Protein AF-A0A657BB61-F1 (afdb_monomer_lite)

Structure (mmCIF, N/CA/C/O backbone):
data_AF-A0A657BB61-F1
#
_entry.id   AF-A0A657BB61-F1
#
loop_
_atom_site.group_PDB
_atom_site.id
_atom_site.type_symbol
_atom_site.label_atom_id
_atom_site.label_alt_id
_atom_site.label_comp_id
_atom_site.label_asym_id
_atom_site.label_entity_id
_atom_site.label_seq_id
_atom_site.pdbx_PDB_ins_code
_atom_site.Cartn_x
_atom_site.Cartn_y
_atom_site.Cartn_z
_atom_site.occupancy
_atom_site.B_iso_or_equiv
_atom_site.auth_seq_id
_atom_site.auth_comp_id
_atom_site.auth_asym_id
_atom_site.auth_atom_id
_atom_site.pdbx_PDB_model_num
ATOM 1 N N . PHE A 1 1 ? -12.090 4.054 -1.412 1.00 65.69 1 PHE A N 1
ATOM 2 C CA . PHE A 1 1 ? -11.489 2.704 -1.331 1.00 65.69 1 PHE A CA 1
ATOM 3 C C . PHE A 1 1 ? -12.116 1.685 -2.252 1.00 65.69 1 PHE A C 1
ATOM 5 O O . PHE A 1 1 ? -11.420 1.211 -3.138 1.00 65.69 1 PHE A O 1
ATOM 12 N N . ARG A 1 2 ? -13.409 1.360 -2.096 1.00 75.62 2 ARG A N 1
ATOM 13 C CA . ARG A 1 2 ? -14.050 0.260 -2.840 1.00 75.62 2 ARG A CA 1
ATOM 14 C C . ARG A 1 2 ? -13.898 0.340 -4.365 1.00 75.62 2 ARG A C 1
ATOM 16 O O . ARG A 1 2 ? -13.778 -0.683 -5.022 1.00 75.62 2 ARG A O 1
ATOM 23 N N . SER A 1 3 ? -13.893 1.550 -4.920 1.00 76.81 3 SER A N 1
ATOM 24 C CA . SER A 1 3 ? -13.723 1.802 -6.356 1.00 76.81 3 SER A CA 1
ATOM 25 C C . SER A 1 3 ? -12.294 1.605 -6.878 1.00 76.81 3 SER A C 1
ATOM 27 O O . SER A 1 3 ? -12.132 1.420 -8.077 1.00 76.81 3 SER A O 1
ATOM 29 N N . GLU A 1 4 ? -11.279 1.676 -6.011 1.00 84.38 4 GLU A N 1
ATOM 30 C CA . GLU A 1 4 ? -9.856 1.631 -6.396 1.00 84.38 4 GLU A CA 1
ATOM 31 C C . GLU A 1 4 ? -9.183 0.310 -6.017 1.00 84.38 4 GLU A C 1
ATOM 33 O O . GLU A 1 4 ? -8.326 -0.173 -6.747 1.00 84.38 4 GLU A O 1
ATOM 38 N N . LEU A 1 5 ? -9.579 -0.283 -4.887 1.00 86.81 5 LEU A N 1
ATOM 39 C CA . LEU A 1 5 ? -8.996 -1.522 -4.367 1.00 86.81 5 LEU A CA 1
ATOM 40 C C . LEU A 1 5 ? -9.975 -2.698 -4.354 1.00 86.81 5 LEU A C 1
ATOM 42 O O . LEU A 1 5 ? -9.543 -3.818 -4.123 1.00 86.81 5 LEU A O 1
ATOM 46 N N . GLY A 1 6 ? -11.267 -2.482 -4.615 1.00 88.00 6 GLY A N 1
ATOM 47 C CA . GLY A 1 6 ? -12.273 -3.544 -4.563 1.00 88.00 6 GLY A CA 1
ATOM 48 C C . GLY A 1 6 ? -12.907 -3.748 -3.187 1.00 88.00 6 GLY A C 1
ATOM 49 O O . GLY A 1 6 ? -12.834 -2.884 -2.308 1.00 88.00 6 GLY A O 1
ATOM 50 N N . LYS A 1 7 ? -13.598 -4.881 -3.006 1.00 89.25 7 LYS A N 1
ATOM 51 C CA . LYS A 1 7 ? -14.292 -5.226 -1.753 1.00 89.25 7 LYS A CA 1
ATOM 52 C C . LYS A 1 7 ? -13.337 -5.922 -0.788 1.00 89.25 7 LYS A C 1
ATOM 54 O O . LYS A 1 7 ? -13.430 -7.121 -0.561 1.00 89.25 7 LYS A O 1
ATOM 59 N N . ILE A 1 8 ? -12.425 -5.147 -0.220 1.00 92.38 8 ILE A N 1
ATOM 60 C CA . ILE A 1 8 ? -11.400 -5.654 0.691 1.00 92.38 8 ILE A CA 1
ATOM 61 C C . ILE A 1 8 ? -11.697 -5.160 2.112 1.00 92.38 8 ILE A C 1
ATOM 63 O O . ILE A 1 8 ? -11.954 -3.962 2.275 1.00 92.38 8 ILE A O 1
ATOM 67 N N . PRO A 1 9 ? -11.667 -6.034 3.138 1.00 94.12 9 PRO A N 1
ATOM 68 C CA . PRO A 1 9 ? -11.777 -5.607 4.526 1.00 94.12 9 PRO A CA 1
ATOM 69 C C . PRO A 1 9 ? -10.632 -4.652 4.891 1.00 94.12 9 PRO A C 1
ATOM 71 O O . PRO A 1 9 ? -9.512 -4.856 4.423 1.00 94.12 9 PRO A O 1
ATOM 74 N N . PRO A 1 10 ? -10.849 -3.641 5.746 1.00 93.81 10 PRO A N 1
ATOM 75 C CA . PRO A 1 10 ? -9.830 -2.624 6.003 1.00 93.81 10 PRO A CA 1
ATOM 76 C C . PRO A 1 10 ? -8.466 -3.160 6.471 1.00 93.81 10 PRO A C 1
ATOM 78 O O . PRO A 1 10 ? -7.434 -2.718 5.973 1.00 93.81 10 PRO A O 1
ATOM 81 N N . ALA A 1 11 ? -8.444 -4.206 7.303 1.00 95.69 11 ALA A N 1
ATOM 82 C CA . ALA A 1 11 ? -7.202 -4.842 7.760 1.00 95.69 11 ALA A CA 1
ATOM 83 C C . ALA A 1 11 ? -6.384 -5.490 6.621 1.00 95.69 11 ALA A C 1
ATOM 85 O O . ALA A 1 11 ? -5.199 -5.779 6.769 1.00 95.69 11 ALA A O 1
ATOM 86 N N . PHE A 1 12 ? -6.989 -5.706 5.452 1.00 95.88 12 PHE A N 1
ATOM 87 C CA . PHE A 1 12 ? -6.328 -6.231 4.258 1.00 95.88 12 PHE A CA 1
ATOM 88 C C . PHE A 1 12 ? -5.874 -5.121 3.293 1.00 95.88 12 PHE A C 1
ATOM 90 O O . PHE A 1 12 ? -5.383 -5.425 2.201 1.00 95.88 12 PHE A O 1
ATOM 97 N N . LEU A 1 13 ? -6.006 -3.839 3.651 1.00 93.56 13 LEU A N 1
ATOM 98 C CA . LEU A 1 13 ? -5.502 -2.747 2.819 1.00 93.56 13 LEU A CA 1
ATOM 99 C C . LEU A 1 13 ? -3.982 -2.889 2.596 1.00 93.56 13 LEU A C 1
ATOM 101 O O . LEU A 1 13 ? -3.247 -3.200 3.538 1.00 93.56 13 LEU A O 1
ATOM 105 N N . PRO A 1 14 ? -3.490 -2.690 1.357 1.00 91.25 14 PRO A N 1
ATOM 106 C CA . PRO A 1 14 ? -2.077 -2.836 1.049 1.00 91.25 14 PRO A CA 1
ATOM 107 C C . PRO A 1 14 ? -1.276 -1.625 1.514 1.00 91.25 14 PRO A C 1
ATOM 109 O O . PRO A 1 14 ? -1.612 -0.484 1.193 1.00 91.25 14 PRO A O 1
ATOM 112 N N . ILE A 1 15 ? -0.182 -1.876 2.223 1.00 87.19 15 ILE A N 1
ATOM 113 C CA . ILE A 1 15 ? 0.770 -0.872 2.696 1.00 87.19 15 ILE A CA 1
ATOM 114 C C . ILE A 1 15 ? 2.159 -1.489 2.580 1.00 87.19 15 ILE A C 1
ATOM 116 O O . ILE A 1 15 ? 2.363 -2.619 3.007 1.00 87.19 15 ILE A O 1
ATOM 120 N N . GLY A 1 16 ? 3.131 -0.792 1.993 1.00 82.44 16 GLY A N 1
ATOM 121 C CA . GLY A 1 16 ? 4.507 -1.289 2.052 1.00 82.44 16 GLY A CA 1
ATOM 122 C C . GLY A 1 16 ? 4.778 -2.590 1.273 1.00 82.44 16 GLY A C 1
ATOM 123 O O . GLY A 1 16 ? 5.742 -3.281 1.584 1.00 82.44 16 GLY A O 1
ATOM 124 N N . ASN A 1 17 ? 3.942 -2.966 0.293 1.00 85.31 17 ASN A N 1
ATOM 125 C CA . ASN A 1 17 ? 3.893 -4.323 -0.291 1.00 85.31 17 ASN A CA 1
ATOM 126 C C . ASN A 1 17 ? 3.567 -5.444 0.724 1.00 85.31 17 ASN A C 1
ATOM 128 O O . ASN A 1 17 ? 4.006 -6.584 0.561 1.00 85.31 17 ASN A O 1
ATOM 132 N N . GLN A 1 18 ? 2.818 -5.127 1.776 1.00 90.62 18 GLN A N 1
ATOM 133 C CA . GLN A 1 18 ? 2.268 -6.052 2.767 1.00 90.62 18 GLN A CA 1
ATOM 134 C C . GLN A 1 18 ? 0.804 -5.677 3.058 1.00 90.62 18 GLN A C 1
ATOM 136 O O . GLN A 1 18 ? 0.295 -4.667 2.566 1.00 90.62 18 GLN A O 1
ATOM 141 N N . ARG A 1 19 ? 0.112 -6.489 3.858 1.00 94.31 19 ARG A N 1
ATOM 142 C CA . ARG A 1 19 ? -1.234 -6.189 4.364 1.00 94.31 19 ARG A CA 1
ATOM 143 C C . ARG A 1 19 ? -1.164 -5.401 5.671 1.00 94.31 19 ARG A C 1
ATOM 145 O O . ARG A 1 19 ? -0.255 -5.624 6.468 1.00 94.31 19 ARG A O 1
ATOM 152 N N . LEU A 1 20 ? -2.145 -4.533 5.914 1.00 95.19 20 LEU A N 1
ATOM 153 C CA . LEU A 1 20 ? -2.243 -3.735 7.140 1.00 95.19 20 LEU A CA 1
ATOM 154 C C . LEU A 1 20 ? -2.260 -4.594 8.421 1.00 95.19 20 LEU A C 1
ATOM 156 O O . LEU A 1 20 ? -1.545 -4.260 9.365 1.00 95.19 20 LEU A O 1
ATOM 160 N N . TYR A 1 21 ? -2.950 -5.743 8.424 1.00 96.25 21 TYR A N 1
ATOM 161 C CA . TYR A 1 21 ? -3.002 -6.657 9.577 1.00 96.25 21 TYR A CA 1
ATOM 162 C C . TYR A 1 21 ? -1.620 -7.077 10.070 1.00 96.25 21 TYR A C 1
ATOM 164 O O . TYR A 1 21 ? -1.446 -7.379 11.249 1.00 96.25 21 TYR A O 1
ATOM 172 N N . ARG A 1 22 ? -0.622 -7.099 9.177 1.00 95.00 22 ARG A N 1
ATOM 173 C CA . ARG A 1 22 ? 0.733 -7.484 9.540 1.00 95.00 22 ARG A CA 1
ATOM 174 C C . ARG A 1 22 ? 1.343 -6.450 10.479 1.00 95.00 22 ARG A C 1
ATOM 176 O O . ARG A 1 22 ? 1.839 -6.808 11.540 1.00 95.00 22 ARG A O 1
ATOM 183 N N . TYR A 1 23 ? 1.258 -5.181 10.090 1.00 93.38 23 TYR A N 1
ATOM 184 C CA . TYR A 1 23 ? 1.750 -4.065 10.890 1.00 93.38 23 TYR A CA 1
ATOM 185 C C . TYR A 1 23 ? 0.962 -3.926 12.190 1.00 93.38 23 TYR A C 1
ATOM 187 O O . TYR A 1 23 ? 1.561 -3.686 13.228 1.00 93.38 23 TYR A O 1
ATOM 195 N N . GLN A 1 24 ? -0.359 -4.135 12.147 1.00 94.62 24 GLN A N 1
ATOM 196 C CA . GLN A 1 24 ? -1.208 -4.131 13.342 1.00 94.62 24 GLN A CA 1
ATOM 197 C C . GLN A 1 24 ? -0.783 -5.217 14.337 1.00 94.62 24 GLN A C 1
ATOM 199 O O . GLN A 1 24 ? -0.624 -4.946 15.521 1.00 94.62 24 GLN A O 1
ATOM 204 N N . TYR A 1 25 ? -0.555 -6.446 13.874 1.00 94.19 25 TYR A N 1
ATOM 205 C CA . TYR A 1 25 ? -0.101 -7.530 14.744 1.00 94.19 25 TYR A CA 1
ATOM 206 C C . TYR A 1 25 ? 1.290 -7.257 15.332 1.00 94.19 25 TYR A C 1
ATOM 208 O O . TYR A 1 25 ? 1.503 -7.443 16.529 1.00 94.19 25 TYR A O 1
ATOM 216 N N . GLU A 1 26 ? 2.228 -6.785 14.504 1.00 91.44 26 GLU A N 1
ATOM 217 C CA . GLU A 1 26 ? 3.574 -6.409 14.948 1.00 91.44 26 GLU A CA 1
ATOM 218 C C . GLU A 1 26 ? 3.526 -5.254 15.971 1.00 91.44 26 GLU A C 1
ATOM 220 O O . GLU A 1 26 ? 4.257 -5.296 16.961 1.00 91.44 26 GLU A O 1
ATOM 225 N N . SER A 1 27 ? 2.639 -4.263 15.792 1.00 90.06 27 SER A N 1
ATOM 226 C CA . SER A 1 27 ? 2.515 -3.114 16.701 1.00 90.06 27 SER A CA 1
ATOM 227 C C . SER A 1 27 ? 1.847 -3.455 18.031 1.00 90.06 27 SER A C 1
ATOM 229 O O . SER A 1 27 ? 2.193 -2.864 19.053 1.00 90.06 27 SER A O 1
ATOM 231 N N . LEU A 1 28 ? 0.926 -4.425 18.047 1.00 89.19 28 LEU A N 1
ATOM 232 C CA . LEU A 1 28 ? 0.289 -4.894 19.278 1.00 89.19 28 LEU A CA 1
ATOM 233 C C . LEU A 1 28 ? 1.291 -5.538 20.244 1.00 89.19 28 LEU A C 1
ATOM 235 O O . LEU A 1 28 ? 1.064 -5.480 21.451 1.00 89.19 28 LEU A O 1
ATOM 239 N N . ASN A 1 29 ? 2.364 -6.157 19.724 1.00 83.94 29 ASN A N 1
ATOM 240 C CA . ASN A 1 29 ? 3.432 -6.810 20.495 1.00 83.94 29 ASN A CA 1
ATOM 241 C C . ASN A 1 29 ? 2.903 -7.618 21.701 1.00 83.94 29 ASN A C 1
ATOM 243 O O . ASN A 1 29 ? 3.409 -7.520 22.822 1.00 83.94 29 ASN A O 1
ATOM 247 N N . THR A 1 30 ? 1.828 -8.376 21.478 1.00 84.44 30 THR A N 1
ATOM 248 C CA . THR A 1 30 ? 1.105 -9.093 22.531 1.00 84.44 30 THR A CA 1
ATOM 249 C C . THR A 1 30 ? 1.369 -10.595 22.475 1.00 84.44 30 THR A C 1
ATOM 251 O O . THR A 1 30 ? 1.678 -11.154 21.424 1.00 84.44 30 THR A O 1
ATOM 254 N N . GLN A 1 31 ? 1.242 -11.247 23.630 1.00 85.25 31 GLN A N 1
ATOM 255 C CA . GLN A 1 31 ? 1.172 -12.707 23.748 1.00 85.25 31 GLN A CA 1
ATOM 256 C C . GLN A 1 31 ? -0.276 -13.205 23.865 1.00 85.25 31 GLN A C 1
ATOM 258 O O . GLN A 1 31 ? -0.507 -14.411 23.948 1.00 85.25 31 GLN A O 1
ATOM 263 N N . ASP A 1 32 ? -1.243 -12.285 23.900 1.00 90.38 32 ASP A N 1
ATOM 264 C CA . ASP A 1 32 ? -2.661 -12.608 23.956 1.00 90.38 32 ASP A CA 1
ATOM 265 C C . ASP A 1 32 ? -3.120 -13.283 22.658 1.00 90.38 32 ASP A C 1
ATOM 267 O O . ASP A 1 32 ? -2.534 -13.116 21.585 1.00 90.38 32 ASP A O 1
ATOM 271 N N . LYS A 1 33 ? -4.225 -14.026 22.745 1.00 93.88 33 LYS A N 1
ATOM 272 C CA . LYS A 1 33 ? -4.892 -14.582 21.568 1.00 93.88 33 LYS A CA 1
ATOM 273 C C . LYS A 1 33 ? -5.394 -13.438 20.680 1.00 93.88 33 LYS A C 1
ATOM 275 O O . LYS A 1 33 ? -6.249 -12.661 21.102 1.00 93.88 33 LYS A O 1
ATOM 280 N N . VAL A 1 34 ? -4.916 -13.378 19.438 1.00 96.62 34 VAL A N 1
ATOM 281 C CA . VAL A 1 34 ? -5.370 -12.397 18.443 1.00 96.62 34 VAL A CA 1
ATOM 282 C C . VAL A 1 34 ? -6.417 -13.027 17.533 1.00 96.62 34 VAL A C 1
ATOM 284 O O . VAL A 1 34 ? -6.202 -14.097 16.963 1.00 96.62 34 VAL A O 1
ATOM 287 N N . VAL A 1 35 ? -7.547 -12.336 17.388 1.00 97.38 35 VAL A N 1
ATOM 288 C CA . VAL A 1 35 ? -8.649 -12.731 16.510 1.00 97.38 35 VAL A CA 1
ATOM 289 C C . VAL A 1 35 ? -8.883 -11.632 15.479 1.00 97.38 35 VAL A C 1
ATOM 291 O O . VAL A 1 35 ? -9.129 -10.482 15.837 1.00 97.38 35 VAL A O 1
ATOM 294 N N . LEU A 1 36 ? -8.831 -11.991 14.200 1.00 97.94 36 LEU A N 1
ATOM 295 C CA . LEU A 1 36 ? -9.172 -11.127 13.080 1.00 97.94 36 LEU A CA 1
ATOM 296 C C . LEU A 1 36 ? -10.576 -11.469 12.583 1.00 97.94 36 LEU A C 1
ATOM 298 O O . LEU A 1 36 ? -10.834 -12.576 12.111 1.00 97.94 36 LEU A O 1
ATOM 302 N N . THR A 1 37 ? -11.484 -10.502 12.674 1.00 97.62 37 THR A N 1
ATOM 303 C CA . THR A 1 37 ? -12.843 -10.647 12.148 1.00 97.62 37 THR A CA 1
ATOM 304 C C . THR A 1 37 ? -12.904 -10.201 10.691 1.00 97.62 37 THR A C 1
ATOM 306 O O . THR A 1 37 ? -12.325 -9.180 10.311 1.00 97.62 37 THR A O 1
ATOM 309 N N . ILE A 1 38 ? -13.604 -10.970 9.862 1.00 96.94 38 ILE A N 1
ATOM 310 C CA . ILE A 1 38 ? -13.828 -10.668 8.446 1.00 96.94 38 ILE A CA 1
ATOM 311 C C . ILE A 1 38 ? -15.289 -10.930 8.060 1.00 96.94 38 ILE A C 1
ATOM 313 O O . ILE A 1 38 ? -15.952 -11.726 8.717 1.00 96.94 38 ILE A O 1
ATOM 317 N N . PRO A 1 39 ? -15.817 -10.306 6.995 1.00 96.06 39 PRO A N 1
ATOM 318 C CA . PRO A 1 39 ? -17.136 -10.658 6.471 1.00 96.06 39 PRO A CA 1
ATOM 319 C C . PRO A 1 39 ? -17.169 -12.091 5.918 1.00 96.06 39 PRO A C 1
ATOM 321 O O . PRO A 1 39 ? -16.247 -12.475 5.202 1.00 96.06 39 PRO A O 1
ATOM 324 N N . GLU A 1 40 ? -18.258 -12.833 6.141 1.00 95.50 40 GLU A N 1
ATOM 325 C CA . GLU A 1 40 ? -18.473 -14.186 5.573 1.00 95.50 40 GLU A CA 1
ATOM 326 C C . GLU A 1 40 ? -18.348 -14.245 4.039 1.00 95.50 40 GLU A C 1
ATOM 328 O O . GLU A 1 40 ? -17.973 -15.266 3.468 1.00 95.50 40 GLU A O 1
ATOM 333 N N . SER A 1 41 ? -18.650 -13.152 3.332 1.00 93.75 41 SER A N 1
ATOM 334 C CA . SER A 1 41 ? -18.518 -13.106 1.871 1.00 93.75 41 SER A CA 1
ATOM 335 C C . SER A 1 41 ? -17.088 -12.901 1.373 1.00 93.75 41 SER A C 1
ATOM 337 O O . SER A 1 41 ? -16.843 -12.994 0.164 1.00 93.75 41 SER A O 1
ATOM 339 N N . PHE A 1 42 ? -16.138 -12.592 2.259 1.00 95.06 42 PHE A N 1
ATOM 340 C CA . PHE A 1 42 ? -14.769 -12.299 1.868 1.00 95.06 42 PHE A CA 1
ATOM 341 C C . PHE A 1 42 ? -13.937 -13.578 1.755 1.00 95.06 42 PHE A C 1
ATOM 343 O O . PHE A 1 42 ? -13.508 -14.168 2.741 1.00 95.06 42 PHE A O 1
ATOM 350 N N . SER A 1 43 ? -13.638 -13.974 0.518 1.00 94.00 43 SER A N 1
ATOM 351 C CA . SER A 1 43 ? -12.722 -15.083 0.254 1.00 94.00 43 SER A CA 1
ATOM 352 C C . SER A 1 43 ? -11.273 -14.640 0.448 1.00 94.00 43 SER A C 1
ATOM 354 O O . SER A 1 43 ? -10.693 -13.984 -0.421 1.00 94.00 43 SER A O 1
ATOM 356 N N . ILE A 1 44 ? -10.653 -15.075 1.541 1.00 95.44 44 ILE A N 1
ATOM 357 C CA . ILE A 1 44 ? -9.256 -14.756 1.841 1.00 95.44 44 ILE A CA 1
ATOM 358 C C . ILE A 1 44 ? -8.317 -15.403 0.806 1.00 95.44 44 ILE A C 1
ATOM 360 O O . ILE A 1 44 ? -8.392 -16.614 0.561 1.00 95.44 44 ILE A O 1
ATOM 364 N N . PRO A 1 45 ? -7.390 -14.644 0.197 1.00 93.69 45 PRO A N 1
ATOM 365 C CA . PRO A 1 45 ? -6.381 -15.218 -0.681 1.00 93.69 45 PRO A CA 1
ATOM 366 C C . PRO A 1 45 ? -5.499 -16.254 0.033 1.00 93.69 45 PRO A C 1
ATOM 368 O O . PRO A 1 45 ? -5.075 -16.072 1.170 1.00 93.69 45 PRO A O 1
ATOM 371 N N . LYS A 1 46 ? -5.126 -17.332 -0.671 1.00 94.19 46 LYS A N 1
ATOM 372 C CA . LYS A 1 46 ? -4.319 -18.435 -0.101 1.00 94.19 46 LYS A CA 1
ATOM 373 C C . LYS A 1 46 ? -2.972 -18.005 0.488 1.00 94.19 46 LYS A C 1
ATOM 375 O O . LYS A 1 46 ? -2.423 -18.728 1.312 1.00 94.19 46 LYS A O 1
ATOM 380 N N . HIS A 1 47 ? -2.389 -16.913 -0.005 1.00 92.38 47 HIS A N 1
ATOM 381 C CA . HIS A 1 47 ? -1.127 -16.400 0.526 1.00 92.38 47 HIS A CA 1
ATOM 382 C C . HIS A 1 47 ? -1.346 -15.669 1.856 1.00 92.38 47 HIS A C 1
ATOM 384 O O . HIS A 1 47 ? -0.591 -15.913 2.792 1.00 92.38 47 HIS A O 1
ATOM 390 N N . ASP A 1 48 ? -2.410 -14.862 1.947 1.00 95.75 48 ASP A N 1
ATOM 391 C CA . ASP A 1 48 ? -2.815 -14.169 3.169 1.00 95.75 48 ASP A CA 1
ATOM 392 C C . ASP A 1 48 ? -3.178 -15.196 4.259 1.00 95.75 48 ASP A C 1
ATOM 394 O O . ASP A 1 48 ? -2.687 -15.094 5.377 1.00 95.75 48 ASP A O 1
ATOM 398 N N . LEU A 1 49 ? -3.919 -16.263 3.917 1.00 96.44 49 LEU A N 1
ATOM 399 C CA . LEU A 1 49 ? -4.227 -17.369 4.843 1.00 96.44 49 LEU A CA 1
ATOM 400 C C . LEU A 1 49 ? -2.971 -17.977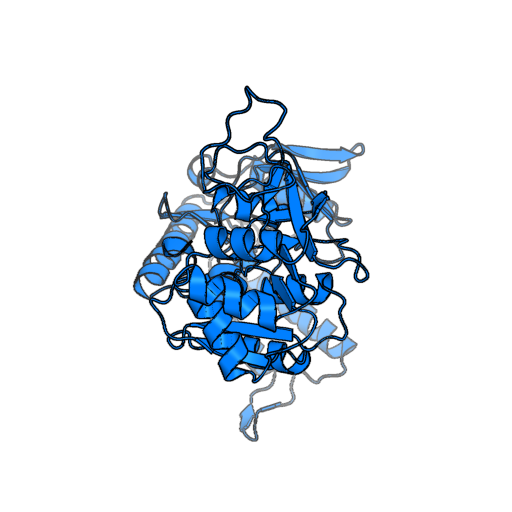 5.480 1.00 96.44 49 LEU A C 1
ATOM 402 O O . LEU A 1 49 ? -2.878 -18.065 6.700 1.00 96.44 49 LEU A O 1
ATOM 406 N N . ARG A 1 50 ? -1.972 -18.343 4.665 1.00 96.06 50 ARG A N 1
ATOM 407 C CA . ARG A 1 50 ? -0.710 -18.904 5.179 1.00 96.06 50 ARG A CA 1
ATOM 408 C C . ARG A 1 50 ? 0.027 -17.928 6.087 1.00 96.06 50 ARG A C 1
ATOM 410 O O . ARG A 1 50 ? 0.678 -18.353 7.035 1.00 96.06 50 ARG A O 1
ATOM 417 N N . GLN A 1 51 ? -0.025 -16.636 5.773 1.00 95.44 51 GLN A N 1
ATOM 418 C CA . GLN A 1 51 ? 0.626 -15.617 6.587 1.00 95.44 51 GLN A CA 1
ATOM 419 C C . GLN A 1 51 ? -0.084 -15.453 7.935 1.00 95.44 51 GLN A C 1
ATOM 421 O O . GLN A 1 51 ? 0.583 -15.444 8.964 1.00 95.44 51 GLN A O 1
ATOM 426 N N . LEU A 1 52 ? -1.418 -15.389 7.942 1.00 96.94 52 LEU A N 1
ATOM 427 C CA . LEU A 1 52 ? -2.226 -15.322 9.163 1.00 96.94 52 LEU A CA 1
ATOM 428 C C . LEU A 1 52 ? -1.993 -16.553 10.058 1.00 96.94 52 LEU A C 1
ATOM 430 O O . LEU A 1 52 ? -1.770 -16.398 11.257 1.00 96.94 52 LEU A O 1
ATOM 434 N N . GLU A 1 53 ? -1.928 -17.755 9.470 1.00 96.12 53 GLU A N 1
ATOM 435 C CA . GLU A 1 53 ? -1.582 -19.000 10.176 1.00 96.12 53 GLU A CA 1
ATOM 436 C C . GLU A 1 53 ? -0.184 -18.940 10.810 1.00 96.12 53 GLU A C 1
ATOM 438 O O . GLU A 1 53 ? -0.016 -19.279 11.980 1.00 96.12 53 GLU A O 1
ATOM 443 N N . GLN A 1 54 ? 0.828 -18.470 10.071 1.00 95.56 54 GLN A N 1
ATOM 444 C CA . GLN A 1 54 ? 2.195 -18.309 10.591 1.00 95.56 54 GLN A CA 1
ATOM 445 C C . GLN A 1 54 ? 2.270 -17.313 11.751 1.00 95.56 54 GLN A C 1
ATOM 447 O O . GLN A 1 54 ? 3.098 -17.469 12.647 1.00 95.56 54 GLN A O 1
ATOM 452 N N . MET A 1 55 ? 1.404 -16.301 11.739 1.00 95.06 55 MET A N 1
ATOM 453 C CA . MET A 1 55 ? 1.291 -15.294 12.791 1.00 95.06 55 MET A CA 1
ATOM 454 C C . MET A 1 55 ? 0.390 -15.749 13.947 1.00 95.06 55 MET A C 1
ATOM 456 O O . MET A 1 55 ? 0.220 -15.001 14.899 1.00 95.06 55 MET A O 1
ATOM 460 N N . SER A 1 56 ? -0.166 -16.967 13.897 1.00 95.50 56 SER A N 1
ATOM 461 C CA . SER A 1 56 ? -1.103 -17.493 14.903 1.00 95.50 56 SER A CA 1
ATOM 462 C C . SER A 1 56 ? -2.331 -16.596 15.128 1.00 95.50 56 SER A C 1
ATOM 464 O O . SER A 1 56 ? -2.858 -16.522 16.237 1.00 95.50 56 SER A O 1
ATOM 466 N N . ILE A 1 57 ? -2.790 -15.916 14.073 1.00 96.88 57 ILE A N 1
ATOM 467 C CA . ILE A 1 57 ? -4.005 -15.097 14.100 1.00 96.88 57 ILE A CA 1
ATOM 468 C C . ILE A 1 57 ? -5.201 -15.998 13.788 1.00 96.88 57 ILE A C 1
ATOM 470 O O . ILE A 1 57 ? -5.275 -16.596 12.713 1.00 96.88 57 ILE A O 1
ATOM 474 N N . GLU A 1 58 ? -6.154 -16.082 14.715 1.00 96.38 58 GLU A N 1
ATOM 475 C CA . GLU A 1 58 ? -7.418 -16.782 14.482 1.00 96.38 58 GLU A CA 1
ATOM 476 C C . GLU A 1 58 ? -8.344 -15.925 13.622 1.00 96.38 58 GLU A C 1
ATOM 478 O O . GLU A 1 58 ? -8.447 -14.717 13.817 1.00 96.38 58 GLU A O 1
ATOM 483 N N . ILE A 1 59 ? -9.038 -16.552 12.679 1.00 97.56 59 ILE A N 1
ATOM 484 C CA . ILE A 1 59 ? -9.949 -15.868 11.765 1.00 97.56 59 ILE A CA 1
ATOM 485 C C . ILE A 1 59 ? -11.379 -16.211 12.162 1.00 97.56 59 ILE A C 1
ATOM 487 O O . ILE A 1 59 ? -11.715 -17.388 12.290 1.00 97.56 59 ILE A O 1
ATOM 491 N N . LEU A 1 60 ? -12.221 -15.189 12.313 1.00 97.44 60 LEU A N 1
ATOM 492 C CA . LEU A 1 60 ? -13.663 -15.354 12.480 1.00 97.44 60 LEU A CA 1
ATOM 493 C C . LEU A 1 60 ? -14.413 -14.681 11.339 1.00 97.44 60 LEU A C 1
ATOM 495 O O . LEU A 1 60 ? -14.276 -13.479 11.105 1.00 97.44 60 LEU A O 1
ATOM 499 N N . GLU A 1 61 ? -15.241 -15.463 10.662 1.00 97.44 61 GLU A N 1
ATOM 500 C CA . GLU A 1 61 ? -16.185 -14.969 9.669 1.00 97.44 61 GLU A CA 1
ATOM 501 C C . GLU A 1 61 ? -17.447 -14.464 10.380 1.00 97.44 61 GLU A C 1
ATOM 503 O O . GLU A 1 61 ? -18.022 -15.157 11.219 1.00 97.44 61 GLU A O 1
ATOM 508 N N . ILE A 1 62 ? -17.842 -13.227 10.082 1.00 97.31 62 ILE A N 1
ATOM 509 C CA . ILE A 1 62 ? -18.958 -12.525 10.715 1.00 97.31 62 ILE A CA 1
ATOM 510 C C . ILE A 1 62 ? -20.026 -12.210 9.656 1.00 97.31 62 ILE A C 1
ATOM 512 O O . ILE A 1 62 ? -19.679 -11.698 8.581 1.00 97.31 62 ILE A O 1
ATOM 516 N N . PRO A 1 63 ? -21.319 -12.457 9.945 1.00 95.44 63 PRO A N 1
ATOM 517 C CA . PRO A 1 63 ? -22.410 -12.096 9.050 1.00 95.44 63 PRO A CA 1
ATOM 518 C C . PRO A 1 63 ? -22.414 -10.607 8.695 1.00 95.44 63 PRO A C 1
ATOM 520 O O . PRO A 1 63 ? -22.223 -9.732 9.544 1.00 95.44 63 PRO A O 1
ATOM 523 N N . GLU A 1 64 ? -22.688 -10.302 7.430 1.00 93.31 64 GLU A N 1
ATOM 524 C CA . GLU A 1 64 ? -22.833 -8.921 6.973 1.00 93.31 64 GLU A CA 1
ATOM 525 C C . GLU A 1 64 ? -24.121 -8.261 7.493 1.00 93.31 64 GLU A C 1
ATOM 527 O O . GLU A 1 64 ? -25.123 -8.916 7.778 1.00 93.31 64 GLU A O 1
ATOM 532 N N . GLY A 1 65 ? -24.117 -6.927 7.559 1.00 93.44 65 GLY A N 1
ATOM 533 C CA . GLY A 1 65 ? -25.292 -6.130 7.931 1.00 93.44 65 GLY A CA 1
ATOM 534 C C . GLY A 1 65 ? -25.493 -5.935 9.436 1.00 93.44 65 GLY A C 1
ATOM 535 O O . GLY A 1 65 ? -26.449 -5.269 9.831 1.00 93.44 65 GLY A O 1
ATOM 536 N N . LEU A 1 66 ? -24.596 -6.469 10.268 1.00 95.44 66 LEU A N 1
ATOM 537 C CA . LEU A 1 66 ? -24.554 -6.179 11.698 1.00 95.44 66 LEU A CA 1
ATOM 538 C C . LEU A 1 66 ? -24.037 -4.759 11.965 1.00 95.44 66 LEU A C 1
ATOM 540 O O . LEU A 1 66 ? -23.212 -4.225 11.220 1.00 95.44 66 LEU A O 1
ATOM 544 N N . SER A 1 67 ? -24.503 -4.161 13.062 1.00 95.94 67 SER A N 1
ATOM 545 C CA . SER A 1 67 ? -23.863 -2.970 13.623 1.00 95.94 67 SER A CA 1
ATOM 546 C C . SER A 1 67 ? -22.450 -3.314 14.120 1.00 95.94 67 SER A C 1
ATOM 548 O O . SER A 1 67 ? -22.144 -4.479 14.384 1.00 95.94 67 SER A O 1
ATOM 550 N N . LEU A 1 68 ? -21.579 -2.313 14.291 1.00 94.19 68 LEU A N 1
ATOM 551 C CA . LEU A 1 68 ? -20.232 -2.540 14.830 1.00 94.19 68 LEU A CA 1
ATOM 552 C C . LEU A 1 68 ? -20.288 -3.232 16.204 1.00 94.19 68 LEU A C 1
ATOM 554 O O . LEU A 1 68 ? -19.602 -4.229 16.413 1.00 94.19 68 LEU A O 1
ATOM 558 N N . GLY A 1 69 ? -21.159 -2.770 17.108 1.00 96.44 69 GLY A N 1
ATOM 559 C CA . GLY A 1 69 ? -21.332 -3.388 18.423 1.00 96.44 69 GLY A CA 1
ATOM 560 C C . GLY A 1 69 ? -21.802 -4.841 18.329 1.00 96.44 69 GLY A C 1
ATOM 561 O O . GLY A 1 69 ? -21.209 -5.715 18.962 1.00 96.44 69 GLY A O 1
ATOM 562 N N . ASP A 1 70 ? -22.802 -5.124 17.489 1.00 97.25 70 ASP A N 1
ATOM 563 C CA . ASP A 1 70 ? -23.307 -6.491 17.303 1.00 97.25 70 ASP A CA 1
ATOM 564 C C . ASP A 1 70 ? -22.271 -7.413 16.649 1.00 97.25 70 ASP A C 1
ATOM 566 O O . ASP A 1 70 ? -22.182 -8.581 17.023 1.00 97.25 70 ASP A O 1
ATOM 570 N N . SER A 1 71 ? -21.451 -6.909 15.719 1.00 97.31 71 SER A N 1
ATOM 571 C CA . SER A 1 71 ? -20.376 -7.699 15.101 1.00 97.31 71 SER A CA 1
ATOM 572 C C . SER A 1 71 ? -19.316 -8.129 16.119 1.00 97.31 71 SER A C 1
ATOM 574 O O . SER A 1 71 ? -18.857 -9.271 16.085 1.00 97.31 71 SER A O 1
ATOM 576 N N . ILE A 1 72 ? -18.985 -7.259 17.080 1.00 97.19 72 ILE A N 1
ATOM 577 C CA . ILE A 1 72 ? -18.019 -7.567 18.138 1.00 97.19 72 ILE A CA 1
ATOM 578 C C . ILE A 1 72 ? -18.630 -8.575 19.115 1.00 97.19 72 ILE A C 1
ATOM 580 O O . ILE A 1 72 ? -17.984 -9.558 19.467 1.00 97.19 72 ILE A O 1
ATOM 584 N N . VAL A 1 73 ? -19.891 -8.384 19.521 1.00 97.38 73 VAL A N 1
ATOM 585 C CA . VAL A 1 73 ? -20.600 -9.348 20.381 1.00 97.38 73 VAL A CA 1
ATOM 586 C C . VAL A 1 73 ? -20.721 -10.714 19.696 1.00 97.38 73 VAL A C 1
ATOM 588 O O . VAL A 1 73 ? -20.526 -11.744 20.341 1.00 97.38 73 VAL A O 1
ATOM 591 N N . CYS A 1 74 ? -20.989 -10.746 18.389 1.00 97.44 74 CYS A N 1
ATOM 592 C CA . CYS A 1 74 ? -20.990 -11.970 17.593 1.00 97.44 74 CYS A CA 1
ATOM 593 C C . CYS A 1 74 ? -19.618 -12.662 17.629 1.00 97.44 74 CYS A C 1
ATOM 595 O O . CYS A 1 74 ? -19.551 -13.845 17.959 1.00 97.44 74 CYS A O 1
ATOM 597 N N . ALA A 1 75 ? -18.529 -11.925 17.395 1.00 97.38 75 ALA A N 1
ATOM 598 C CA . ALA A 1 75 ? -17.168 -12.460 17.448 1.00 97.38 75 ALA A CA 1
ATOM 599 C C . ALA A 1 75 ? -16.795 -13.022 18.835 1.00 97.38 75 ALA A C 1
ATOM 601 O O . ALA A 1 75 ? -16.206 -14.100 18.943 1.00 97.38 75 ALA A O 1
ATOM 602 N N . LEU A 1 76 ? -17.181 -12.332 19.912 1.00 97.12 76 LEU A N 1
ATOM 603 C CA . LEU A 1 76 ? -16.976 -12.796 21.289 1.00 97.12 76 LEU A CA 1
ATOM 604 C C . LEU A 1 76 ? -17.742 -14.098 21.570 1.00 97.12 76 LEU A C 1
ATOM 606 O O . LEU A 1 76 ? -17.185 -15.042 22.127 1.00 97.12 76 LEU A O 1
ATOM 610 N N . ASN A 1 77 ? -18.988 -14.198 21.100 1.00 95.50 77 ASN A N 1
ATOM 611 C CA . ASN A 1 77 ? -19.779 -15.422 21.229 1.00 95.50 77 ASN A CA 1
ATOM 612 C C . ASN A 1 77 ? -19.186 -16.590 20.424 1.00 95.50 77 ASN A C 1
ATOM 614 O O . ASN A 1 77 ? -19.098 -17.700 20.946 1.00 95.50 77 ASN A O 1
ATOM 618 N N . LEU A 1 78 ? -18.762 -16.354 19.177 1.00 96.00 78 LEU A N 1
ATOM 619 C CA . LEU A 1 78 ? -18.173 -17.383 18.309 1.00 96.00 78 LEU A CA 1
ATOM 620 C C . LEU A 1 78 ? -16.822 -17.892 18.830 1.00 96.00 78 LEU A C 1
ATOM 622 O O . LEU A 1 78 ? -16.550 -19.087 18.752 1.00 96.00 78 LEU A O 1
ATOM 626 N N . SER A 1 79 ? -16.002 -17.008 19.405 1.00 95.00 79 SER A N 1
ATOM 627 C CA . SER A 1 79 ? -14.732 -17.387 20.045 1.00 95.00 79 SER A CA 1
ATOM 628 C C . SER A 1 79 ? -14.905 -18.055 21.414 1.00 95.00 79 SER A C 1
ATOM 630 O O . SER A 1 79 ? -13.939 -18.600 21.952 1.00 95.00 79 SER A O 1
ATOM 632 N N . GLY A 1 80 ? -16.109 -18.000 21.998 1.00 94.81 80 GLY A N 1
ATOM 633 C CA . GLY A 1 80 ? -16.380 -18.451 23.363 1.00 94.81 80 GLY A CA 1
ATOM 634 C C . GLY A 1 80 ? -15.748 -17.568 24.445 1.00 94.81 80 GLY A C 1
ATOM 635 O O . GLY A 1 80 ? -15.637 -18.005 25.591 1.00 94.81 80 GLY A O 1
ATOM 636 N N . TYR A 1 81 ? -15.316 -16.348 24.105 1.00 95.88 81 TYR A N 1
ATOM 637 C CA . TYR A 1 81 ? -14.674 -15.427 25.039 1.00 95.88 81 TYR A CA 1
ATOM 638 C C . TYR A 1 81 ? -15.702 -14.489 25.677 1.00 95.88 81 TYR A C 1
ATOM 640 O O . TYR A 1 81 ? -16.267 -13.620 25.016 1.00 95.88 81 TYR A O 1
ATOM 648 N N . SER A 1 82 ? -15.945 -14.656 26.978 1.00 94.44 82 SER A N 1
ATOM 649 C CA . SER A 1 82 ? -16.999 -13.921 27.691 1.00 94.44 82 SER A CA 1
ATOM 650 C C . SER A 1 82 ? -16.539 -13.177 28.943 1.00 94.44 82 SER A C 1
ATOM 652 O O . SER A 1 82 ? -17.349 -12.469 29.533 1.00 94.44 82 SER A O 1
ATOM 654 N N . GLU A 1 83 ? -15.293 -13.354 29.389 1.00 94.50 83 GLU A N 1
ATOM 655 C CA . GLU A 1 83 ? -14.768 -12.815 30.653 1.00 94.50 83 GLU A CA 1
ATOM 656 C C . GLU A 1 83 ? -13.286 -12.460 30.532 1.00 94.50 83 GLU A C 1
ATOM 658 O O . GLU A 1 83 ? -12.537 -13.174 29.868 1.00 94.50 83 GLU A O 1
ATOM 663 N N . GLY A 1 84 ? -12.862 -11.411 31.244 1.00 94.50 84 GLY A N 1
ATOM 664 C CA . GLY A 1 84 ? -11.469 -10.955 31.281 1.00 94.50 84 GLY A CA 1
ATOM 665 C C . GLY A 1 84 ? -11.160 -9.804 30.314 1.00 94.50 84 GLY A C 1
ATOM 666 O O . GLY A 1 84 ? -12.080 -9.247 29.710 1.00 94.50 84 GLY A O 1
ATOM 667 N N . PRO A 1 85 ? -9.879 -9.407 30.193 1.00 95.19 85 PRO A N 1
ATOM 668 C CA . PRO A 1 85 ? -9.487 -8.231 29.423 1.00 95.19 85 PRO A CA 1
ATOM 669 C C . PRO A 1 85 ? -9.780 -8.359 27.925 1.00 95.19 85 PRO A C 1
ATOM 671 O O . PRO A 1 85 ? -9.426 -9.348 27.292 1.00 95.19 85 PRO A O 1
ATOM 674 N N . LEU A 1 86 ? -10.353 -7.311 27.336 1.00 96.19 86 LEU A N 1
ATOM 675 C CA . LEU A 1 86 ? -10.675 -7.243 25.912 1.00 96.19 86 LEU A CA 1
ATOM 676 C C . LEU A 1 86 ? -9.985 -6.045 25.268 1.00 96.19 86 LEU A C 1
ATOM 678 O O . LEU A 1 86 ? -10.223 -4.905 25.661 1.00 96.19 86 LEU A O 1
ATOM 682 N N . THR A 1 87 ? -9.188 -6.299 24.235 1.00 96.19 87 THR A N 1
ATOM 683 C CA . THR A 1 87 ? -8.623 -5.260 23.367 1.00 96.19 87 THR A CA 1
ATOM 684 C C . THR A 1 87 ? -9.343 -5.284 22.026 1.00 96.19 87 THR A C 1
ATOM 686 O O . THR A 1 87 ? -9.526 -6.348 21.438 1.00 96.19 87 THR A O 1
ATOM 689 N N . ILE A 1 88 ? -9.742 -4.114 21.535 1.00 96.88 88 ILE A N 1
ATOM 690 C CA . ILE A 1 88 ? -10.384 -3.939 20.232 1.00 96.88 88 ILE A CA 1
ATOM 691 C C . ILE A 1 88 ? -9.537 -2.970 19.419 1.00 96.88 88 ILE A C 1
ATOM 693 O O . ILE A 1 88 ? -9.287 -1.850 19.858 1.00 96.88 88 ILE A O 1
ATOM 697 N N . LEU A 1 89 ? -9.128 -3.401 18.229 1.00 96.62 89 LEU A N 1
ATOM 698 C CA . LEU A 1 89 ? -8.435 -2.583 17.242 1.00 96.62 89 LEU A CA 1
ATOM 699 C C . LEU A 1 89 ? -9.243 -2.602 15.945 1.00 96.62 89 LEU A C 1
ATOM 701 O O . LEU A 1 89 ? -9.505 -3.668 15.387 1.00 96.62 89 LEU A O 1
ATOM 705 N N . HIS A 1 90 ? -9.657 -1.428 15.476 1.00 96.25 90 HIS A N 1
ATOM 706 C CA . HIS A 1 90 ? -10.351 -1.298 14.200 1.00 96.25 90 HIS A CA 1
ATOM 707 C C . HIS A 1 90 ? -9.433 -1.650 13.025 1.00 96.25 90 HIS A C 1
ATOM 709 O O . HIS A 1 90 ? -8.238 -1.357 13.027 1.00 96.25 90 HIS A O 1
ATOM 715 N N . GLY A 1 91 ? -10.008 -2.277 11.996 1.00 95.06 91 GLY A N 1
ATOM 716 C CA . GLY A 1 91 ? -9.243 -2.819 10.874 1.00 95.06 91 GLY A CA 1
ATOM 717 C C . GLY A 1 91 ? -8.528 -1.767 10.022 1.00 95.06 91 GLY A C 1
ATOM 718 O O . GLY A 1 91 ? -7.560 -2.109 9.361 1.00 95.06 91 GLY A O 1
ATOM 719 N N . ASP A 1 92 ? -8.975 -0.514 10.029 1.00 92.88 92 ASP A N 1
ATOM 720 C CA . ASP A 1 92 ? -8.371 0.637 9.343 1.00 92.88 92 ASP A CA 1
ATOM 721 C C . ASP A 1 92 ? -7.426 1.467 10.225 1.00 92.88 92 ASP A C 1
ATOM 723 O O . ASP A 1 92 ? -6.895 2.475 9.761 1.00 92.88 92 ASP A O 1
ATOM 727 N N . THR A 1 93 ? -7.174 1.051 11.465 1.00 92.88 93 THR A N 1
ATOM 728 C CA . THR A 1 93 ? -6.317 1.780 12.405 1.00 92.88 93 THR A CA 1
ATOM 729 C C . THR A 1 93 ? -4.966 1.098 12.554 1.00 92.88 93 THR A C 1
ATOM 731 O O . THR A 1 93 ? -4.892 -0.091 12.855 1.00 92.88 93 THR A O 1
ATOM 734 N N . LEU A 1 94 ? -3.879 1.861 12.458 1.00 92.88 94 LEU A N 1
ATOM 735 C CA . LEU A 1 94 ? -2.573 1.452 12.974 1.00 92.88 94 LEU A CA 1
ATOM 736 C C . LEU A 1 94 ? -2.140 2.431 14.055 1.00 92.88 94 LEU A C 1
ATOM 738 O O . LEU A 1 94 ? -2.186 3.645 13.866 1.00 92.88 94 LEU A O 1
ATOM 742 N N . VAL A 1 95 ? -1.746 1.892 15.198 1.00 91.44 95 VAL A N 1
ATOM 743 C CA . VAL A 1 95 ? -1.340 2.670 16.361 1.00 91.44 95 VAL A CA 1
ATOM 744 C C . VAL A 1 95 ? -0.161 1.985 17.034 1.00 91.44 95 VAL A C 1
ATOM 746 O O . VAL A 1 95 ? -0.096 0.750 17.070 1.00 91.44 95 VAL A O 1
ATOM 749 N N . TYR A 1 96 ? 0.764 2.792 17.542 1.00 88.06 96 TYR A N 1
ATOM 750 C CA . TYR A 1 96 ? 1.977 2.337 18.213 1.00 88.06 96 TYR A CA 1
ATOM 751 C C . TYR A 1 96 ? 2.027 2.793 19.673 1.00 88.06 96 TYR A C 1
ATOM 753 O O . TYR A 1 96 ? 1.273 3.669 20.103 1.00 88.06 96 TYR A O 1
ATOM 761 N N . ASP A 1 97 ? 2.949 2.183 20.419 1.00 84.44 97 ASP A N 1
ATOM 762 C CA . ASP A 1 97 ? 3.369 2.597 21.761 1.00 84.44 97 ASP A CA 1
ATOM 763 C C . ASP A 1 97 ? 2.247 2.683 22.806 1.00 84.44 97 ASP A C 1
ATOM 765 O O . ASP A 1 97 ? 2.317 3.484 23.738 1.00 84.44 97 ASP A O 1
ATOM 769 N N . ILE A 1 98 ? 1.216 1.842 22.690 1.00 87.50 98 ILE A N 1
ATOM 770 C CA . ILE A 1 98 ? 0.192 1.726 23.733 1.00 87.50 98 ILE A CA 1
ATOM 771 C C . ILE A 1 98 ? 0.708 0.792 24.841 1.00 87.50 98 ILE A C 1
ATOM 773 O O . ILE A 1 98 ? 0.979 -0.378 24.563 1.00 87.50 98 ILE A O 1
ATOM 777 N N . PRO A 1 99 ? 0.827 1.256 26.100 1.00 87.94 99 PRO A N 1
ATOM 778 C CA . PRO A 1 99 ? 1.353 0.430 27.179 1.00 87.94 99 PRO A CA 1
ATOM 779 C C . PRO A 1 99 ? 0.425 -0.744 27.526 1.00 87.94 99 PRO A C 1
ATOM 781 O O . PRO A 1 99 ? -0.778 -0.579 27.755 1.00 87.94 99 PRO A O 1
ATOM 784 N N . VAL A 1 100 ? 1.002 -1.945 27.595 1.00 84.81 100 VAL A N 1
ATOM 785 C CA . VAL A 1 100 ? 0.284 -3.217 27.788 1.00 84.81 100 VAL A CA 1
ATOM 786 C C . VAL A 1 100 ? -0.274 -3.402 29.202 1.00 84.81 100 VAL A C 1
ATOM 788 O O . VAL A 1 100 ? -1.090 -4.294 29.422 1.00 84.81 100 VAL A O 1
ATOM 791 N N . GLU A 1 101 ? 0.110 -2.565 30.153 1.00 86.88 101 GLU A N 1
ATOM 792 C CA . GLU A 1 101 ? -0.390 -2.548 31.527 1.00 86.88 101 GLU A CA 1
ATOM 793 C C . GLU A 1 101 ? -1.657 -1.699 31.707 1.00 86.88 101 GLU A C 1
ATOM 795 O O . GLU A 1 101 ? -2.320 -1.788 32.742 1.00 86.88 101 GLU A O 1
ATOM 800 N N . LEU A 1 102 ? -1.998 -0.859 30.724 1.00 89.94 102 LEU A N 1
ATOM 801 C CA . LEU A 1 102 ? -3.182 -0.013 30.808 1.00 89.94 102 LEU A CA 1
ATOM 802 C C . LEU A 1 102 ? -4.447 -0.809 30.482 1.00 89.94 102 LEU A C 1
ATOM 804 O O . LEU A 1 102 ? -4.513 -1.532 29.487 1.00 89.94 102 LEU A O 1
ATOM 808 N N . HIS A 1 103 ? -5.475 -0.611 31.300 1.00 91.38 103 HIS A N 1
ATOM 809 C CA . HIS A 1 103 ? -6.813 -1.166 31.124 1.00 91.38 103 HIS A CA 1
ATOM 810 C C . HIS A 1 103 ? -7.849 -0.052 31.227 1.00 91.38 103 HIS A C 1
ATOM 812 O O . HIS A 1 103 ? -7.570 0.996 31.809 1.00 91.38 103 HIS A O 1
ATOM 818 N N . ASP A 1 104 ? -9.041 -0.294 30.679 1.00 95.25 104 ASP A N 1
ATOM 819 C CA . ASP A 1 104 ? -10.132 0.684 30.653 1.00 95.25 104 ASP A CA 1
ATOM 820 C C . ASP A 1 104 ? -9.683 2.004 30.009 1.00 95.25 104 ASP A C 1
ATOM 822 O O . ASP A 1 104 ? -9.819 3.097 30.567 1.00 95.25 104 ASP A O 1
ATOM 826 N N . ILE A 1 105 ? -9.107 1.881 28.810 1.00 94.69 105 ILE A N 1
ATOM 827 C CA . ILE A 1 105 ? -8.615 3.006 28.021 1.00 94.69 105 ILE A CA 1
ATOM 828 C C . ILE A 1 105 ? -9.317 3.125 26.674 1.00 94.69 105 ILE A C 1
ATOM 830 O O . ILE A 1 105 ? -9.647 2.136 26.016 1.00 94.69 105 ILE A O 1
ATOM 834 N N . ILE A 1 106 ? -9.473 4.375 26.251 1.00 94.00 106 ILE A N 1
ATOM 835 C CA . ILE A 1 106 ? -9.774 4.759 24.877 1.00 94.00 106 ILE A CA 1
ATOM 836 C C . ILE A 1 106 ? -8.549 5.495 24.352 1.00 94.00 106 ILE A C 1
ATOM 838 O O . ILE A 1 106 ? -8.134 6.503 24.934 1.00 94.00 106 ILE A O 1
ATOM 842 N N . ALA A 1 107 ? -7.958 4.994 23.273 1.00 92.88 107 ALA A N 1
ATOM 843 C CA . ALA A 1 107 ? -6.866 5.702 22.634 1.00 92.88 107 ALA A CA 1
ATOM 844 C C . ALA A 1 107 ? -7.418 6.878 21.815 1.00 92.88 107 ALA A C 1
ATOM 846 O O . ALA A 1 107 ? -8.416 6.765 21.093 1.00 92.88 107 ALA A O 1
ATOM 847 N N . VAL A 1 108 ? -6.775 8.031 21.977 1.00 90.88 108 VAL A N 1
ATOM 848 C CA . VAL A 1 108 ? -7.137 9.274 21.304 1.00 90.88 108 VAL A CA 1
ATOM 849 C C . VAL A 1 108 ? -5.930 9.879 20.604 1.00 90.88 108 VAL A C 1
ATOM 851 O O . VAL A 1 108 ? -4.789 9.679 21.021 1.00 90.88 108 VAL A O 1
ATOM 854 N N . SER A 1 109 ? -6.166 10.635 19.541 1.00 88.19 109 SER A N 1
ATOM 855 C CA . SER A 1 109 ? -5.114 11.269 18.744 1.00 88.19 109 SER A CA 1
ATOM 856 C C . SER A 1 109 ? -5.509 12.673 18.322 1.00 88.19 109 SER A C 1
ATOM 858 O O . SER A 1 109 ? -6.692 13.003 18.269 1.00 88.19 109 SER A O 1
ATOM 860 N N . GLU A 1 110 ? -4.514 13.506 18.031 1.00 83.19 110 GLU A N 1
ATOM 861 C CA . GLU A 1 110 ? -4.755 14.832 17.467 1.00 83.19 110 GLU A CA 1
ATOM 862 C C . GLU A 1 110 ? -4.966 14.739 15.952 1.00 83.19 110 GLU A C 1
ATOM 864 O O . GLU A 1 110 ? -4.258 14.004 15.263 1.00 83.19 110 GLU A O 1
ATOM 869 N N . VAL A 1 111 ? -5.944 15.486 15.433 1.00 76.94 111 VAL A N 1
ATOM 870 C CA . VAL A 1 111 ? -6.216 15.601 13.992 1.00 76.94 111 VAL A CA 1
ATOM 871 C C . VAL A 1 111 ? -6.108 17.042 13.524 1.00 76.94 111 VAL A C 1
ATOM 873 O O . VAL A 1 111 ? -6.471 17.978 14.233 1.00 76.94 111 VAL A O 1
ATOM 876 N N . GLU A 1 112 ? -5.650 17.203 12.286 1.00 65.81 112 GLU A N 1
ATOM 877 C CA . GLU A 1 112 ? -5.653 18.485 11.573 1.00 65.81 112 GLU A CA 1
ATOM 878 C C . GLU A 1 112 ? -6.715 18.530 10.460 1.00 65.81 112 GLU A C 1
ATOM 880 O O . GLU A 1 112 ? -7.024 19.600 9.937 1.00 65.81 112 GLU A O 1
ATOM 885 N N . ASP A 1 113 ? -7.293 17.378 10.100 1.00 69.00 113 ASP A N 1
ATOM 886 C CA . ASP A 1 113 ? -8.239 17.253 8.993 1.00 69.00 113 ASP A CA 1
ATOM 887 C C . ASP A 1 113 ? -9.698 17.378 9.446 1.00 69.00 113 ASP A C 1
ATOM 889 O O . ASP A 1 113 ? -10.095 16.881 10.500 1.00 69.00 113 ASP A O 1
ATOM 893 N N . ASN A 1 114 ? -10.527 17.966 8.583 1.00 65.88 114 ASN A N 1
ATOM 894 C CA . ASN A 1 114 ? -11.963 18.100 8.808 1.00 65.88 114 ASN A CA 1
ATOM 895 C C . ASN A 1 114 ? -12.730 16.854 8.323 1.00 65.88 114 ASN A C 1
ATOM 897 O O . ASN A 1 114 ? -13.351 16.879 7.258 1.00 65.88 114 ASN A O 1
ATOM 901 N N . TYR A 1 115 ? -12.660 15.769 9.095 1.00 71.31 115 TYR A N 1
ATOM 902 C CA . TYR A 1 115 ? -13.562 14.617 8.965 1.00 71.31 115 TYR A CA 1
ATOM 903 C C . TYR A 1 115 ? -14.489 14.527 10.179 1.00 71.31 115 TYR A C 1
ATOM 905 O O . TYR A 1 115 ? -14.262 15.181 11.199 1.00 71.31 115 TYR A O 1
ATOM 913 N N . GLU A 1 116 ? -15.544 13.724 10.056 1.00 74.19 116 GLU A N 1
ATOM 914 C CA . GLU A 1 116 ? -16.411 13.406 11.184 1.00 74.19 116 GLU A CA 1
ATOM 915 C C . GLU A 1 116 ? -15.742 12.340 12.050 1.00 74.19 116 GLU A C 1
ATOM 917 O O . GLU A 1 116 ? -15.476 11.228 11.591 1.00 74.19 116 GLU A O 1
ATOM 922 N N . TRP A 1 117 ? -15.476 12.681 13.307 1.00 79.00 117 TRP A N 1
ATOM 923 C CA . TRP A 1 117 ? -14.824 11.792 14.261 1.00 79.00 117 TRP A CA 1
ATOM 924 C C . TRP A 1 117 ? -15.624 11.716 15.552 1.00 79.00 117 TRP A C 1
ATOM 926 O O . TRP A 1 117 ? -16.262 12.688 15.956 1.00 79.00 117 TRP A O 1
ATOM 936 N N . ALA A 1 118 ? -15.554 10.569 16.224 1.00 79.69 118 ALA A N 1
ATOM 937 C CA . ALA A 1 118 ? -15.954 10.486 17.620 1.00 79.69 118 ALA A CA 1
ATOM 938 C C . ALA A 1 118 ? -14.876 11.153 18.488 1.00 79.69 118 ALA A C 1
ATOM 940 O O . ALA A 1 118 ? -13.680 10.944 18.269 1.00 79.69 118 ALA A O 1
ATOM 941 N N . THR A 1 119 ? -15.278 11.934 19.487 1.00 81.50 119 THR A N 1
ATOM 942 C CA . THR A 1 119 ? -14.356 12.543 20.463 1.00 81.50 119 THR A CA 1
ATOM 943 C C . THR A 1 119 ? -14.614 11.979 21.850 1.00 81.50 119 THR A C 1
ATOM 945 O O . THR A 1 119 ? -15.663 11.393 22.114 1.00 81.50 119 THR A O 1
ATOM 948 N N . PHE A 1 120 ? -13.648 12.126 22.752 1.00 78.38 120 PHE A N 1
ATOM 949 C CA . PHE A 1 120 ? -13.797 11.693 24.136 1.00 78.38 120 PHE A CA 1
ATOM 950 C C . PHE A 1 120 ? -13.395 12.823 25.080 1.00 78.38 120 PHE A C 1
ATOM 952 O O . PHE A 1 120 ? -12.247 13.257 25.091 1.00 78.38 120 PHE A O 1
ATOM 959 N N . ASP A 1 121 ? -14.342 13.282 25.896 1.00 75.31 121 ASP A N 1
ATOM 960 C CA . ASP A 1 121 ? -14.158 14.419 26.814 1.00 75.31 121 ASP A CA 1
ATOM 961 C C . ASP A 1 121 ? -13.577 14.021 28.187 1.00 75.31 121 ASP A C 1
ATOM 963 O O . ASP A 1 121 ? -13.563 14.812 29.135 1.00 75.31 121 ASP A O 1
ATOM 967 N N . GLY A 1 122 ? -13.116 12.774 28.321 1.00 72.50 122 GLY A N 1
ATOM 968 C CA . GLY A 1 122 ? -12.651 12.198 29.584 1.00 72.50 122 GLY A CA 1
ATOM 969 C C . GLY A 1 122 ? -13.752 11.541 30.424 1.00 72.50 122 GLY A C 1
ATOM 970 O O . GLY A 1 122 ? -13.448 10.980 31.479 1.00 72.50 122 GLY A O 1
ATOM 971 N N . LYS A 1 123 ? -15.019 11.597 29.992 1.00 73.81 123 LYS A N 1
ATOM 972 C CA . LYS A 1 123 ? -16.156 10.926 30.646 1.00 73.81 123 LYS A CA 1
ATOM 973 C 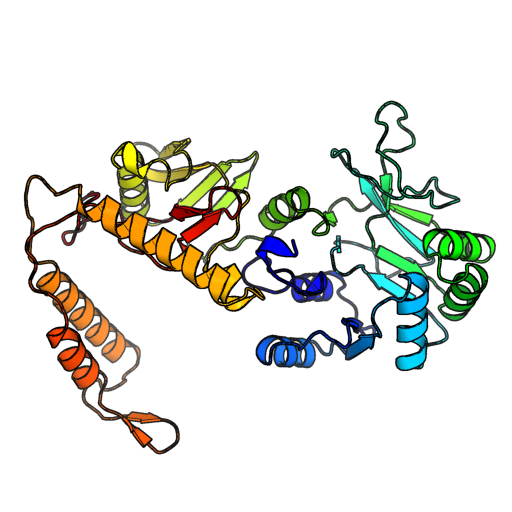C . LYS A 1 123 ? -17.018 10.145 29.663 1.00 73.81 123 LYS A C 1
ATOM 975 O O . LYS A 1 123 ? -17.382 9.004 29.945 1.00 73.81 123 LYS A O 1
ATOM 980 N N . THR A 1 124 ? -17.343 10.760 28.536 1.00 81.56 124 THR A N 1
ATOM 981 C CA . THR A 1 124 ? -18.234 10.211 27.518 1.00 81.56 124 THR A CA 1
ATOM 982 C C . THR A 1 124 ? -17.622 10.339 26.138 1.00 81.56 124 THR A C 1
ATOM 984 O O . THR A 1 124 ? -16.978 11.335 25.808 1.00 81.56 124 THR A O 1
ATOM 987 N N . VAL A 1 125 ? -17.828 9.303 25.334 1.00 82.44 125 VAL A N 1
ATOM 988 C CA . VAL A 1 125 ? -17.565 9.338 23.904 1.00 82.44 125 VAL A CA 1
ATOM 989 C C . VAL A 1 125 ? -18.742 10.038 23.241 1.00 82.44 125 VAL A C 1
ATOM 991 O O . VAL A 1 125 ? -19.896 9.658 23.452 1.00 82.44 125 VAL A O 1
ATOM 994 N N . GLN A 1 126 ? -18.450 11.075 22.473 1.00 80.94 126 GLN A N 1
ATOM 995 C CA . GLN A 1 126 ? -19.436 11.806 21.693 1.00 80.94 126 GLN A CA 1
ATOM 996 C C . GLN A 1 126 ? -19.503 11.222 20.282 1.00 80.94 126 GLN A C 1
ATOM 998 O O . GLN A 1 126 ? -18.499 10.736 19.757 1.00 80.94 126 GLN A O 1
ATOM 1003 N N . ASP A 1 127 ? -20.695 11.259 19.687 1.00 79.88 127 ASP A N 1
ATOM 1004 C CA . ASP A 1 127 ? -20.925 10.775 18.325 1.00 79.88 127 ASP A CA 1
ATOM 1005 C C . ASP A 1 127 ? -20.085 11.527 17.290 1.00 79.88 127 ASP A C 1
ATOM 1007 O O . ASP A 1 127 ? -19.524 12.590 17.559 1.00 79.88 127 ASP A O 1
ATOM 1011 N N . PHE A 1 128 ? -20.028 10.965 16.085 1.00 76.44 128 PHE A N 1
ATOM 1012 C CA . PHE A 1 128 ? -19.339 11.548 14.943 1.00 76.44 128 PHE A CA 1
ATOM 1013 C C . PHE A 1 128 ? -19.847 12.963 14.651 1.00 76.44 128 PHE A C 1
ATOM 1015 O O . PHE A 1 128 ? -21.020 13.166 14.337 1.00 76.44 128 PHE A O 1
ATOM 1022 N N . HIS A 1 129 ? -18.953 13.942 14.753 1.00 65.62 129 HIS A N 1
ATOM 1023 C CA . HIS A 1 129 ? -19.228 15.327 14.385 1.00 65.62 129 HIS A CA 1
ATOM 1024 C C . HIS A 1 129 ? -18.032 15.935 13.652 1.00 65.62 129 HIS A C 1
ATOM 1026 O O . HIS A 1 129 ? -16.898 15.483 13.843 1.00 65.62 129 HIS A O 1
ATOM 1032 N N . PRO A 1 130 ? -18.262 16.962 12.812 1.00 61.66 130 PRO A N 1
ATOM 1033 C CA . PRO A 1 130 ? -17.179 17.720 12.212 1.00 61.66 130 PRO A CA 1
ATOM 1034 C C . PRO A 1 130 ? -16.295 18.316 13.301 1.00 61.66 130 PRO A C 1
ATOM 1036 O O . PRO A 1 130 ? -16.791 18.862 14.291 1.00 61.66 130 PRO A O 1
ATOM 1039 N N . TYR A 1 131 ? -14.987 18.245 13.101 1.00 60.69 131 TYR A N 1
ATOM 1040 C CA . TYR A 1 131 ? -14.049 18.890 14.001 1.00 60.69 131 TYR A CA 1
ATOM 1041 C C . TYR A 1 131 ? -14.205 20.423 13.942 1.00 60.69 131 TYR A C 1
ATOM 1043 O O . TYR A 1 131 ? -13.959 21.045 12.907 1.00 60.69 131 TYR A O 1
ATOM 1051 N N . ASP A 1 132 ? -14.587 21.042 15.065 1.00 57.66 132 ASP A N 1
ATOM 1052 C CA . ASP A 1 132 ? -14.629 22.501 15.224 1.00 57.66 132 ASP A CA 1
ATOM 1053 C C . ASP A 1 132 ? -13.402 22.993 16.006 1.00 57.66 132 ASP A C 1
ATOM 1055 O O . ASP A 1 132 ? -13.354 22.978 17.242 1.00 57.66 132 ASP A O 1
ATOM 1059 N N . GLY A 1 133 ? -12.398 23.467 15.263 1.00 54.28 133 GLY A N 1
ATOM 1060 C CA . GLY A 1 133 ? -11.147 23.999 15.806 1.00 54.28 133 GLY A CA 1
ATOM 1061 C C . GLY A 1 133 ? -11.293 25.249 16.688 1.00 54.28 133 GLY A C 1
ATOM 1062 O O . GLY A 1 133 ? -10.298 25.682 17.274 1.00 54.28 133 GLY A O 1
ATOM 1063 N N . ALA A 1 134 ? -12.492 25.835 16.814 1.00 54.56 134 ALA A N 1
ATOM 1064 C CA . ALA A 1 134 ? -12.743 26.986 17.683 1.00 54.56 134 ALA A CA 1
ATOM 1065 C C . ALA A 1 134 ? -12.752 26.635 19.184 1.00 54.56 134 ALA A C 1
ATOM 1067 O O . ALA A 1 134 ? -12.555 27.519 20.022 1.00 54.56 134 ALA A O 1
ATOM 1068 N N . THR A 1 135 ? -12.925 25.360 19.549 1.00 52.78 135 THR A N 1
ATOM 1069 C CA . THR A 1 135 ? -12.866 24.907 20.947 1.00 52.78 135 THR A CA 1
ATOM 1070 C C . THR A 1 135 ? -11.602 24.082 21.190 1.00 52.78 135 THR A C 1
ATOM 1072 O O . THR A 1 135 ? -11.487 22.935 20.775 1.00 52.78 135 THR A O 1
ATOM 1075 N N . GLN A 1 136 ? -10.630 24.644 21.921 1.00 45.69 136 GLN A N 1
ATOM 1076 C CA . GLN A 1 136 ? -9.399 23.934 22.324 1.00 45.69 136 GLN A CA 1
ATOM 1077 C C . GLN A 1 136 ? -9.659 22.606 23.066 1.00 45.69 136 GLN A C 1
ATOM 1079 O O . GLN A 1 136 ? -8.748 21.789 23.167 1.00 45.69 136 GLN A O 1
ATOM 1084 N N . ALA A 1 137 ? -10.878 22.390 23.570 1.00 46.72 137 ALA A N 1
ATOM 1085 C CA . ALA A 1 137 ? -11.288 21.182 24.276 1.00 46.72 137 ALA A CA 1
ATOM 1086 C C . ALA A 1 137 ? -11.437 19.936 23.375 1.00 46.72 137 ALA A C 1
ATOM 1088 O O . ALA A 1 137 ? -11.374 18.830 23.897 1.00 46.72 137 ALA A O 1
ATOM 1089 N N . ASN A 1 138 ? -11.570 20.088 22.049 1.00 54.72 138 ASN A N 1
ATOM 1090 C CA . ASN A 1 138 ? -11.961 18.995 21.143 1.00 54.72 138 ASN A CA 1
ATOM 1091 C C . ASN A 1 138 ? -10.840 18.468 20.231 1.00 54.72 138 ASN A C 1
ATOM 1093 O O . ASN A 1 138 ? -11.117 17.771 19.262 1.00 54.72 138 ASN A O 1
ATOM 1097 N N . LYS A 1 139 ? -9.566 18.760 20.524 1.00 61.72 139 LYS A N 1
ATOM 1098 C CA . LYS A 1 139 ? -8.430 18.350 19.669 1.00 61.72 139 LYS A CA 1
ATOM 1099 C C . LYS A 1 139 ? -8.202 16.842 19.565 1.00 61.72 139 LYS A C 1
ATOM 1101 O O . LYS A 1 139 ? -7.394 16.429 18.746 1.00 61.72 139 LYS A O 1
ATOM 1106 N N . GLN A 1 140 ? -8.853 16.044 20.405 1.00 76.50 140 GLN A N 1
ATOM 1107 C CA . GLN A 1 140 ? -8.577 14.622 20.555 1.00 76.50 140 GLN A CA 1
ATOM 1108 C C . GLN A 1 140 ? -9.743 13.786 20.031 1.00 76.50 140 GLN A C 1
ATOM 1110 O O . GLN A 1 140 ? -10.848 13.825 20.576 1.00 76.50 140 GLN A O 1
ATOM 1115 N N . VAL A 1 141 ? -9.476 13.014 18.983 1.00 85.44 141 VAL A N 1
ATOM 1116 C CA . VAL A 1 141 ? -10.432 12.080 18.384 1.00 85.44 141 VAL A CA 1
ATOM 1117 C C . VAL A 1 141 ? -10.132 10.659 18.823 1.00 85.44 141 VAL A C 1
ATOM 1119 O O . VAL A 1 141 ? -8.976 10.299 19.027 1.00 85.44 141 VAL A O 1
ATOM 1122 N N . VAL A 1 142 ? -11.172 9.845 18.957 1.00 88.62 142 VAL A N 1
ATOM 1123 C CA . VAL A 1 142 ? -11.053 8.412 19.223 1.00 88.62 142 VAL A CA 1
ATOM 1124 C C . VAL A 1 142 ? -10.498 7.725 17.980 1.00 88.62 142 VAL A C 1
ATOM 1126 O O . VAL A 1 142 ? -11.065 7.845 16.897 1.00 88.62 142 VAL A O 1
ATOM 1129 N N . ASN A 1 143 ? -9.397 6.993 18.135 1.00 88.75 143 ASN A N 1
ATOM 1130 C CA . ASN A 1 143 ? -8.599 6.528 16.999 1.00 88.75 143 ASN A CA 1
ATOM 1131 C C . ASN A 1 143 ? -8.828 5.055 16.611 1.00 88.75 143 ASN A C 1
ATOM 1133 O O . ASN A 1 143 ? -8.128 4.530 15.747 1.00 88.75 143 ASN A O 1
ATOM 1137 N N . GLY A 1 144 ? -9.806 4.381 17.225 1.00 92.19 144 GLY A N 1
ATOM 1138 C CA . GLY A 1 144 ? -10.176 2.998 16.897 1.00 92.19 144 GLY A CA 1
ATOM 1139 C C . GLY A 1 144 ? -9.447 1.917 17.702 1.00 92.19 144 GLY A C 1
ATOM 1140 O O . GLY A 1 144 ? -9.632 0.736 17.408 1.00 92.19 144 GLY A O 1
ATOM 1141 N N . TYR A 1 145 ? -8.653 2.288 18.714 1.00 95.50 145 TYR A N 1
ATOM 1142 C CA . TYR A 1 145 ? -8.124 1.352 19.709 1.00 95.50 145 TYR A CA 1
ATOM 1143 C C . TYR A 1 145 ? -8.820 1.527 21.064 1.00 95.50 145 TYR A C 1
ATOM 1145 O O . TYR A 1 145 ? -8.888 2.624 21.628 1.00 95.50 145 TYR A O 1
ATOM 1153 N N . PHE A 1 146 ? -9.287 0.412 21.620 1.00 95.75 146 PHE A N 1
ATOM 1154 C CA . PHE A 1 146 ? -9.975 0.350 22.905 1.00 95.75 146 PHE A CA 1
ATOM 1155 C C . PHE A 1 146 ? -9.447 -0.811 23.729 1.00 95.75 146 PHE A C 1
ATOM 1157 O O . PHE A 1 146 ? -9.159 -1.884 23.195 1.00 95.75 146 PHE A O 1
ATOM 1164 N N . ARG A 1 147 ? -9.397 -0.630 25.048 1.00 95.69 147 ARG A N 1
ATOM 1165 C CA . ARG A 1 147 ? -9.090 -1.723 25.962 1.00 95.69 147 ARG A CA 1
ATOM 1166 C C . ARG A 1 147 ? -9.973 -1.683 27.188 1.00 95.69 147 ARG A C 1
ATOM 1168 O O . ARG A 1 147 ? -10.051 -0.670 27.871 1.00 95.69 147 ARG A O 1
ATOM 1175 N N . PHE A 1 148 ? -10.584 -2.815 27.484 1.00 96.75 148 PHE A N 1
ATOM 1176 C CA . PHE A 1 148 ? -11.542 -3.014 28.559 1.00 96.75 148 PHE A CA 1
ATOM 1177 C C . PHE A 1 148 ? -10.990 -4.062 29.524 1.00 96.75 148 PHE A C 1
ATOM 1179 O O . PHE A 1 148 ? -10.381 -5.043 29.095 1.00 96.75 148 PHE A O 1
ATOM 1186 N N . SER A 1 149 ? -11.168 -3.860 30.825 1.00 96.19 149 SER A N 1
ATOM 1187 C CA . SER A 1 149 ? -10.755 -4.833 31.842 1.00 96.19 149 SER A CA 1
ATOM 1188 C C . SER A 1 149 ? -11.659 -6.069 31.893 1.00 96.19 149 SER A C 1
ATOM 1190 O O . SER A 1 149 ? -11.185 -7.136 32.285 1.00 96.19 149 SER A O 1
ATOM 1192 N N . ASP A 1 150 ? -12.924 -5.951 31.471 1.00 95.94 150 ASP A N 1
ATOM 1193 C CA . ASP A 1 150 ? -13.891 -7.049 31.516 1.00 95.94 150 ASP A CA 1
ATOM 1194 C C . ASP A 1 150 ? -14.817 -7.119 30.285 1.00 95.94 150 ASP A C 1
ATOM 1196 O O . ASP A 1 150 ? -15.724 -6.302 30.087 1.00 95.94 150 ASP A O 1
ATOM 1200 N N . ALA A 1 151 ? -14.636 -8.174 29.490 1.00 97.00 151 ALA A N 1
ATOM 1201 C CA . ALA A 1 151 ? -15.441 -8.493 28.318 1.00 97.00 151 ALA A CA 1
ATOM 1202 C C . ALA A 1 151 ? -16.921 -8.713 28.656 1.00 97.00 151 ALA A C 1
ATOM 1204 O O . ALA A 1 151 ? -17.788 -8.351 27.859 1.00 97.00 151 ALA A O 1
ATOM 1205 N N . ARG A 1 152 ? -17.246 -9.250 29.841 1.00 97.38 152 ARG A N 1
ATOM 1206 C CA . ARG A 1 152 ? -18.643 -9.481 30.235 1.00 97.38 152 ARG A CA 1
ATOM 1207 C C . ARG A 1 152 ? -19.392 -8.158 30.360 1.00 97.38 152 ARG A C 1
ATOM 1209 O O . ARG A 1 152 ? -20.488 -8.011 29.815 1.00 97.38 152 ARG A O 1
ATOM 1216 N N . THR A 1 153 ? -18.796 -7.193 31.055 1.00 97.31 153 THR A N 1
ATOM 1217 C CA . THR A 1 153 ? -19.343 -5.841 31.215 1.00 97.31 153 THR A CA 1
ATOM 1218 C C . THR A 1 153 ? -19.469 -5.142 29.861 1.00 97.31 153 THR A C 1
ATOM 1220 O O . THR A 1 153 ? -20.498 -4.514 29.591 1.00 97.31 153 THR A O 1
ATOM 1223 N N . PHE A 1 154 ? -18.485 -5.305 28.968 1.00 97.50 154 PHE A N 1
ATOM 1224 C CA . PHE A 1 154 ? -18.558 -4.807 27.590 1.00 97.50 154 PHE A CA 1
ATOM 1225 C C . PHE A 1 154 ? -19.759 -5.388 26.826 1.00 97.50 154 PHE A C 1
ATOM 1227 O O . PHE A 1 154 ? -20.593 -4.626 26.333 1.00 97.50 154 PHE A O 1
ATOM 1234 N N . ILE A 1 155 ? -19.913 -6.717 26.795 1.00 97.75 155 ILE A N 1
ATOM 1235 C CA . ILE A 1 155 ? -21.021 -7.400 26.105 1.00 97.75 155 ILE A CA 1
ATOM 1236 C C . ILE A 1 155 ? -22.374 -6.915 26.635 1.00 97.75 155 ILE A C 1
ATOM 1238 O O . ILE A 1 155 ? -23.254 -6.550 25.855 1.00 97.75 155 ILE A O 1
ATOM 1242 N N . GLN A 1 156 ? -22.550 -6.862 27.960 1.00 97.31 156 GLN A N 1
ATOM 1243 C CA . GLN A 1 156 ? -23.799 -6.390 28.569 1.00 97.31 156 GLN A CA 1
ATOM 1244 C C . GLN A 1 156 ? -24.127 -4.948 28.171 1.00 97.31 156 GLN A C 1
ATOM 1246 O O . GLN A 1 156 ? -25.295 -4.619 27.950 1.00 97.31 156 GLN A O 1
ATOM 1251 N N . SER A 1 157 ? -23.106 -4.097 28.075 1.00 97.50 157 SER A N 1
ATOM 1252 C CA . SER A 1 157 ? -23.260 -2.691 27.703 1.00 97.50 157 SER A CA 1
ATOM 1253 C C . SER A 1 157 ? -23.641 -2.548 26.226 1.00 97.50 157 SER A C 1
ATOM 1255 O O . SER A 1 157 ? -24.583 -1.822 25.915 1.00 97.50 157 SER A O 1
ATOM 1257 N N . MET A 1 158 ? -23.016 -3.325 25.334 1.00 97.25 158 MET A N 1
ATOM 1258 C CA . MET A 1 158 ? -23.360 -3.375 23.905 1.00 97.25 158 MET A CA 1
ATOM 1259 C C . MET A 1 158 ? -24.783 -3.880 23.653 1.00 97.25 158 MET A C 1
ATOM 1261 O O . MET A 1 158 ? -25.524 -3.285 22.872 1.00 97.25 158 MET A O 1
ATOM 1265 N N . VAL A 1 159 ? -25.206 -4.937 24.356 1.00 96.31 159 VAL A N 1
ATOM 1266 C CA . VAL A 1 159 ? -26.568 -5.483 24.233 1.00 96.31 159 VAL A CA 1
ATOM 1267 C C . VAL A 1 159 ? -27.616 -4.473 24.711 1.00 96.31 159 VAL A C 1
ATOM 1269 O O . VAL A 1 159 ? -28.651 -4.304 24.065 1.00 96.31 159 VAL A O 1
ATOM 1272 N N . ARG A 1 160 ? -27.358 -3.757 25.816 1.00 97.06 160 ARG A N 1
ATOM 1273 C CA . ARG A 1 160 ? -28.259 -2.698 26.314 1.00 97.06 160 ARG A CA 1
ATOM 1274 C C . ARG A 1 160 ? -28.367 -1.523 25.343 1.00 97.06 160 ARG A C 1
ATOM 1276 O O . ARG A 1 160 ? -29.471 -1.020 25.154 1.00 97.06 160 ARG A O 1
ATOM 1283 N N . ALA A 1 161 ? -27.258 -1.160 24.701 1.00 96.69 161 ALA A N 1
ATOM 1284 C CA . ALA A 1 161 ? -27.197 -0.156 23.640 1.00 96.69 161 ALA A CA 1
ATOM 1285 C C . ALA A 1 161 ? -27.722 -0.656 22.280 1.00 96.69 161 ALA A C 1
ATOM 1287 O O . ALA A 1 161 ? -27.659 0.069 21.292 1.00 96.69 161 ALA A O 1
ATOM 1288 N N . ARG A 1 162 ? -28.228 -1.898 22.188 1.00 96.06 162 ARG A N 1
ATOM 1289 C CA . ARG A 1 162 ? -28.748 -2.494 20.941 1.00 96.06 162 ARG A CA 1
ATOM 1290 C C . ARG A 1 162 ? -27.745 -2.408 19.780 1.00 96.06 162 ARG A C 1
ATOM 1292 O O . ARG A 1 162 ? -28.118 -2.057 18.664 1.00 96.06 162 ARG A O 1
ATOM 1299 N N . GLY A 1 163 ? -26.470 -2.660 20.077 1.00 92.12 163 GLY A N 1
ATOM 1300 C CA . GLY A 1 163 ? -25.392 -2.648 19.088 1.00 92.12 163 GLY A CA 1
ATOM 1301 C C . GLY A 1 163 ? -24.855 -1.256 18.721 1.00 92.12 163 GLY A C 1
ATOM 1302 O O . GLY A 1 163 ? -23.863 -1.159 17.994 1.00 92.12 163 GLY A O 1
ATOM 1303 N N . ALA A 1 164 ? -25.436 -0.169 19.247 1.00 94.62 164 ALA A N 1
ATOM 1304 C CA . ALA A 1 164 ? -24.901 1.179 19.070 1.00 94.62 164 ALA A CA 1
ATOM 1305 C C . ALA A 1 164 ? -23.570 1.320 19.827 1.00 94.62 164 ALA A C 1
ATOM 1307 O O . ALA A 1 164 ? -23.535 1.464 21.047 1.00 94.62 164 ALA A O 1
ATOM 1308 N N . PHE A 1 165 ? -22.459 1.255 19.093 1.00 94.50 165 PHE A N 1
ATOM 1309 C CA . PHE A 1 165 ? -21.120 1.119 19.670 1.00 94.50 165 PHE A CA 1
ATOM 1310 C C . PHE A 1 165 ? -20.744 2.267 20.623 1.00 94.50 165 PHE A C 1
ATOM 1312 O O . PHE A 1 165 ? -20.291 2.015 21.738 1.00 94.50 165 PHE A O 1
ATOM 1319 N N . ILE A 1 166 ? -20.989 3.521 20.231 1.00 93.44 166 ILE A N 1
ATOM 1320 C CA . ILE A 1 166 ? -20.679 4.702 21.056 1.00 93.44 166 ILE A CA 1
ATOM 1321 C C . ILE A 1 166 ? -21.515 4.715 22.345 1.00 93.44 166 ILE A C 1
ATOM 1323 O O . ILE A 1 166 ? -20.973 4.870 23.441 1.00 93.44 166 ILE A O 1
ATOM 1327 N N . GLU A 1 167 ? -22.824 4.471 22.239 1.00 94.31 167 GLU A N 1
ATOM 1328 C CA . GLU A 1 167 ? -23.710 4.353 23.403 1.00 94.31 167 GLU A CA 1
ATOM 1329 C C . GLU A 1 167 ? -23.282 3.194 24.317 1.00 94.31 167 GLU A C 1
ATOM 1331 O O . GLU A 1 167 ? -23.228 3.352 25.535 1.00 94.31 167 GLU A O 1
ATOM 1336 N N . GLY A 1 168 ? -22.898 2.052 23.745 1.00 95.88 168 GLY A N 1
ATOM 1337 C CA . GLY A 1 168 ? -22.416 0.896 24.494 1.00 95.88 168 GLY A CA 1
ATOM 1338 C C . GLY A 1 168 ? -21.129 1.184 25.268 1.00 95.88 168 GLY A C 1
ATOM 1339 O O . GLY A 1 168 ? -21.018 0.782 26.426 1.00 95.88 168 GLY A O 1
ATOM 1340 N N . ILE A 1 169 ? -20.181 1.925 24.683 1.00 95.31 169 ILE A N 1
ATOM 1341 C CA . ILE A 1 169 ? -18.971 2.374 25.392 1.00 95.31 169 ILE A CA 1
ATOM 1342 C C . ILE A 1 169 ? -19.347 3.314 26.543 1.00 95.31 169 ILE A C 1
ATOM 1344 O O . ILE A 1 169 ? -18.820 3.180 27.647 1.00 95.31 169 ILE A O 1
ATOM 1348 N N . ASN A 1 170 ? -20.294 4.227 26.324 1.00 94.44 170 ASN A N 1
ATOM 1349 C CA . ASN A 1 170 ? -20.782 5.125 27.372 1.00 94.44 170 ASN A CA 1
ATOM 1350 C C . ASN A 1 170 ? -21.510 4.377 28.503 1.00 94.44 170 ASN A C 1
ATOM 1352 O O . ASN A 1 170 ? -21.407 4.764 29.664 1.00 94.44 170 ASN A O 1
ATOM 1356 N N . LEU A 1 171 ? -22.223 3.286 28.206 1.00 96.00 171 LEU A N 1
ATOM 1357 C CA . LEU A 1 171 ? -22.819 2.417 29.228 1.00 96.00 171 LEU A CA 1
ATOM 1358 C C . LEU A 1 171 ? -21.764 1.603 29.988 1.00 96.00 171 LEU A C 1
ATOM 1360 O O . LEU A 1 171 ? -21.915 1.380 31.192 1.00 96.00 171 LEU A O 1
ATOM 1364 N N . TYR A 1 172 ? -20.686 1.192 29.316 1.00 96.06 172 TYR A N 1
ATOM 1365 C CA . TYR A 1 172 ? -19.539 0.567 29.971 1.00 96.06 172 TYR A CA 1
ATOM 1366 C C . TYR A 1 172 ? -18.863 1.549 30.935 1.00 96.06 172 TYR A C 1
ATOM 1368 O O . TYR A 1 172 ? -18.601 1.193 32.085 1.00 96.06 172 TYR A O 1
ATOM 1376 N N . SER A 1 173 ? -18.653 2.802 30.507 1.00 94.06 173 SER A N 1
ATOM 1377 C CA . SER A 1 173 ? -17.938 3.820 31.292 1.00 94.06 173 SER A CA 1
ATOM 1378 C C . SER A 1 173 ? -18.627 4.188 32.614 1.00 94.06 173 SER A C 1
ATOM 1380 O O . SER A 1 173 ? -17.974 4.640 33.557 1.00 94.06 173 SER A O 1
ATOM 1382 N N . GLN A 1 174 ? -19.940 3.946 32.714 1.00 93.00 174 GLN A N 1
ATOM 1383 C CA . GLN A 1 174 ? -20.721 4.101 33.946 1.00 93.00 174 GLN A CA 1
ATOM 1384 C C . GLN A 1 174 ? -20.404 3.034 35.004 1.00 93.00 174 GLN A C 1
ATOM 1386 O O . GLN A 1 174 ? -20.616 3.278 36.191 1.00 93.00 174 GLN A O 1
ATOM 1391 N N . GLN A 1 175 ? -19.927 1.858 34.588 1.00 93.00 175 GLN A N 1
ATOM 1392 C CA . GLN A 1 175 ? -19.589 0.737 35.472 1.00 93.00 175 GLN A CA 1
ATOM 1393 C C . GLN A 1 175 ? -18.081 0.660 35.731 1.00 93.00 175 GLN A C 1
ATOM 1395 O O . GLN A 1 175 ? -17.660 0.500 36.876 1.00 93.00 175 GLN A O 1
ATOM 1400 N N . CYS A 1 176 ? -17.279 0.839 34.682 1.00 92.38 176 CYS A N 1
ATOM 1401 C CA . CYS A 1 176 ? -15.822 0.832 34.732 1.00 92.38 176 CYS A CA 1
ATOM 1402 C C . CYS A 1 176 ? -15.295 2.151 34.164 1.00 92.38 176 CYS A C 1
ATOM 1404 O O . CYS A 1 176 ? -15.514 2.461 32.996 1.00 92.38 176 CYS A O 1
ATOM 1406 N N . LYS A 1 177 ? -14.596 2.945 34.981 1.00 92.19 177 LYS A N 1
ATOM 1407 C CA . LYS A 1 177 ? -14.129 4.275 34.573 1.00 92.19 177 LYS A CA 1
ATOM 1408 C C . LYS A 1 177 ? -13.117 4.173 33.428 1.00 92.19 177 LYS A C 1
ATOM 1410 O O . LYS A 1 177 ? -11.992 3.737 33.649 1.00 92.19 177 LYS A O 1
ATOM 1415 N N . LEU A 1 178 ? -13.496 4.677 32.254 1.00 92.94 178 LEU A N 1
ATOM 1416 C CA . LEU A 1 178 ? -12.598 4.802 31.109 1.00 92.94 178 LEU A CA 1
ATOM 1417 C C . LEU A 1 178 ? -11.690 6.030 31.240 1.00 92.94 178 LEU A C 1
ATOM 1419 O O . LEU A 1 178 ? -12.098 7.077 31.751 1.00 92.94 178 LEU A O 1
ATOM 1423 N N . SER A 1 179 ? -10.460 5.908 30.749 1.00 92.00 179 SER A N 1
ATOM 1424 C CA . SER A 1 179 ? -9.498 7.006 30.651 1.00 92.00 179 SER A CA 1
ATOM 1425 C C . SER A 1 179 ? -8.971 7.165 29.225 1.00 92.00 179 SER A C 1
ATOM 1427 O O . SER A 1 179 ? -8.920 6.214 28.452 1.00 92.00 179 SER A O 1
ATOM 1429 N N . SER A 1 180 ? -8.610 8.391 28.851 1.00 91.00 180 SER A N 1
ATOM 1430 C CA . SER A 1 180 ? -8.017 8.678 27.544 1.00 91.00 180 SER A CA 1
ATOM 1431 C C . SER A 1 180 ? -6.525 8.371 27.561 1.00 91.00 180 SER A C 1
ATOM 1433 O O . SER A 1 180 ? -5.821 8.841 28.460 1.00 91.00 180 SER A O 1
ATOM 1435 N N . TYR A 1 181 ? -6.025 7.694 26.533 1.00 91.44 181 TYR A N 1
ATOM 1436 C CA . TYR A 1 181 ? -4.592 7.586 26.277 1.00 91.44 181 TYR A CA 1
ATOM 1437 C C . TYR A 1 181 ? -4.237 8.314 24.980 1.00 91.44 181 TYR A C 1
ATOM 1439 O O . TYR A 1 181 ? -4.692 7.926 23.907 1.00 91.44 181 TYR A O 1
ATOM 1447 N N . LEU A 1 182 ? -3.449 9.388 25.076 1.00 90.00 182 LEU A N 1
ATOM 1448 C CA . LEU A 1 182 ? -3.033 10.165 23.910 1.00 90.00 182 LEU A CA 1
ATOM 1449 C C . LEU A 1 182 ? -1.900 9.446 23.174 1.00 90.00 182 LEU A C 1
ATOM 1451 O O . LEU A 1 182 ? -0.779 9.378 23.679 1.00 90.00 182 LEU A O 1
ATOM 1455 N N . THR A 1 183 ? -2.176 8.975 21.962 1.00 87.75 183 THR A N 1
ATOM 1456 C CA . THR A 1 183 ? -1.176 8.374 21.077 1.00 87.75 183 THR A CA 1
ATOM 1457 C C . THR A 1 183 ? -0.652 9.424 20.107 1.00 87.75 183 THR A C 1
ATOM 1459 O O . THR A 1 183 ? -1.423 10.152 19.479 1.00 87.75 183 THR A O 1
ATOM 1462 N N . LYS A 1 184 ? 0.674 9.502 19.975 1.00 80.25 184 LYS A N 1
ATOM 1463 C CA . LYS A 1 184 ? 1.329 10.425 19.035 1.00 80.25 184 LYS A CA 1
ATOM 1464 C C . LYS A 1 184 ? 1.527 9.822 17.650 1.00 80.25 184 LYS A C 1
ATOM 1466 O O . LYS A 1 184 ? 1.636 10.572 16.688 1.00 80.25 184 LYS A O 1
ATOM 1471 N N . ASP A 1 185 ? 1.575 8.496 17.572 1.00 83.12 185 ASP A N 1
ATOM 1472 C CA . ASP A 1 185 ? 1.834 7.762 16.341 1.00 83.12 185 ASP A CA 1
ATOM 1473 C C . ASP A 1 185 ? 0.616 6.906 15.980 1.00 83.12 185 ASP A C 1
ATOM 1475 O O . ASP A 1 185 ? 0.479 5.741 16.367 1.00 83.12 185 ASP A O 1
ATOM 1479 N N . TRP A 1 186 ? -0.337 7.569 15.328 1.00 89.00 186 TRP A N 1
ATOM 1480 C CA . TRP A 1 186 ? -1.553 6.970 14.800 1.00 89.00 186 TRP A CA 1
ATOM 1481 C C . TRP A 1 186 ? -1.637 7.219 13.300 1.00 89.00 186 TRP A C 1
ATOM 1483 O O . TRP A 1 186 ? -1.382 8.318 12.797 1.00 89.00 186 TRP A O 1
ATOM 1493 N N . HIS A 1 187 ? -2.029 6.176 12.586 1.00 88.12 187 HIS A N 1
ATOM 1494 C CA . HIS A 1 187 ? -2.217 6.184 11.152 1.00 88.12 187 HIS A CA 1
ATOM 1495 C C . HIS A 1 187 ? -3.612 5.657 10.823 1.00 88.12 187 HIS A C 1
ATOM 1497 O O . HIS A 1 187 ? -3.927 4.486 11.046 1.00 88.12 187 HIS A O 1
ATOM 1503 N N . ASP A 1 188 ? -4.435 6.549 10.277 1.00 86.69 188 ASP A N 1
ATOM 1504 C CA . ASP A 1 188 ? -5.766 6.240 9.768 1.00 86.69 188 ASP A CA 1
ATOM 1505 C C . ASP A 1 188 ? -5.699 5.795 8.304 1.00 86.69 188 ASP A C 1
ATOM 1507 O O . ASP A 1 188 ? -5.079 6.463 7.467 1.00 86.69 188 ASP A O 1
ATOM 1511 N N . PHE A 1 189 ? -6.370 4.690 7.993 1.00 87.31 189 PHE A N 1
ATOM 1512 C CA . PHE A 1 189 ? -6.548 4.165 6.641 1.00 87.31 189 PHE A CA 1
ATOM 1513 C C . PHE A 1 189 ? -8.024 4.140 6.202 1.00 87.31 189 PHE A C 1
ATOM 1515 O O . PHE A 1 189 ? -8.325 3.635 5.119 1.00 87.31 189 PHE A O 1
ATOM 1522 N N . GLY A 1 190 ? -8.938 4.706 7.000 1.00 83.94 190 GLY A N 1
ATOM 1523 C CA . GLY A 1 190 ? -10.381 4.726 6.753 1.00 83.94 190 GLY A CA 1
ATOM 1524 C C . GLY A 1 190 ? -10.816 5.722 5.673 1.00 83.94 190 GLY A C 1
ATOM 1525 O O . GLY A 1 190 ? -11.821 5.500 4.988 1.00 83.94 190 GLY A O 1
ATOM 1526 N N . HIS A 1 191 ? -10.026 6.778 5.424 1.00 81.62 191 HIS A N 1
ATOM 1527 C CA . HIS A 1 191 ? -10.276 7.779 4.376 1.00 81.62 191 HIS A CA 1
ATOM 1528 C C . HIS A 1 191 ? -9.166 7.812 3.320 1.00 81.62 191 HIS A C 1
ATOM 1530 O O . HIS A 1 191 ? -7.996 7.590 3.601 1.00 81.62 191 HIS A O 1
ATOM 1536 N N . LEU A 1 192 ? -9.513 8.086 2.056 1.00 79.12 192 LEU A N 1
ATOM 1537 C CA . LEU A 1 192 ? -8.557 7.962 0.944 1.00 79.12 192 LEU A CA 1
ATOM 1538 C C . LEU A 1 192 ? -7.339 8.882 1.114 1.00 79.12 192 LEU A C 1
ATOM 1540 O O . LEU A 1 192 ? -6.211 8.481 0.837 1.00 79.12 192 LEU A O 1
ATOM 1544 N N . HIS A 1 193 ? -7.563 10.109 1.590 1.00 76.06 193 HIS A N 1
ATOM 1545 C CA . HIS A 1 193 ? -6.484 11.061 1.842 1.00 76.06 193 HIS A CA 1
ATOM 1546 C C . HIS A 1 193 ? -5.611 10.644 3.029 1.00 76.06 193 HIS A C 1
ATOM 1548 O O . HIS A 1 193 ? -4.387 10.735 2.928 1.00 76.06 193 HIS A O 1
ATOM 1554 N N . THR A 1 194 ? -6.219 10.164 4.121 1.00 79.94 194 THR A N 1
ATOM 1555 C CA . THR A 1 194 ? -5.475 9.692 5.293 1.00 79.94 194 THR A CA 1
ATOM 1556 C C . THR A 1 194 ? -4.700 8.425 4.961 1.00 79.94 194 THR A C 1
ATOM 1558 O O . THR A 1 194 ? -3.521 8.380 5.264 1.00 79.94 194 THR A O 1
ATOM 1561 N N . TYR A 1 195 ? -5.255 7.490 4.185 1.00 84.94 195 TYR A N 1
ATOM 1562 C CA . TYR A 1 195 ? -4.546 6.298 3.706 1.00 84.94 195 TYR A CA 1
ATOM 1563 C C . TYR A 1 195 ? -3.255 6.618 2.951 1.00 84.94 195 TYR A C 1
ATOM 1565 O O . TYR A 1 195 ? -2.209 6.068 3.290 1.00 84.94 195 TYR A O 1
ATOM 1573 N N . PHE A 1 196 ? -3.285 7.509 1.951 1.00 83.19 196 PHE A N 1
ATOM 1574 C CA . PHE A 1 196 ? -2.063 7.834 1.205 1.00 83.19 196 PHE A CA 1
ATOM 1575 C C . PHE A 1 196 ? -1.045 8.582 2.070 1.00 83.19 196 PHE A C 1
ATOM 1577 O O . PHE A 1 196 ? 0.147 8.315 1.950 1.00 83.19 196 PHE A O 1
ATOM 1584 N N . ARG A 1 197 ? -1.492 9.448 2.988 1.00 81.38 197 ARG A N 1
ATOM 1585 C CA . ARG A 1 197 ? -0.601 10.096 3.963 1.00 81.38 197 ARG A CA 1
ATOM 1586 C C . ARG A 1 197 ? -0.005 9.087 4.949 1.00 81.38 197 ARG A C 1
ATOM 1588 O O . ARG A 1 197 ? 1.192 9.080 5.182 1.00 81.38 197 ARG A O 1
ATOM 1595 N N . SER A 1 198 ? -0.811 8.197 5.502 1.00 81.62 198 SER A N 1
ATOM 1596 C CA . SER A 1 198 ? -0.384 7.142 6.421 1.00 81.62 198 SER A CA 1
ATOM 1597 C C . SER A 1 198 ? 0.633 6.213 5.755 1.00 81.62 198 SER A C 1
ATOM 1599 O O . SER A 1 198 ? 1.667 5.888 6.331 1.00 81.62 198 SER A O 1
ATOM 1601 N N . LYS A 1 199 ? 0.426 5.890 4.476 1.00 82.62 199 LYS A N 1
ATOM 1602 C CA . LYS A 1 199 ? 1.336 5.058 3.684 1.00 82.62 199 LYS A CA 1
ATOM 1603 C C . LYS A 1 199 ? 2.737 5.648 3.514 1.00 82.62 199 LYS A C 1
ATOM 1605 O O . LYS A 1 199 ? 3.672 4.879 3.316 1.00 82.62 199 LYS A O 1
ATOM 1610 N N . THR A 1 200 ? 2.924 6.968 3.619 1.00 77.75 200 THR A N 1
ATOM 1611 C CA . THR A 1 200 ? 4.270 7.566 3.537 1.00 77.75 200 THR A CA 1
ATOM 1612 C C . THR A 1 200 ? 5.161 7.214 4.725 1.00 77.75 200 THR A C 1
ATOM 1614 O O . THR A 1 200 ? 6.378 7.335 4.612 1.00 77.75 200 THR A O 1
ATOM 1617 N N . HIS A 1 201 ? 4.579 6.781 5.847 1.00 74.19 201 HIS A N 1
ATOM 1618 C CA . HIS A 1 201 ? 5.311 6.404 7.058 1.00 74.19 201 HIS A CA 1
ATOM 1619 C C . HIS A 1 201 ? 5.922 5.000 6.950 1.00 74.19 201 HIS A C 1
ATOM 1621 O O . HIS A 1 201 ? 6.936 4.710 7.582 1.00 74.19 201 HIS A O 1
ATOM 1627 N N . VAL A 1 202 ? 5.364 4.143 6.089 1.00 68.31 202 VAL A N 1
ATOM 1628 C CA . VAL A 1 202 ? 5.892 2.802 5.823 1.00 68.31 202 VAL A CA 1
ATOM 1629 C C . VAL A 1 202 ? 6.772 2.843 4.577 1.00 68.31 202 VAL A C 1
ATOM 1631 O O . VAL A 1 202 ? 6.291 2.891 3.444 1.00 68.31 202 VAL A O 1
ATOM 1634 N N . SER A 1 203 ? 8.090 2.818 4.781 1.00 58.31 203 SER A N 1
ATOM 1635 C CA . SER A 1 203 ? 9.053 2.825 3.676 1.00 58.31 203 SER A CA 1
ATOM 1636 C C . SER A 1 203 ? 8.963 1.543 2.838 1.00 58.31 203 SER A C 1
ATOM 1638 O O . SER A 1 203 ? 9.095 0.435 3.353 1.00 58.31 203 SER A O 1
ATOM 1640 N N . THR A 1 204 ? 8.797 1.694 1.521 1.00 57.34 204 THR A N 1
ATOM 1641 C CA . THR A 1 204 ? 8.899 0.617 0.515 1.00 57.34 204 THR A CA 1
ATOM 1642 C C . THR A 1 204 ? 10.291 0.515 -0.113 1.00 57.34 204 THR A C 1
ATOM 1644 O O . THR A 1 204 ? 10.492 -0.250 -1.062 1.00 57.34 204 THR A O 1
ATOM 1647 N N . ALA A 1 205 ? 11.258 1.314 0.350 1.00 51.94 205 ALA A N 1
ATOM 1648 C CA . ALA A 1 205 ? 12.564 1.393 -0.287 1.00 51.94 205 ALA A CA 1
ATOM 1649 C C . ALA A 1 205 ? 13.335 0.067 -0.164 1.00 51.94 205 ALA A C 1
ATOM 1651 O O . ALA A 1 205 ? 13.384 -0.560 0.892 1.00 51.94 205 ALA A O 1
ATOM 1652 N N . ARG A 1 206 ? 13.984 -0.350 -1.258 1.00 46.41 206 ARG A N 1
ATOM 1653 C CA . ARG A 1 206 ? 14.976 -1.437 -1.227 1.00 46.41 206 ARG A CA 1
ATOM 1654 C C . ARG A 1 206 ? 16.191 -0.978 -0.412 1.00 46.41 206 ARG A C 1
ATOM 1656 O O . ARG A 1 206 ? 16.519 0.202 -0.447 1.00 46.41 206 ARG A O 1
ATOM 1663 N N . ALA A 1 207 ? 16.911 -1.904 0.224 1.00 38.91 207 ALA A N 1
ATOM 1664 C CA . ALA A 1 207 ? 18.019 -1.621 1.153 1.00 38.91 207 ALA A CA 1
ATOM 1665 C C . ALA A 1 207 ? 19.136 -0.674 0.637 1.00 38.91 207 ALA A C 1
ATOM 1667 O O . ALA A 1 207 ? 19.888 -0.134 1.438 1.00 38.91 207 ALA A O 1
ATOM 1668 N N . PHE A 1 208 ? 19.250 -0.469 -0.680 1.00 38.88 208 PHE A N 1
ATOM 1669 C CA . PHE A 1 208 ? 20.274 0.353 -1.345 1.00 38.88 208 PHE A CA 1
ATOM 1670 C C . PHE A 1 208 ? 19.794 1.741 -1.814 1.00 38.88 208 PHE A C 1
ATOM 1672 O O . PHE A 1 208 ? 20.579 2.510 -2.367 1.00 38.88 208 PHE A O 1
ATOM 1679 N N . ASN A 1 209 ? 18.512 2.072 -1.638 1.00 58.22 209 ASN A N 1
ATOM 1680 C CA . ASN A 1 209 ? 17.975 3.401 -1.923 1.00 58.22 209 ASN A CA 1
ATOM 1681 C C . ASN A 1 209 ? 17.400 3.987 -0.637 1.00 58.22 209 ASN A C 1
ATOM 1683 O O . ASN A 1 209 ? 16.701 3.294 0.098 1.00 58.22 209 ASN A O 1
ATOM 1687 N N . SER A 1 210 ? 17.613 5.281 -0.405 1.00 71.69 210 SER A N 1
ATOM 1688 C CA . SER A 1 210 ? 16.797 6.007 0.570 1.00 71.69 210 SER A CA 1
ATOM 1689 C C . SER A 1 210 ? 15.690 6.741 -0.175 1.00 71.69 210 SER A C 1
ATOM 1691 O O . SER A 1 210 ? 15.943 7.508 -1.108 1.00 71.69 210 SER A O 1
ATOM 1693 N N . LEU A 1 211 ? 14.449 6.452 0.208 1.00 82.31 211 LEU A N 1
ATOM 1694 C CA . LEU A 1 211 ? 13.265 7.138 -0.283 1.00 82.31 211 LEU A CA 1
ATOM 1695 C C . LEU A 1 211 ? 12.622 7.827 0.913 1.00 82.31 211 LEU A C 1
ATOM 1697 O O . LEU A 1 211 ? 12.269 7.177 1.893 1.00 82.31 211 LEU A O 1
ATOM 1701 N N . LYS A 1 212 ? 12.525 9.152 0.839 1.00 85.38 212 LYS A N 1
ATOM 1702 C CA . LYS A 1 212 ? 11.931 9.989 1.878 1.00 85.38 212 LYS A CA 1
ATOM 1703 C C . LYS A 1 212 ? 10.760 10.744 1.275 1.00 85.38 212 LYS A C 1
ATOM 1705 O O . LYS A 1 212 ? 10.934 11.390 0.243 1.00 85.38 212 LYS A O 1
ATOM 1710 N N . VAL A 1 213 ? 9.593 10.664 1.901 1.00 84.75 213 VAL A N 1
ATOM 1711 C CA . VAL A 1 213 ? 8.408 11.411 1.472 1.00 84.75 213 VAL A CA 1
ATOM 1712 C C . VAL A 1 213 ? 8.068 12.429 2.546 1.00 84.75 213 VAL A C 1
ATOM 1714 O O . VAL A 1 213 ? 7.766 12.052 3.672 1.00 84.75 213 VAL A O 1
ATOM 1717 N N . GLU A 1 214 ? 8.137 13.714 2.207 1.00 84.56 214 GLU A N 1
ATOM 1718 C CA . GLU A 1 214 ? 7.821 14.815 3.122 1.00 84.56 214 GLU A CA 1
ATOM 1719 C C . GLU A 1 214 ? 7.142 15.946 2.359 1.00 84.56 214 GLU A C 1
ATOM 1721 O O . GLU A 1 214 ? 7.580 16.313 1.268 1.00 84.56 214 GLU A O 1
ATOM 1726 N N . SER A 1 215 ? 6.075 16.509 2.932 1.00 84.56 215 SER A N 1
ATOM 1727 C CA . SER A 1 215 ? 5.392 17.700 2.404 1.00 84.56 215 SER A CA 1
ATOM 1728 C C . SER A 1 215 ? 5.036 17.611 0.910 1.00 84.56 215 SER A C 1
ATOM 1730 O O . SER A 1 215 ? 5.217 18.567 0.161 1.00 84.56 215 SER A O 1
ATOM 1732 N N . GLY A 1 216 ? 4.563 16.443 0.458 1.00 86.81 216 GLY A N 1
ATOM 1733 C CA . GLY A 1 216 ? 4.190 16.213 -0.944 1.00 86.81 216 GLY A CA 1
ATOM 1734 C C . GLY A 1 216 ? 5.371 16.014 -1.903 1.00 86.81 216 GLY A C 1
ATOM 1735 O O . GLY A 1 216 ? 5.178 16.021 -3.117 1.00 86.81 216 GLY A O 1
ATOM 1736 N N . VAL A 1 217 ? 6.588 15.816 -1.390 1.00 91.75 217 VAL A N 1
ATOM 1737 C CA . VAL A 1 217 ? 7.803 15.613 -2.187 1.00 91.75 217 VAL A CA 1
ATOM 1738 C C . VAL A 1 217 ? 8.421 14.257 -1.881 1.00 91.75 217 VAL A C 1
ATOM 1740 O O . VAL A 1 217 ? 8.711 13.937 -0.730 1.00 91.75 217 VAL A O 1
ATOM 1743 N N . VAL A 1 218 ? 8.691 13.481 -2.929 1.00 92.81 218 VAL A N 1
ATOM 1744 C CA . VAL A 1 218 ? 9.516 12.274 -2.859 1.00 92.81 218 VAL A CA 1
ATOM 1745 C C . VAL A 1 218 ? 10.956 12.656 -3.152 1.00 92.81 218 VAL A C 1
ATOM 1747 O O . VAL A 1 218 ? 11.271 13.142 -4.235 1.00 92.81 218 VAL A O 1
ATOM 1750 N N . THR A 1 219 ? 11.838 12.398 -2.196 1.00 93.06 219 THR A N 1
ATOM 1751 C CA . THR A 1 219 ? 13.287 12.478 -2.364 1.00 93.06 219 THR A CA 1
ATOM 1752 C C . THR A 1 219 ? 13.848 11.073 -2.497 1.00 93.06 219 THR A C 1
ATOM 1754 O O . THR A 1 219 ? 13.739 10.277 -1.564 1.00 93.06 219 THR A O 1
ATOM 1757 N N . LYS A 1 220 ? 14.475 10.778 -3.637 1.00 92.44 220 LYS A N 1
ATOM 1758 C CA . LYS A 1 220 ? 15.183 9.517 -3.875 1.00 92.44 220 LYS A CA 1
ATOM 1759 C C . LYS A 1 220 ? 16.682 9.783 -3.912 1.00 92.44 220 LYS A C 1
ATOM 1761 O O . LYS A 1 220 ? 17.124 10.681 -4.625 1.00 92.44 220 LYS A O 1
ATOM 1766 N N . ARG A 1 221 ? 17.455 9.002 -3.157 1.00 90.62 221 ARG A N 1
ATOM 1767 C CA . ARG A 1 221 ? 18.926 8.993 -3.202 1.00 90.62 221 ARG A CA 1
ATOM 1768 C C . ARG A 1 221 ? 19.448 7.569 -3.315 1.00 90.62 221 ARG A C 1
ATOM 1770 O O . ARG A 1 221 ? 18.808 6.626 -2.842 1.00 90.62 221 ARG A O 1
ATOM 1777 N N . SER A 1 222 ? 20.619 7.428 -3.919 1.00 87.38 222 SER A N 1
ATOM 1778 C CA . SER A 1 222 ? 21.282 6.140 -4.116 1.00 87.38 222 SER A CA 1
ATOM 1779 C C . SER A 1 222 ? 22.796 6.314 -4.150 1.00 87.38 222 SER A C 1
ATOM 1781 O O . SER A 1 222 ? 23.298 7.335 -4.621 1.00 87.38 222 SER A O 1
ATOM 1783 N N . ASP A 1 223 ? 23.528 5.274 -3.753 1.00 85.12 223 ASP A N 1
ATOM 1784 C CA . ASP A 1 223 ? 24.991 5.233 -3.865 1.00 85.12 223 ASP A CA 1
ATOM 1785 C C . ASP A 1 223 ? 25.480 5.032 -5.312 1.00 85.12 223 ASP A C 1
ATOM 1787 O O . ASP A 1 223 ? 26.684 5.066 -5.572 1.00 85.12 223 ASP A O 1
ATOM 1791 N N . MET A 1 224 ? 24.559 4.870 -6.272 1.00 86.62 224 MET A N 1
ATOM 1792 C CA . MET A 1 224 ? 24.826 4.759 -7.710 1.00 86.62 224 MET A CA 1
ATOM 1793 C C . MET A 1 224 ? 24.589 6.103 -8.432 1.00 86.62 224 MET A C 1
ATOM 1795 O O . MET A 1 224 ? 23.512 6.312 -9.000 1.00 86.62 224 MET A O 1
ATOM 1799 N N . PRO A 1 225 ? 25.577 7.021 -8.477 1.00 86.19 225 PRO A N 1
ATOM 1800 C CA . PRO A 1 225 ? 25.383 8.375 -9.006 1.00 86.19 225 PRO A CA 1
ATOM 1801 C C . PRO A 1 225 ? 25.027 8.393 -10.491 1.00 86.19 225 PRO A C 1
ATOM 1803 O O . PRO A 1 225 ? 24.173 9.169 -10.902 1.00 86.19 225 PRO A O 1
ATOM 1806 N N . ASN A 1 226 ? 25.605 7.489 -11.289 1.00 89.25 226 ASN A N 1
ATOM 1807 C CA . ASN A 1 226 ? 25.282 7.387 -12.714 1.00 89.25 226 ASN A CA 1
ATOM 1808 C C . ASN A 1 226 ? 23.806 7.026 -12.925 1.00 89.25 226 ASN A C 1
ATOM 1810 O O . ASN A 1 226 ? 23.169 7.562 -13.825 1.00 89.25 226 ASN A O 1
ATOM 1814 N N . LYS A 1 227 ? 23.239 6.174 -12.056 1.00 89.56 227 LYS A N 1
ATOM 1815 C CA . LYS A 1 227 ? 21.812 5.839 -12.096 1.00 89.56 227 LYS A CA 1
ATOM 1816 C C . LYS A 1 227 ? 20.951 7.059 -11.755 1.00 89.56 227 LYS A C 1
ATOM 1818 O O . LYS A 1 227 ? 19.962 7.314 -12.429 1.00 89.56 227 LYS A O 1
ATOM 1823 N N . MET A 1 228 ? 21.332 7.830 -10.736 1.00 92.94 228 MET A N 1
ATOM 1824 C CA . MET A 1 228 ? 20.582 9.031 -10.342 1.00 92.94 228 MET A CA 1
ATOM 1825 C C . MET A 1 228 ? 20.659 10.136 -11.399 1.00 92.94 228 MET A C 1
ATOM 1827 O O . MET A 1 228 ? 19.642 10.765 -11.686 1.00 92.94 228 MET A O 1
ATOM 1831 N N . ALA A 1 229 ? 21.823 10.332 -12.022 1.00 93.75 229 ALA A N 1
ATOM 1832 C CA . ALA A 1 229 ? 21.991 11.249 -13.147 1.00 93.75 229 ALA A CA 1
ATOM 1833 C C . ALA A 1 229 ? 21.136 10.826 -14.353 1.00 93.75 229 ALA A C 1
ATOM 1835 O O . ALA A 1 229 ? 20.465 11.659 -14.951 1.00 93.75 229 ALA A O 1
ATOM 1836 N N . ALA A 1 230 ? 21.100 9.530 -14.665 1.00 94.25 230 ALA A N 1
ATOM 1837 C CA . ALA A 1 230 ? 20.265 8.961 -15.720 1.00 94.25 230 ALA A CA 1
ATOM 1838 C C . ALA A 1 230 ? 18.770 9.190 -15.496 1.00 94.25 230 ALA A C 1
ATOM 1840 O O . ALA A 1 230 ? 18.086 9.743 -16.358 1.00 94.25 230 ALA A O 1
ATOM 1841 N N . GLU A 1 231 ? 18.265 8.804 -14.324 1.00 95.31 231 GLU A N 1
ATOM 1842 C CA . GLU A 1 231 ? 16.865 9.004 -13.950 1.00 95.31 231 GLU A CA 1
ATOM 1843 C C . GLU A 1 231 ? 16.473 10.488 -14.035 1.00 95.31 231 GLU A C 1
ATOM 1845 O O . GLU A 1 231 ? 15.444 10.835 -14.617 1.00 95.31 231 GLU A O 1
ATOM 1850 N N . SER A 1 232 ? 17.332 11.372 -13.523 1.00 95.75 232 SER A N 1
ATOM 1851 C CA . SER A 1 232 ? 17.118 12.823 -13.554 1.00 95.75 232 SER A CA 1
ATOM 1852 C C . SER A 1 232 ? 17.125 13.386 -14.973 1.00 95.75 232 SER A C 1
ATOM 1854 O O . SER A 1 232 ? 16.217 14.135 -15.339 1.00 95.75 232 SER A O 1
ATOM 1856 N N . HIS A 1 233 ? 18.096 12.974 -15.793 1.00 95.75 233 HIS A N 1
ATOM 1857 C CA . HIS A 1 233 ? 18.180 13.340 -17.204 1.00 95.75 233 HIS A CA 1
ATOM 1858 C C . HIS A 1 233 ? 16.905 12.945 -17.952 1.00 95.75 233 HIS A C 1
ATOM 1860 O O . HIS A 1 233 ? 16.397 13.725 -18.758 1.00 95.75 233 HIS A O 1
ATOM 1866 N N . TRP A 1 234 ? 16.348 11.768 -17.656 1.00 97.19 234 TRP A N 1
ATOM 1867 C CA . TRP A 1 234 ? 15.105 11.317 -18.271 1.00 97.19 234 TRP A CA 1
ATOM 1868 C C . TRP A 1 234 ? 13.927 12.231 -17.943 1.00 97.19 234 TRP A C 1
ATOM 1870 O O . TRP A 1 234 ? 13.248 12.704 -18.853 1.00 97.19 234 TRP A O 1
ATOM 1880 N N . PHE A 1 235 ? 13.721 12.559 -16.665 1.00 97.19 235 PHE A N 1
ATOM 1881 C CA . PHE A 1 235 ? 12.642 13.465 -16.261 1.00 97.19 235 PHE A CA 1
ATOM 1882 C C . PHE A 1 235 ? 12.790 14.879 -16.840 1.00 97.19 235 PHE A C 1
ATOM 1884 O O . PHE A 1 235 ? 11.788 15.519 -17.162 1.00 97.19 235 PHE A O 1
ATOM 1891 N N . GLN A 1 236 ? 14.021 15.374 -16.974 1.00 95.81 236 GLN A N 1
ATOM 1892 C CA . GLN A 1 236 ? 14.287 16.706 -17.522 1.00 95.81 236 GLN A CA 1
ATOM 1893 C C . GLN A 1 236 ? 14.001 16.795 -19.022 1.00 95.81 236 GLN A C 1
ATOM 1895 O O . GLN A 1 236 ? 13.442 17.797 -19.475 1.00 95.81 236 GLN A O 1
ATOM 1900 N N . ASN A 1 237 ? 14.374 15.757 -19.774 1.00 95.94 237 ASN A N 1
ATOM 1901 C CA . ASN A 1 237 ? 14.410 15.794 -21.236 1.00 95.94 237 ASN A CA 1
ATOM 1902 C C . ASN A 1 237 ? 13.218 15.104 -21.908 1.00 95.94 237 ASN A C 1
ATOM 1904 O O . ASN A 1 237 ? 13.110 15.144 -23.132 1.00 95.94 237 ASN A O 1
ATOM 1908 N N . ILE A 1 238 ? 12.307 14.495 -21.144 1.00 96.25 238 ILE A N 1
ATOM 1909 C CA . ILE A 1 238 ? 11.112 13.879 -21.721 1.00 96.25 238 ILE A CA 1
ATOM 1910 C C . ILE A 1 238 ? 10.246 14.921 -22.474 1.00 96.25 238 ILE A C 1
ATOM 1912 O O . ILE A 1 238 ? 10.029 16.030 -21.959 1.00 96.25 238 ILE A O 1
ATOM 1916 N N . PRO A 1 239 ? 9.714 14.581 -23.667 1.00 96.88 239 PRO A N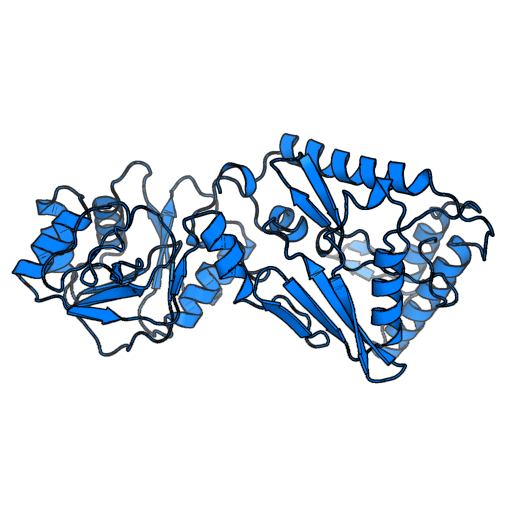 1
ATOM 1917 C CA . PRO A 1 239 ? 8.806 15.440 -24.421 1.00 96.88 239 PRO A CA 1
ATOM 1918 C C . PRO A 1 239 ? 7.614 15.952 -23.608 1.00 96.88 239 PRO A C 1
ATOM 1920 O O . PRO A 1 239 ? 7.093 15.274 -22.718 1.00 96.88 239 PRO A O 1
ATOM 1923 N N . SER A 1 240 ? 7.152 17.161 -23.931 1.00 95.62 240 SER A N 1
ATOM 1924 C CA . SER A 1 240 ? 6.111 17.860 -23.166 1.00 95.62 240 SER A CA 1
ATOM 1925 C C . SER A 1 240 ? 4.785 17.093 -23.093 1.00 95.62 240 SER A C 1
ATOM 1927 O O . SER A 1 240 ? 4.128 17.065 -22.055 1.00 95.62 240 SER A O 1
ATOM 1929 N N . GLU A 1 241 ? 4.446 16.392 -24.167 1.00 96.12 241 GLU A N 1
ATOM 1930 C CA . GLU A 1 241 ? 3.260 15.569 -24.359 1.00 96.12 241 GLU A CA 1
ATOM 1931 C C . GLU A 1 241 ? 3.265 14.353 -23.428 1.00 96.12 241 GLU A C 1
ATOM 1933 O O . GLU A 1 241 ? 2.210 13.905 -22.976 1.00 96.12 241 GLU A O 1
ATOM 1938 N N . LEU A 1 242 ? 4.456 13.852 -23.089 1.00 96.88 242 LEU A N 1
ATOM 1939 C CA . LEU A 1 242 ? 4.654 12.731 -22.177 1.00 96.88 242 LEU A CA 1
ATOM 1940 C C . LEU A 1 242 ? 4.712 13.168 -20.706 1.00 96.88 242 LEU A C 1
ATOM 1942 O O . LEU A 1 242 ? 4.456 12.340 -19.833 1.00 96.88 242 LEU A O 1
ATOM 1946 N N . LYS A 1 243 ? 4.948 14.454 -20.396 1.00 95.75 243 LYS A N 1
ATOM 1947 C CA . LYS A 1 243 ? 5.006 14.956 -19.002 1.00 95.75 243 LYS A CA 1
ATOM 1948 C C . LYS A 1 243 ? 3.712 14.730 -18.222 1.00 95.75 243 LYS A C 1
ATOM 1950 O O . LYS A 1 243 ? 3.736 14.563 -17.006 1.00 95.75 243 LYS A O 1
ATOM 1955 N N . ARG A 1 244 ? 2.561 14.635 -18.900 1.00 94.75 244 ARG A N 1
ATOM 1956 C CA . ARG A 1 244 ? 1.295 14.252 -18.244 1.00 94.75 244 ARG A CA 1
ATOM 1957 C C . ARG A 1 244 ? 1.344 12.850 -17.625 1.00 94.75 244 ARG A C 1
ATOM 1959 O O . ARG A 1 244 ? 0.567 12.586 -16.714 1.00 94.75 244 ARG A O 1
ATOM 1966 N N . HIS A 1 245 ? 2.242 11.983 -18.091 1.00 97.31 245 HIS A N 1
ATOM 1967 C CA . HIS A 1 245 ? 2.454 10.623 -17.600 1.00 97.31 245 HIS A CA 1
ATOM 1968 C C . HIS A 1 245 ? 3.579 10.527 -16.573 1.00 97.31 245 HIS A C 1
ATOM 1970 O O . HIS A 1 245 ? 3.935 9.429 -16.172 1.00 97.31 245 HIS A O 1
ATOM 1976 N N . THR A 1 246 ? 4.133 11.640 -16.103 1.00 97.00 246 THR A N 1
ATOM 1977 C CA . THR A 1 246 ? 5.135 11.642 -15.036 1.00 97.00 246 THR A CA 1
ATOM 1978 C C . THR A 1 246 ? 4.633 12.485 -13.865 1.00 97.00 246 THR A C 1
ATOM 1980 O O . THR A 1 246 ? 3.771 13.356 -14.045 1.00 97.00 246 THR A O 1
ATOM 1983 N N . PRO A 1 247 ? 5.115 12.242 -12.640 1.00 96.75 247 PRO A N 1
ATOM 1984 C CA . PRO A 1 247 ? 5.047 13.248 -11.590 1.00 96.75 247 PRO A CA 1
ATOM 1985 C C . PRO A 1 247 ? 5.832 14.499 -12.002 1.00 96.75 247 PRO A C 1
ATOM 1987 O O . PRO A 1 247 ? 6.709 14.433 -12.872 1.00 96.75 247 PRO A O 1
ATOM 1990 N N . ASN A 1 248 ? 5.550 15.636 -11.366 1.00 96.69 248 ASN A N 1
ATOM 1991 C CA . ASN A 1 248 ? 6.358 16.830 -11.588 1.00 96.69 248 ASN A CA 1
ATOM 1992 C C . ASN A 1 248 ? 7.788 16.609 -11.077 1.00 96.69 248 ASN A C 1
ATOM 1994 O O . ASN A 1 248 ? 7.992 16.191 -9.936 1.00 96.69 248 ASN A O 1
ATOM 1998 N N . PHE A 1 249 ? 8.778 16.906 -11.918 1.00 97.31 249 PHE A N 1
ATOM 1999 C CA . PHE A 1 249 ? 10.186 16.883 -11.534 1.00 97.31 249 PHE A CA 1
ATOM 2000 C C . PHE A 1 249 ? 10.548 18.163 -10.779 1.00 97.31 249 PHE A C 1
ATOM 2002 O O . PHE A 1 249 ? 10.342 19.264 -11.283 1.00 97.31 249 PHE A O 1
ATOM 2009 N N . LEU A 1 250 ? 11.089 18.018 -9.568 1.00 96.81 250 LEU A N 1
ATOM 2010 C CA . LEU A 1 250 ? 11.364 19.119 -8.633 1.00 96.81 250 LEU A CA 1
ATOM 2011 C C . LEU A 1 250 ? 12.868 19.413 -8.483 1.00 96.81 250 LEU A C 1
ATOM 2013 O O . LEU A 1 250 ? 13.287 20.153 -7.585 1.00 96.81 250 LEU A O 1
ATOM 2017 N N . GLY A 1 251 ? 13.685 18.827 -9.358 1.00 95.69 251 GLY A N 1
ATOM 2018 C CA . GLY A 1 251 ? 15.115 19.088 -9.459 1.00 95.69 251 GLY A CA 1
ATOM 2019 C C . GLY A 1 251 ? 16.003 17.975 -8.910 1.00 95.69 251 GLY A C 1
ATOM 2020 O O . GLY A 1 251 ? 15.575 17.091 -8.163 1.00 95.69 251 GLY A O 1
ATOM 2021 N N . GLU A 1 252 ? 17.271 18.058 -9.295 1.00 95.19 252 GLU A N 1
ATOM 2022 C CA . GLU A 1 252 ? 18.341 17.170 -8.847 1.00 95.19 252 GLU A CA 1
ATOM 2023 C C . GLU A 1 252 ? 18.841 17.534 -7.449 1.00 95.19 252 GLU A C 1
ATOM 2025 O O . GLU A 1 252 ? 18.721 18.671 -6.984 1.00 95.19 252 GLU A O 1
ATOM 2030 N N . LEU A 1 253 ? 19.431 16.545 -6.786 1.00 92.56 253 LEU A N 1
ATOM 2031 C CA . LEU A 1 253 ? 20.220 16.714 -5.579 1.00 92.56 253 LEU A CA 1
ATOM 2032 C C . LEU A 1 253 ? 21.672 16.404 -5.923 1.00 92.56 253 LEU A C 1
ATOM 2034 O O . LEU A 1 253 ? 21.997 15.263 -6.260 1.00 92.56 253 LEU A O 1
ATOM 2038 N N . SER A 1 254 ? 22.532 17.411 -5.806 1.00 88.31 254 SER A N 1
ATOM 2039 C CA . SER A 1 254 ? 23.933 17.302 -6.204 1.00 88.31 254 SER A CA 1
ATOM 2040 C C . SER A 1 254 ? 24.867 17.712 -5.071 1.00 88.31 254 SER A C 1
ATOM 2042 O O . SER A 1 254 ? 24.619 18.699 -4.377 1.00 88.31 254 SER A O 1
ATOM 2044 N N . ALA A 1 255 ? 25.968 16.977 -4.924 1.00 81.56 255 ALA A N 1
ATOM 2045 C CA . ALA A 1 255 ? 27.100 17.338 -4.080 1.00 81.56 255 ALA A CA 1
ATOM 2046 C C . ALA A 1 255 ? 28.303 17.646 -4.981 1.00 81.56 255 ALA A C 1
ATOM 2048 O O . ALA A 1 255 ? 28.964 16.754 -5.521 1.00 81.56 255 ALA A O 1
ATOM 2049 N N . GLY A 1 256 ? 28.559 18.936 -5.208 1.00 82.38 256 GLY A N 1
ATOM 2050 C CA . GLY A 1 256 ? 29.521 19.370 -6.221 1.00 82.38 256 GLY A CA 1
ATOM 2051 C C . GLY A 1 256 ? 29.052 18.985 -7.628 1.00 82.38 256 GLY A C 1
ATOM 2052 O O . GLY A 1 256 ? 27.953 19.349 -8.031 1.00 82.38 256 GLY A O 1
ATOM 2053 N N . GLN A 1 257 ? 29.881 18.247 -8.373 1.00 77.81 257 GLN A N 1
ATOM 2054 C CA . GLN A 1 257 ? 29.562 17.777 -9.733 1.00 77.81 257 GLN A CA 1
ATOM 2055 C C . GLN A 1 257 ? 28.822 16.429 -9.768 1.00 77.81 257 GLN A C 1
ATOM 2057 O O . GLN A 1 257 ? 28.465 15.953 -10.842 1.00 77.81 257 GLN A O 1
ATOM 2062 N N . ARG A 1 258 ? 28.612 15.785 -8.614 1.00 84.31 258 ARG A N 1
ATOM 2063 C CA . ARG A 1 258 ? 27.997 14.459 -8.528 1.00 84.31 258 ARG A CA 1
ATOM 2064 C C . ARG A 1 258 ? 26.506 14.582 -8.232 1.00 84.31 258 ARG A C 1
ATOM 2066 O O . ARG A 1 258 ? 26.137 15.183 -7.227 1.00 84.31 258 ARG A O 1
ATOM 2073 N N . VAL A 1 259 ? 25.675 13.947 -9.058 1.00 86.75 259 VAL A N 1
ATOM 2074 C CA . VAL A 1 259 ? 24.248 13.749 -8.769 1.00 86.75 259 VAL A CA 1
ATOM 2075 C C . VAL A 1 259 ? 24.110 12.613 -7.754 1.00 86.75 259 VAL A C 1
ATOM 2077 O O . VAL A 1 259 ? 24.540 11.487 -8.001 1.00 86.75 259 VAL A O 1
ATOM 2080 N N . GLU A 1 260 ? 23.535 12.913 -6.596 1.00 90.12 260 GLU A N 1
ATOM 2081 C CA . GLU A 1 260 ? 23.305 11.960 -5.498 1.00 90.12 260 GLU A CA 1
ATOM 2082 C C . GLU A 1 260 ? 21.848 11.487 -5.432 1.00 90.12 260 GLU A C 1
ATOM 2084 O O . GLU A 1 260 ? 21.520 10.517 -4.744 1.00 90.12 260 GLU A O 1
ATOM 2089 N N . GLY A 1 261 ? 20.956 12.171 -6.148 1.00 92.94 261 GLY A N 1
ATOM 2090 C CA . GLY A 1 261 ? 19.536 11.870 -6.153 1.00 92.94 261 GLY A CA 1
ATOM 2091 C C . GLY A 1 261 ? 18.715 12.932 -6.864 1.00 92.94 261 GLY A C 1
ATOM 2092 O O . GLY A 1 261 ? 19.248 13.825 -7.520 1.00 92.94 261 GLY A O 1
ATOM 2093 N N . TYR A 1 262 ? 17.403 12.853 -6.693 1.00 95.12 262 TYR A N 1
ATOM 2094 C CA . TYR A 1 262 ? 16.464 13.814 -7.259 1.00 95.12 262 TYR A CA 1
ATOM 2095 C C . TYR A 1 262 ? 15.173 13.887 -6.447 1.00 95.12 262 TYR A C 1
ATOM 2097 O O . TYR A 1 262 ? 14.931 13.083 -5.537 1.00 95.12 262 TYR A O 1
ATOM 2105 N N . ARG A 1 263 ? 14.343 14.877 -6.782 1.00 96.69 263 ARG A N 1
ATOM 2106 C CA . ARG A 1 263 ? 13.031 15.088 -6.175 1.00 96.69 263 ARG A CA 1
ATOM 2107 C C . ARG A 1 263 ? 11.928 15.086 -7.221 1.00 96.69 263 ARG A C 1
ATOM 2109 O O . ARG A 1 263 ? 12.069 15.696 -8.279 1.00 96.69 263 ARG A O 1
ATOM 2116 N N . ILE A 1 264 ? 10.815 14.444 -6.892 1.00 96.69 264 ILE A N 1
ATOM 2117 C CA . ILE A 1 264 ? 9.575 14.471 -7.673 1.00 96.69 264 ILE A CA 1
ATOM 2118 C C . ILE A 1 264 ? 8.379 14.719 -6.756 1.00 96.69 264 ILE A C 1
ATOM 2120 O O . ILE A 1 264 ? 8.447 14.495 -5.549 1.00 96.69 264 ILE A O 1
ATOM 2124 N N . GLU A 1 265 ? 7.278 15.180 -7.329 1.00 96.06 265 GLU A N 1
ATOM 2125 C CA . GLU A 1 265 ? 5.995 15.292 -6.638 1.00 96.06 265 GLU A CA 1
ATOM 2126 C C . GLU A 1 265 ? 5.490 13.917 -6.169 1.00 96.06 265 GLU A C 1
ATOM 2128 O O . GLU A 1 265 ? 5.467 12.952 -6.937 1.00 96.06 265 GLU A O 1
ATOM 2133 N N . TYR A 1 266 ? 5.048 13.833 -4.913 1.00 92.00 266 TYR A N 1
ATOM 2134 C CA . TYR A 1 266 ? 4.371 12.654 -4.385 1.00 92.00 266 TYR A CA 1
ATOM 2135 C C . TYR A 1 266 ? 2.970 12.532 -4.981 1.00 92.00 266 TYR A C 1
ATOM 2137 O O . TYR A 1 266 ? 2.175 13.467 -4.932 1.00 92.00 266 TYR A O 1
ATOM 2145 N N . GLN A 1 267 ? 2.661 11.361 -5.531 1.00 90.75 267 GLN A N 1
ATOM 2146 C CA . GLN A 1 267 ? 1.352 11.081 -6.104 1.00 90.75 267 GLN A CA 1
ATOM 2147 C C . GLN A 1 267 ? 0.538 10.232 -5.122 1.00 90.75 267 GLN A C 1
ATOM 2149 O O . GLN A 1 267 ? 0.923 9.108 -4.804 1.00 90.75 267 GLN A O 1
ATOM 2154 N N . CYS A 1 268 ? -0.613 10.744 -4.681 1.00 89.69 268 CYS A N 1
ATOM 2155 C CA . CYS A 1 268 ? -1.571 10.014 -3.841 1.00 89.69 268 CYS A CA 1
ATOM 2156 C C . CYS A 1 268 ? -2.416 9.033 -4.677 1.00 89.69 268 CYS A C 1
ATOM 2158 O O . CYS A 1 268 ? -3.637 9.175 -4.760 1.00 89.69 268 CYS A O 1
ATOM 2160 N N . ILE A 1 269 ? -1.751 8.097 -5.358 1.00 91.00 269 ILE A N 1
ATOM 2161 C CA . ILE A 1 269 ? -2.344 7.032 -6.181 1.00 91.00 269 ILE A CA 1
ATOM 2162 C C . ILE A 1 269 ? -1.526 5.745 -6.022 1.00 91.00 269 ILE A C 1
ATOM 2164 O O . ILE A 1 269 ? -0.329 5.786 -5.734 1.00 91.00 269 ILE A O 1
ATOM 2168 N N . SER A 1 270 ? -2.169 4.594 -6.205 1.00 91.75 270 SER A N 1
ATOM 2169 C CA . SER A 1 270 ? -1.537 3.283 -6.012 1.00 91.75 270 SER A CA 1
ATOM 2170 C C . SER A 1 270 ? -0.728 2.839 -7.228 1.00 91.75 270 SER A C 1
ATOM 2172 O O . SER A 1 270 ? -1.057 3.167 -8.375 1.00 91.75 270 SER A O 1
ATOM 2174 N N . SER A 1 271 ? 0.311 2.041 -6.982 1.00 93.88 271 SER A N 1
ATOM 2175 C CA . SER A 1 271 ? 1.057 1.371 -8.044 1.00 93.88 271 SER A CA 1
ATOM 2176 C C . SER A 1 271 ? 0.303 0.151 -8.572 1.00 93.88 271 SER A C 1
ATOM 2178 O O . SER A 1 271 ? -0.466 -0.498 -7.860 1.00 93.88 271 SER A O 1
ATOM 2180 N N . LEU A 1 272 ? 0.538 -0.208 -9.834 1.00 96.38 272 LEU A N 1
ATOM 2181 C CA . LEU A 1 272 ? -0.119 -1.356 -10.451 1.00 96.38 272 LEU A CA 1
ATOM 2182 C C . LEU A 1 272 ? 0.261 -2.674 -9.784 1.00 96.38 272 LEU A C 1
ATOM 2184 O O . LEU A 1 272 ? -0.558 -3.586 -9.779 1.00 96.38 272 LEU A O 1
ATOM 2188 N N . ASN A 1 273 ? 1.459 -2.799 -9.203 1.00 94.50 273 ASN A N 1
ATOM 2189 C CA . ASN A 1 273 ? 1.828 -4.026 -8.495 1.00 94.50 273 ASN A CA 1
ATOM 2190 C C . ASN A 1 273 ? 0.979 -4.209 -7.233 1.00 94.50 273 ASN A C 1
ATOM 2192 O O . ASN A 1 273 ? 0.587 -5.330 -6.928 1.00 94.50 273 ASN A O 1
ATOM 2196 N N . GLU A 1 274 ? 0.654 -3.124 -6.531 1.00 92.00 274 GLU A N 1
ATOM 2197 C CA . GLU A 1 274 ? -0.221 -3.189 -5.366 1.00 92.00 274 GLU A CA 1
ATOM 2198 C C . GLU A 1 274 ? -1.647 -3.537 -5.776 1.00 92.00 274 GLU A C 1
ATOM 2200 O O . GLU A 1 274 ? -2.250 -4.430 -5.188 1.00 92.00 274 GLU A O 1
ATOM 2205 N N . LEU A 1 275 ? -2.163 -2.891 -6.827 1.00 94.44 275 LEU A N 1
ATOM 2206 C CA . LEU A 1 275 ? -3.487 -3.206 -7.364 1.00 94.44 275 LEU A CA 1
ATOM 2207 C C . LEU A 1 275 ? -3.573 -4.658 -7.852 1.00 94.44 275 LEU A C 1
ATOM 2209 O O . LEU A 1 275 ? -4.590 -5.310 -7.643 1.00 94.44 275 LEU A O 1
ATOM 2213 N N . PHE A 1 276 ? -2.517 -5.167 -8.488 1.00 94.62 276 PHE A N 1
ATOM 2214 C CA . PHE A 1 276 ? -2.479 -6.516 -9.052 1.00 94.62 276 PHE A CA 1
ATOM 2215 C C . PHE A 1 276 ? -2.388 -7.606 -7.989 1.00 94.62 276 PHE A C 1
ATOM 2217 O O . PHE A 1 276 ? -3.061 -8.625 -8.098 1.00 94.62 276 PHE A O 1
ATOM 2224 N N . VAL A 1 277 ? -1.539 -7.408 -6.979 1.00 92.94 277 VAL A N 1
ATOM 2225 C CA . VAL A 1 277 ? -1.296 -8.422 -5.946 1.00 92.94 277 VAL A CA 1
ATOM 2226 C C . VAL A 1 277 ? -2.370 -8.378 -4.866 1.00 92.94 277 VAL A C 1
ATOM 2228 O O . VAL A 1 277 ? -2.817 -9.425 -4.402 1.00 92.94 277 VAL A O 1
ATOM 2231 N N . PHE A 1 278 ? -2.771 -7.176 -4.454 1.00 92.94 278 PHE A N 1
ATOM 2232 C CA . PHE A 1 278 ? -3.591 -6.987 -3.264 1.00 92.94 278 PHE A CA 1
ATOM 2233 C C . PHE A 1 278 ? -5.007 -6.513 -3.557 1.00 92.94 278 PHE A C 1
ATOM 2235 O O . PHE A 1 278 ? -5.843 -6.650 -2.668 1.00 92.94 278 PHE A O 1
ATOM 2242 N N . GLY A 1 279 ? -5.271 -5.951 -4.739 1.00 92.00 279 GLY A N 1
ATOM 2243 C CA . GLY A 1 279 ? -6.581 -5.437 -5.128 1.00 92.00 279 GLY A CA 1
ATOM 2244 C C . GLY A 1 279 ? -7.566 -6.527 -5.559 1.00 92.00 279 GLY A C 1
ATOM 2245 O O . GLY A 1 279 ? -7.186 -7.575 -6.074 1.00 92.00 279 GLY A O 1
ATOM 2246 N N . ASP A 1 280 ? -8.854 -6.236 -5.400 1.00 92.12 280 ASP A N 1
ATOM 2247 C CA . ASP A 1 280 ? -9.989 -7.036 -5.866 1.00 92.12 280 ASP A CA 1
ATOM 2248 C C . ASP A 1 280 ? -10.722 -6.272 -6.981 1.00 92.12 280 ASP A C 1
ATOM 2250 O O . ASP A 1 280 ? -11.815 -5.721 -6.819 1.00 92.12 280 ASP A O 1
ATOM 2254 N N . LEU A 1 281 ? -10.040 -6.135 -8.121 1.00 93.31 281 LEU A N 1
ATOM 2255 C CA . LEU A 1 281 ? -10.531 -5.363 -9.259 1.00 93.31 281 LEU A CA 1
ATOM 2256 C C . LEU A 1 281 ? -11.117 -6.270 -10.347 1.00 93.31 281 LEU A C 1
ATOM 2258 O O . LEU A 1 281 ? -10.471 -7.234 -10.765 1.00 93.31 281 LEU A O 1
ATOM 2262 N N . PRO A 1 282 ? -12.303 -5.941 -10.889 1.00 93.25 282 PRO A N 1
ATOM 2263 C CA . PRO A 1 282 ? -12.915 -6.731 -11.947 1.00 93.25 282 PRO A CA 1
ATOM 2264 C C . PRO A 1 282 ? -12.153 -6.587 -13.272 1.00 93.25 282 PRO A C 1
ATOM 2266 O O . PRO A 1 282 ? -11.538 -5.559 -13.559 1.00 93.25 282 PRO A O 1
ATOM 2269 N N . VAL A 1 283 ? -12.265 -7.597 -14.138 1.00 95.25 283 VAL A N 1
ATOM 2270 C CA . VAL A 1 283 ? -11.530 -7.687 -15.418 1.00 95.25 283 VAL A CA 1
ATOM 2271 C C . VAL A 1 283 ? -11.695 -6.442 -16.301 1.00 95.25 283 VAL A C 1
ATOM 2273 O O . VAL A 1 283 ? -10.734 -5.991 -16.917 1.00 95.25 283 VAL A O 1
ATOM 2276 N N . PHE A 1 284 ? -12.884 -5.831 -16.340 1.00 94.75 284 PHE A N 1
ATOM 2277 C CA . PHE A 1 284 ? -13.113 -4.633 -17.158 1.00 94.75 284 PHE A CA 1
ATOM 2278 C C . PHE A 1 284 ? -12.327 -3.401 -16.673 1.00 94.75 284 PHE A C 1
ATOM 2280 O O . PHE A 1 284 ? -12.091 -2.479 -17.451 1.00 94.75 284 PHE A O 1
ATOM 2287 N N . VAL A 1 285 ? -11.941 -3.350 -15.393 1.00 95.69 285 VAL A N 1
ATOM 2288 C CA . VAL A 1 285 ? -11.059 -2.297 -14.865 1.00 95.69 285 VAL A CA 1
ATOM 2289 C C . VAL A 1 285 ? -9.632 -2.544 -15.344 1.00 95.69 285 VAL A C 1
ATOM 2291 O O . VAL A 1 285 ? -8.986 -1.612 -15.817 1.00 95.69 285 VAL A O 1
ATOM 2294 N N . TRP A 1 286 ? -9.175 -3.798 -15.315 1.00 97.12 286 TRP A N 1
ATOM 2295 C CA . TRP A 1 286 ? -7.871 -4.184 -15.858 1.00 97.12 286 TRP A CA 1
ATOM 2296 C C . TRP A 1 286 ? -7.740 -3.903 -17.355 1.00 97.12 286 TRP A C 1
ATOM 2298 O O . TRP A 1 286 ? -6.700 -3.416 -17.784 1.00 97.12 286 TRP A O 1
ATOM 2308 N N . ASP A 1 287 ? -8.798 -4.112 -18.140 1.00 97.38 287 ASP A N 1
ATOM 2309 C CA . ASP A 1 287 ? -8.825 -3.720 -19.555 1.00 97.38 287 ASP A CA 1
ATOM 2310 C C . ASP A 1 287 ? -8.526 -2.219 -19.742 1.00 97.38 287 ASP A C 1
ATOM 2312 O O . ASP A 1 287 ? -7.703 -1.844 -20.577 1.00 97.38 287 ASP A O 1
ATOM 2316 N N . LYS A 1 288 ? -9.115 -1.345 -18.913 1.00 97.12 288 LYS A N 1
ATOM 2317 C CA . LYS A 1 288 ? -8.832 0.101 -18.947 1.00 97.12 288 LYS A CA 1
ATOM 2318 C C . LYS A 1 288 ? -7.394 0.423 -18.544 1.00 97.12 288 LYS A C 1
ATOM 2320 O O . LYS A 1 288 ? -6.745 1.222 -19.216 1.00 97.12 288 LYS A O 1
ATOM 2325 N N . ILE A 1 289 ? -6.898 -0.211 -17.482 1.00 98.06 289 ILE A N 1
ATOM 2326 C CA . ILE A 1 289 ? -5.520 -0.040 -17.003 1.00 98.06 289 ILE A CA 1
ATOM 2327 C C . ILE A 1 289 ? -4.525 -0.410 -18.110 1.00 98.06 289 ILE A C 1
ATOM 2329 O O . ILE A 1 289 ? -3.659 0.389 -18.463 1.00 98.06 289 ILE A O 1
ATOM 2333 N N . LEU A 1 290 ? -4.682 -1.591 -18.712 1.00 98.31 290 LEU A N 1
ATOM 2334 C CA . LEU A 1 290 ? -3.789 -2.079 -19.763 1.00 98.31 290 LEU A CA 1
ATOM 2335 C C . LEU A 1 290 ? -3.876 -1.225 -21.033 1.00 98.31 290 LEU A C 1
ATOM 2337 O O . LEU A 1 290 ? -2.850 -0.965 -21.662 1.00 98.31 290 LEU A O 1
ATOM 2341 N N . LYS A 1 291 ? -5.063 -0.711 -21.381 1.00 98.25 291 LYS A N 1
ATOM 2342 C CA . LYS A 1 291 ? -5.222 0.275 -22.462 1.00 98.25 291 LYS A CA 1
ATOM 2343 C C . LYS A 1 291 ? -4.469 1.574 -22.177 1.00 98.25 291 LYS A C 1
ATOM 2345 O O . LYS A 1 291 ? -3.830 2.099 -23.085 1.00 98.25 291 LYS A O 1
ATOM 2350 N N . ALA A 1 292 ? -4.492 2.075 -20.942 1.00 98.25 292 ALA A N 1
ATOM 2351 C CA . ALA A 1 292 ? -3.721 3.258 -20.557 1.00 98.25 292 ALA A CA 1
ATOM 2352 C C . ALA A 1 292 ? -2.203 3.010 -20.653 1.00 98.25 292 ALA A C 1
ATOM 2354 O O . ALA A 1 292 ? -1.472 3.866 -21.154 1.00 98.25 292 ALA A O 1
ATOM 2355 N N . CYS A 1 293 ? -1.733 1.819 -20.262 1.00 98.44 293 CYS A N 1
ATOM 2356 C CA . CYS A 1 293 ? -0.343 1.404 -20.471 1.00 98.44 293 CYS A CA 1
ATOM 2357 C C . CYS A 1 293 ? 0.027 1.351 -21.961 1.00 98.44 293 CYS A C 1
ATOM 2359 O O . CYS A 1 293 ? 1.044 1.913 -22.361 1.00 98.44 293 CYS A O 1
ATOM 2361 N N . GLY A 1 294 ? -0.810 0.723 -22.793 1.00 98.00 294 GLY A N 1
ATOM 2362 C CA . GLY A 1 294 ? -0.592 0.635 -24.239 1.00 98.00 294 GLY A CA 1
ATOM 2363 C C . GLY A 1 294 ? -0.596 2.001 -24.928 1.00 98.00 294 GLY A C 1
ATOM 2364 O O . GLY A 1 294 ? 0.226 2.244 -25.811 1.00 98.00 294 GLY A O 1
ATOM 2365 N N . HIS A 1 295 ? -1.461 2.921 -24.487 1.00 97.62 295 HIS A N 1
ATOM 2366 C CA . HIS A 1 295 ? -1.469 4.306 -24.961 1.00 97.62 295 HIS A CA 1
ATOM 2367 C C . HIS A 1 295 ? -0.127 4.985 -24.683 1.00 97.62 295 HIS A C 1
ATOM 2369 O O . HIS A 1 295 ? 0.443 5.577 -25.592 1.00 97.62 295 HIS A O 1
ATOM 2375 N N . PHE A 1 296 ? 0.392 4.887 -23.456 1.00 98.00 296 PHE A N 1
ATOM 2376 C CA . PHE A 1 296 ? 1.684 5.481 -23.105 1.00 98.00 296 PHE A CA 1
ATOM 2377 C C . PHE A 1 296 ? 2.820 4.938 -23.979 1.00 98.00 296 PHE A C 1
ATOM 2379 O O . PHE A 1 296 ? 3.577 5.723 -24.538 1.00 98.00 296 PHE A O 1
ATOM 2386 N N . VAL A 1 297 ? 2.896 3.616 -24.161 1.00 96.69 297 VAL A N 1
ATOM 2387 C CA . VAL A 1 297 ? 3.906 2.990 -25.035 1.00 96.69 297 VAL A CA 1
ATOM 2388 C C . VAL A 1 297 ? 3.765 3.472 -26.483 1.00 96.69 297 VAL A C 1
ATOM 2390 O O . VAL A 1 297 ? 4.761 3.800 -27.123 1.00 96.69 297 VAL A O 1
ATOM 2393 N N . SER A 1 298 ? 2.533 3.580 -26.985 1.00 96.50 298 SER A N 1
ATOM 2394 C CA . SER A 1 298 ? 2.268 4.085 -28.337 1.00 96.50 298 SER A CA 1
ATOM 2395 C C . SER A 1 298 ? 2.686 5.550 -28.487 1.00 96.50 298 SER A C 1
ATOM 2397 O O . SER A 1 298 ? 3.286 5.912 -29.491 1.00 96.50 298 SER A O 1
ATOM 2399 N N . LEU A 1 299 ? 2.430 6.390 -27.482 1.00 97.31 299 LEU A N 1
ATOM 2400 C CA . LEU A 1 299 ? 2.839 7.795 -27.489 1.00 97.31 299 LEU A CA 1
ATOM 2401 C C . LEU A 1 299 ? 4.363 7.941 -27.416 1.00 97.31 299 LEU A C 1
ATOM 2403 O O . LEU A 1 299 ? 4.933 8.749 -28.132 1.00 97.31 299 LEU A O 1
ATOM 2407 N N . CYS A 1 300 ? 5.039 7.132 -26.604 1.00 96.56 300 CYS A N 1
ATOM 2408 C CA . CYS A 1 300 ? 6.498 7.064 -26.588 1.00 96.56 300 CYS A CA 1
ATOM 2409 C C . CYS A 1 300 ? 7.082 6.757 -27.978 1.00 96.56 300 CYS A C 1
ATOM 2411 O O . CYS A 1 300 ? 8.045 7.402 -28.391 1.00 96.56 300 CYS A O 1
ATOM 2413 N N . SER A 1 301 ? 6.449 5.846 -28.729 1.00 93.94 301 SER A N 1
ATOM 2414 C CA . SER A 1 301 ? 6.912 5.450 -30.066 1.00 93.94 301 SER A CA 1
ATOM 2415 C C . SER A 1 301 ? 6.857 6.560 -31.122 1.00 93.94 301 SER A C 1
ATOM 2417 O O . SER A 1 301 ? 7.510 6.443 -32.151 1.00 93.94 301 SER A O 1
ATOM 2419 N N . THR A 1 302 ? 6.122 7.654 -30.883 1.00 95.88 302 THR A N 1
ATOM 2420 C CA . THR A 1 302 ? 6.064 8.785 -31.826 1.00 95.88 302 THR A CA 1
ATOM 2421 C C . THR A 1 302 ? 7.249 9.742 -31.695 1.00 95.88 302 THR A C 1
ATOM 2423 O O . THR A 1 302 ? 7.352 10.687 -32.473 1.00 95.88 302 THR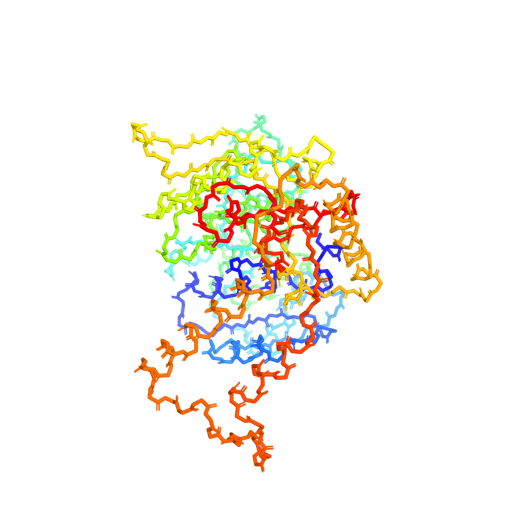 A O 1
ATOM 2426 N N . PHE A 1 303 ? 8.111 9.546 -30.694 1.00 95.12 303 PHE A N 1
ATOM 2427 C CA . PHE A 1 303 ? 9.288 10.374 -30.442 1.00 95.12 303 PHE A CA 1
ATOM 2428 C C . PHE A 1 303 ? 10.550 9.580 -30.774 1.00 95.12 303 PHE A C 1
ATOM 2430 O O . PHE A 1 303 ? 11.134 8.933 -29.904 1.00 95.12 303 PHE A O 1
ATOM 2437 N N . GLU A 1 304 ? 10.926 9.602 -32.050 1.00 92.12 304 GLU A N 1
ATOM 2438 C CA . GLU A 1 304 ? 12.121 8.934 -32.567 1.00 92.12 304 GLU A CA 1
ATOM 2439 C C . GLU A 1 304 ? 13.402 9.703 -32.213 1.00 92.12 304 GLU A C 1
ATOM 2441 O O . GLU A 1 304 ? 13.429 10.937 -32.186 1.00 92.12 304 GLU A O 1
ATOM 2446 N N . ALA A 1 305 ? 14.483 8.963 -31.973 1.00 87.25 305 ALA A N 1
ATOM 2447 C CA . ALA A 1 305 ? 15.812 9.529 -31.812 1.00 87.25 305 ALA A CA 1
ATOM 2448 C C . ALA A 1 305 ? 16.321 10.099 -33.146 1.00 87.25 305 ALA A C 1
ATOM 2450 O O . ALA A 1 305 ? 16.119 9.515 -34.209 1.00 87.25 305 ALA A O 1
ATOM 2451 N N . THR A 1 306 ? 17.047 11.217 -33.095 1.00 80.19 306 THR A N 1
ATOM 2452 C CA . THR A 1 306 ? 17.675 11.814 -34.288 1.00 80.19 306 THR A CA 1
ATOM 2453 C C . THR A 1 306 ? 18.884 11.029 -34.794 1.00 80.19 306 THR A C 1
ATOM 2455 O O . THR A 1 306 ? 19.229 11.129 -35.968 1.00 80.19 306 THR A O 1
ATOM 2458 N N . GLU A 1 307 ? 19.532 10.256 -33.922 1.00 73.06 307 GLU A N 1
ATOM 2459 C CA . GLU A 1 307 ? 20.665 9.389 -34.243 1.00 73.06 307 GLU A CA 1
ATOM 2460 C C . GLU A 1 307 ? 20.379 7.994 -33.677 1.00 73.06 307 GLU A C 1
ATOM 2462 O O . GLU A 1 307 ? 20.013 7.872 -32.508 1.00 73.06 307 GLU A O 1
ATOM 2467 N N . SER A 1 308 ? 20.516 6.952 -34.503 1.00 65.38 308 SER A N 1
ATOM 2468 C CA . SER A 1 308 ? 20.350 5.561 -34.065 1.00 65.38 308 SER A CA 1
ATOM 2469 C C . SER A 1 308 ? 21.699 5.004 -33.621 1.00 65.38 308 SER A C 1
ATOM 2471 O O . SER A 1 308 ? 22.650 4.944 -34.405 1.00 65.38 308 SER A O 1
ATOM 2473 N N . THR A 1 309 ? 21.794 4.614 -32.351 1.00 62.72 309 THR A N 1
ATOM 2474 C CA . THR A 1 309 ? 23.015 4.054 -31.763 1.00 62.72 309 THR A CA 1
ATOM 2475 C C . THR A 1 309 ? 22.783 2.598 -31.366 1.00 62.72 309 THR A C 1
ATOM 2477 O O . THR A 1 309 ? 22.074 2.330 -30.401 1.00 62.72 309 THR A O 1
ATOM 2480 N N . GLN A 1 310 ? 23.405 1.675 -32.111 1.00 64.75 310 GLN A N 1
ATOM 2481 C CA . GLN A 1 310 ? 23.483 0.223 -31.871 1.00 64.75 310 GLN A CA 1
ATOM 2482 C C . GLN A 1 310 ? 22.143 -0.555 -31.863 1.00 64.75 310 GLN A C 1
ATOM 2484 O O . GLN A 1 310 ? 21.116 -0.120 -31.351 1.00 64.75 310 GLN A O 1
ATOM 2489 N N . SER A 1 311 ? 22.163 -1.787 -32.391 1.00 74.50 311 SER A N 1
ATOM 2490 C CA . SER A 1 311 ? 21.003 -2.690 -32.350 1.00 74.50 311 SER A CA 1
ATOM 2491 C C . SER A 1 311 ? 20.627 -3.051 -30.904 1.00 74.50 311 SER A C 1
ATOM 2493 O O . SER A 1 311 ? 21.401 -3.692 -30.184 1.00 74.50 311 SER A O 1
ATOM 2495 N N . PHE A 1 312 ? 19.408 -2.688 -30.490 1.00 77.38 312 PHE A N 1
ATOM 2496 C CA . PHE A 1 312 ? 18.833 -3.044 -29.185 1.00 77.38 312 PHE A CA 1
ATOM 2497 C C . PHE A 1 312 ? 18.824 -4.562 -28.949 1.00 77.38 312 PHE A C 1
ATOM 2499 O O . PHE A 1 312 ? 19.054 -5.035 -27.833 1.00 77.38 312 PHE A O 1
ATOM 2506 N N . LYS A 1 313 ? 18.626 -5.340 -30.019 1.00 83.69 313 LYS A N 1
ATOM 2507 C CA . LYS A 1 313 ? 18.684 -6.802 -29.988 1.00 83.69 313 LYS A CA 1
ATOM 2508 C C . LYS A 1 313 ? 20.061 -7.302 -29.562 1.00 83.69 313 LYS A C 1
ATOM 2510 O O . LYS A 1 313 ? 20.136 -8.124 -28.652 1.00 83.69 313 LYS A O 1
ATOM 2515 N N . THR A 1 314 ? 21.132 -6.784 -30.161 1.00 83.25 314 THR A N 1
ATOM 2516 C CA . THR A 1 314 ? 22.509 -7.148 -29.789 1.00 83.25 314 THR A CA 1
ATOM 2517 C C . THR A 1 314 ? 22.776 -6.841 -28.320 1.00 83.25 314 THR A C 1
ATOM 2519 O O . THR A 1 314 ? 23.232 -7.715 -27.586 1.00 83.25 314 THR A O 1
ATOM 2522 N N . PHE A 1 315 ? 22.392 -5.647 -27.861 1.00 82.31 315 PHE A N 1
ATOM 2523 C CA . PHE A 1 315 ? 22.532 -5.266 -26.457 1.00 82.31 315 PHE A CA 1
ATOM 2524 C C . PHE A 1 315 ? 21.809 -6.231 -25.502 1.00 82.31 315 PHE A C 1
ATOM 2526 O O . PHE A 1 315 ? 22.372 -6.636 -24.482 1.00 82.31 315 PHE A O 1
ATOM 2533 N N . LEU A 1 316 ? 20.561 -6.608 -25.806 1.00 85.12 316 LEU A N 1
ATOM 2534 C CA . LEU A 1 316 ? 19.794 -7.535 -24.971 1.00 85.12 316 LEU A CA 1
ATOM 2535 C C . LEU A 1 316 ? 20.445 -8.918 -24.888 1.00 85.12 316 LEU A C 1
ATOM 2537 O O . LEU A 1 316 ? 20.474 -9.500 -23.800 1.00 85.12 316 LEU A O 1
ATOM 2541 N N . LEU A 1 317 ? 20.954 -9.432 -26.011 1.00 88.94 317 LEU A N 1
ATOM 2542 C CA . LEU A 1 317 ? 21.626 -10.730 -26.068 1.00 88.94 317 LEU A CA 1
ATOM 2543 C C . LEU A 1 317 ? 22.912 -10.707 -25.243 1.00 88.94 317 LEU A C 1
ATOM 2545 O O . LEU A 1 317 ? 23.003 -11.437 -24.260 1.00 88.94 317 LEU A O 1
ATOM 2549 N N . GLU A 1 318 ? 23.827 -9.779 -25.530 1.00 89.06 318 GLU A N 1
ATOM 2550 C CA . GLU A 1 318 ? 25.111 -9.665 -24.824 1.00 89.06 318 GLU A CA 1
ATOM 2551 C C . GLU A 1 318 ? 24.928 -9.473 -23.312 1.00 89.06 318 GLU A C 1
ATOM 2553 O O . GLU A 1 318 ? 25.609 -10.104 -22.497 1.00 89.06 318 GLU A O 1
ATOM 2558 N N . LYS A 1 319 ? 23.967 -8.632 -22.906 1.00 88.19 319 LYS A N 1
ATOM 2559 C CA . LYS A 1 319 ? 23.652 -8.410 -21.490 1.00 88.19 319 LYS A CA 1
ATOM 2560 C C . LYS A 1 319 ? 23.104 -9.666 -20.818 1.00 88.19 319 LYS A C 1
ATOM 2562 O O . LYS A 1 319 ? 23.403 -9.902 -19.646 1.00 88.19 31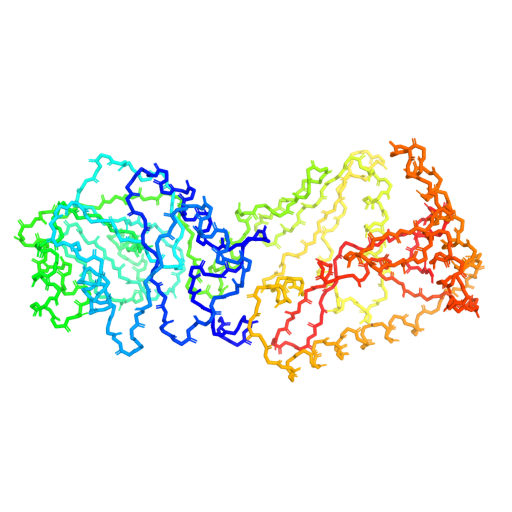9 LYS A O 1
ATOM 2567 N N . THR A 1 320 ? 22.267 -10.431 -21.515 1.00 92.31 320 THR A N 1
ATOM 2568 C CA . THR A 1 320 ? 21.674 -11.653 -20.963 1.00 92.31 320 THR A CA 1
ATOM 2569 C C . THR A 1 320 ? 22.714 -12.761 -20.870 1.00 92.31 320 THR A C 1
ATOM 2571 O O . THR A 1 320 ? 22.838 -13.358 -19.804 1.00 92.31 320 THR A O 1
ATOM 2574 N N . ASP A 1 321 ? 23.520 -12.961 -21.912 1.00 93.06 321 ASP A N 1
ATOM 2575 C CA . ASP A 1 321 ? 24.620 -13.929 -21.931 1.00 93.06 321 ASP A CA 1
ATOM 2576 C C . ASP A 1 321 ? 25.612 -13.675 -20.794 1.00 93.06 321 ASP A C 1
ATOM 2578 O O . ASP A 1 321 ? 25.943 -14.587 -20.033 1.00 93.06 321 ASP A O 1
ATOM 2582 N N . LYS A 1 322 ? 26.023 -12.412 -20.606 1.00 94.06 322 LYS A N 1
ATOM 2583 C CA . LYS A 1 322 ? 26.900 -12.022 -19.496 1.00 94.06 322 LYS A CA 1
ATOM 2584 C C . LYS A 1 322 ? 26.292 -12.378 -18.135 1.00 94.06 322 LYS A C 1
ATOM 2586 O O . LYS A 1 322 ? 26.972 -12.969 -17.302 1.00 94.06 322 LYS A O 1
ATOM 2591 N N . ARG A 1 323 ? 25.012 -12.060 -17.916 1.00 94.31 323 ARG A N 1
ATOM 2592 C CA . ARG A 1 323 ? 24.314 -12.356 -16.651 1.00 94.31 323 ARG A CA 1
ATOM 2593 C C . ARG A 1 323 ? 24.124 -13.848 -16.408 1.00 94.31 323 ARG A C 1
ATOM 2595 O O . ARG A 1 323 ? 24.182 -14.278 -15.263 1.00 94.31 323 ARG A O 1
ATOM 2602 N N . LEU A 1 324 ? 23.884 -14.632 -17.457 1.00 95.38 324 LEU A N 1
ATOM 2603 C CA . LEU A 1 324 ? 23.784 -16.086 -17.348 1.00 95.38 324 LEU A CA 1
ATOM 2604 C C . LEU A 1 324 ? 25.135 -16.705 -16.980 1.00 95.38 324 LEU A C 1
ATOM 2606 O O . LEU A 1 324 ? 25.178 -17.589 -16.127 1.00 95.38 324 LEU A O 1
ATOM 2610 N N . ALA A 1 325 ? 26.229 -16.211 -17.564 1.00 94.88 325 ALA A N 1
ATOM 2611 C CA . ALA A 1 325 ? 27.577 -16.638 -17.202 1.00 94.88 325 ALA A CA 1
ATOM 2612 C C . ALA A 1 325 ? 27.920 -16.287 -15.742 1.00 94.88 325 ALA A C 1
ATOM 2614 O O . ALA A 1 325 ? 28.410 -17.144 -15.011 1.00 94.88 325 ALA A O 1
ATOM 2615 N N . GLU A 1 326 ? 27.616 -15.061 -15.299 1.00 96.06 326 GLU A N 1
ATOM 2616 C CA . GLU A 1 326 ? 27.759 -14.637 -13.895 1.00 96.06 326 GLU A CA 1
ATOM 2617 C C . GLU A 1 326 ? 26.938 -15.536 -12.958 1.00 96.06 326 GLU A C 1
ATOM 2619 O O . GLU A 1 326 ? 27.486 -16.122 -12.030 1.00 96.06 326 GLU A O 1
ATOM 2624 N N . PHE A 1 327 ? 25.653 -15.743 -13.257 1.00 95.62 327 PHE A N 1
ATOM 2625 C CA . PHE A 1 327 ? 24.771 -16.613 -12.477 1.00 95.62 327 PHE A CA 1
ATOM 2626 C C . PHE A 1 327 ? 25.296 -18.050 -12.366 1.00 95.62 327 PHE A C 1
ATOM 2628 O O . PHE A 1 327 ? 25.276 -18.632 -11.281 1.00 95.62 327 PHE A O 1
ATOM 2635 N N . SER A 1 328 ? 25.761 -18.630 -13.476 1.00 95.69 328 SER A N 1
ATOM 2636 C CA . SER A 1 328 ? 26.304 -19.991 -13.491 1.00 95.69 328 SER A CA 1
ATOM 2637 C C . SER A 1 328 ? 27.570 -20.094 -12.641 1.00 95.69 328 SER A C 1
ATOM 2639 O O . SER A 1 328 ? 27.690 -21.022 -11.844 1.00 95.69 328 SER A O 1
ATOM 2641 N N . ASN A 1 329 ? 28.465 -19.105 -12.731 1.00 96.25 329 ASN A N 1
ATOM 2642 C CA . ASN A 1 329 ? 29.671 -19.044 -11.905 1.00 96.25 329 ASN A CA 1
ATOM 2643 C C . ASN A 1 329 ? 29.349 -18.890 -10.410 1.00 96.25 329 ASN A C 1
ATOM 2645 O O . ASN A 1 329 ? 29.964 -19.564 -9.587 1.00 96.25 329 ASN A O 1
ATOM 2649 N N . ASP A 1 330 ? 28.383 -18.038 -10.062 1.00 96.31 330 ASP A N 1
ATOM 2650 C CA . ASP A 1 330 ? 28.039 -17.733 -8.669 1.00 96.31 330 ASP A CA 1
ATOM 2651 C C . ASP A 1 330 ? 27.292 -18.882 -7.976 1.00 96.31 330 ASP A C 1
ATOM 2653 O O . ASP A 1 330 ? 27.437 -19.093 -6.772 1.00 96.31 330 ASP A O 1
ATOM 2657 N N . THR A 1 331 ? 26.472 -19.626 -8.723 1.00 95.38 331 THR A N 1
ATOM 2658 C CA . THR A 1 331 ? 25.594 -20.670 -8.165 1.00 95.38 331 THR A CA 1
ATOM 2659 C C . THR A 1 331 ? 26.078 -22.095 -8.425 1.00 95.38 331 THR A C 1
ATOM 2661 O O . THR A 1 331 ? 25.602 -23.024 -7.774 1.00 95.38 331 THR A O 1
ATOM 2664 N N . GLY A 1 332 ? 26.991 -22.290 -9.382 1.00 94.19 332 GLY A N 1
ATOM 2665 C CA . GLY A 1 332 ? 27.405 -23.606 -9.877 1.00 94.19 332 GLY A CA 1
ATOM 2666 C C . GLY A 1 332 ? 26.337 -24.325 -10.712 1.00 94.19 332 GLY A C 1
ATOM 2667 O O . GLY A 1 332 ? 26.506 -25.495 -11.047 1.00 94.19 332 GLY A O 1
ATOM 2668 N N . ILE A 1 333 ? 25.226 -23.656 -11.033 1.00 92.75 333 ILE A N 1
ATOM 2669 C CA . ILE A 1 333 ? 24.129 -24.232 -11.810 1.00 92.75 333 ILE A CA 1
ATOM 2670 C C . ILE A 1 333 ? 24.524 -24.293 -13.290 1.00 92.75 333 ILE A C 1
ATOM 2672 O O . ILE A 1 333 ? 24.861 -23.272 -13.901 1.00 92.75 333 ILE A O 1
ATOM 2676 N N . ALA A 1 334 ? 24.440 -25.488 -13.879 1.00 93.56 334 ALA A N 1
ATOM 2677 C CA . ALA A 1 334 ? 24.695 -25.706 -15.298 1.00 93.56 334 ALA A CA 1
ATOM 2678 C C . ALA A 1 334 ? 23.587 -25.083 -16.166 1.00 93.56 334 ALA A C 1
ATOM 2680 O O . ALA A 1 334 ? 22.390 -25.262 -15.922 1.00 93.56 334 ALA A O 1
ATOM 2681 N N . LEU A 1 335 ? 23.987 -24.333 -17.196 1.00 94.75 335 LEU A N 1
ATOM 2682 C CA . LEU A 1 335 ? 23.049 -23.638 -18.086 1.00 94.75 335 LEU A CA 1
ATOM 2683 C C . LEU A 1 335 ? 22.496 -24.541 -19.189 1.00 94.75 335 LEU A C 1
ATOM 2685 O O . LEU A 1 335 ? 21.432 -24.259 -19.736 1.00 94.75 335 LEU A O 1
ATOM 2689 N N . ASP A 1 336 ? 23.237 -25.578 -19.556 1.00 95.38 336 ASP A N 1
ATOM 2690 C CA . ASP A 1 336 ? 22.976 -26.493 -20.662 1.00 95.38 336 ASP A CA 1
ATOM 2691 C C . ASP A 1 336 ? 22.257 -27.778 -20.235 1.00 95.38 336 ASP A C 1
ATOM 2693 O O . ASP A 1 336 ? 21.652 -28.438 -21.082 1.00 95.38 336 ASP A O 1
ATOM 2697 N N . GLU A 1 337 ? 22.224 -28.081 -18.937 1.00 93.44 337 GLU A N 1
ATOM 2698 C CA . GLU A 1 337 ? 21.495 -29.230 -18.405 1.00 93.44 337 GLU A CA 1
ATOM 2699 C C . GLU A 1 337 ? 19.975 -28.980 -18.334 1.00 93.44 337 GLU A C 1
ATOM 2701 O O . GLU A 1 337 ? 19.533 -27.884 -17.965 1.00 93.44 337 GLU A O 1
ATOM 2706 N N . PRO A 1 338 ? 19.143 -29.972 -18.705 1.00 90.38 338 PRO A N 1
ATOM 2707 C CA . PRO A 1 338 ? 17.695 -29.890 -18.566 1.00 90.38 338 PRO A CA 1
ATOM 2708 C C . PRO A 1 338 ? 17.276 -29.954 -17.096 1.00 90.38 338 PRO A C 1
ATOM 2710 O O . PRO A 1 338 ? 17.945 -30.546 -16.253 1.00 90.38 338 PRO A O 1
ATOM 2713 N N . TRP A 1 339 ? 16.125 -29.361 -16.798 1.00 89.94 339 TRP A N 1
ATOM 2714 C CA . TRP A 1 339 ? 15.607 -29.250 -15.437 1.00 89.94 339 TRP A CA 1
ATOM 2715 C C . TRP A 1 339 ? 14.455 -30.223 -15.227 1.00 89.94 339 TRP A C 1
ATOM 2717 O O . TRP A 1 339 ? 13.849 -30.701 -16.183 1.00 89.94 339 TRP A O 1
ATOM 2727 N N . THR A 1 340 ? 14.099 -30.497 -13.976 1.00 91.62 340 THR A N 1
ATOM 2728 C CA . THR A 1 340 ? 12.861 -31.215 -13.658 1.00 91.62 340 THR A CA 1
ATOM 2729 C C . THR A 1 340 ? 11.986 -30.348 -12.768 1.00 91.62 340 THR A C 1
ATOM 2731 O O . THR A 1 340 ? 12.380 -29.990 -11.662 1.00 91.62 340 THR A O 1
ATOM 2734 N N . LEU A 1 341 ? 10.782 -30.025 -13.238 1.00 90.25 341 LEU A N 1
ATOM 2735 C CA . LEU A 1 341 ? 9.783 -29.288 -12.469 1.00 90.25 341 LEU A CA 1
ATOM 2736 C C . LEU A 1 341 ? 8.574 -30.195 -12.245 1.00 90.25 341 LEU A C 1
ATOM 2738 O O . LEU A 1 341 ? 7.924 -30.604 -13.201 1.00 90.25 341 LEU A O 1
ATOM 2742 N N . ASN A 1 342 ? 8.278 -30.533 -10.987 1.00 92.94 342 ASN A N 1
ATOM 2743 C CA . ASN A 1 342 ? 7.171 -31.431 -10.615 1.00 92.94 342 ASN A CA 1
ATOM 2744 C C . ASN A 1 342 ? 7.184 -32.780 -11.370 1.00 92.94 342 ASN A C 1
ATOM 2746 O O . ASN A 1 342 ? 6.139 -33.291 -11.762 1.00 92.94 342 ASN A O 1
ATOM 2750 N N . GLY A 1 343 ? 8.375 -33.342 -11.607 1.00 92.62 343 GLY A N 1
ATOM 2751 C CA . GLY A 1 343 ? 8.553 -34.598 -12.348 1.00 92.62 343 GLY A CA 1
ATOM 2752 C C . GLY A 1 343 ? 8.514 -34.464 -13.875 1.00 92.62 343 GLY A C 1
ATOM 2753 O O . GLY A 1 343 ? 8.672 -35.464 -14.570 1.00 92.62 343 GLY A O 1
ATOM 2754 N N . VAL A 1 344 ? 8.331 -33.253 -14.411 1.00 94.06 344 VAL A N 1
ATOM 2755 C CA . VAL A 1 344 ? 8.349 -32.984 -15.853 1.00 94.06 344 VAL A CA 1
ATOM 2756 C C . VAL A 1 344 ? 9.723 -32.471 -16.264 1.00 94.06 344 VAL A C 1
ATOM 2758 O O . VAL A 1 344 ? 10.221 -31.502 -15.688 1.00 94.06 344 VAL A O 1
ATOM 2761 N N . ASN A 1 345 ? 10.321 -33.105 -17.276 1.00 93.75 345 ASN A N 1
ATOM 2762 C CA . ASN A 1 345 ? 11.549 -32.613 -17.894 1.00 93.75 345 ASN A CA 1
ATOM 2763 C C . ASN A 1 345 ? 11.285 -31.283 -18.603 1.00 93.75 345 ASN A C 1
ATOM 2765 O O . ASN A 1 345 ? 10.421 -31.182 -19.473 1.00 93.75 345 ASN A O 1
ATOM 2769 N N . MET A 1 346 ? 12.068 -30.282 -18.236 1.00 94.00 346 MET A N 1
ATOM 2770 C CA . MET A 1 346 ? 12.045 -28.932 -18.767 1.00 94.00 346 MET A CA 1
ATOM 2771 C C . MET A 1 346 ? 13.334 -28.670 -19.554 1.00 94.00 346 MET A C 1
ATOM 2773 O O . MET A 1 346 ? 14.379 -29.249 -19.242 1.00 94.00 346 MET A O 1
ATOM 2777 N N . PRO A 1 347 ? 13.286 -27.796 -20.572 1.00 94.38 347 PRO A N 1
ATOM 2778 C CA . PRO A 1 347 ? 14.482 -27.387 -21.295 1.00 94.38 347 PRO A CA 1
ATOM 2779 C C . PRO A 1 347 ? 15.510 -26.728 -20.369 1.00 94.38 347 PRO A C 1
ATOM 2781 O O . PRO A 1 347 ? 15.171 -26.199 -19.310 1.00 94.38 347 PRO A O 1
ATOM 2784 N N . SER A 1 348 ? 16.767 -26.737 -20.803 1.00 95.38 348 SER A N 1
ATOM 2785 C CA . SER A 1 348 ? 17.847 -26.038 -20.112 1.00 95.38 348 SER A CA 1
ATOM 2786 C C . SER A 1 348 ? 17.682 -24.518 -20.189 1.00 95.38 348 SER A C 1
ATOM 2788 O O . SER A 1 348 ? 17.019 -23.994 -21.093 1.00 95.38 348 SER A O 1
ATOM 2790 N N . ILE A 1 349 ? 18.314 -23.787 -19.265 1.00 94.31 349 ILE A N 1
ATOM 2791 C CA . ILE A 1 349 ? 18.288 -22.313 -19.255 1.00 94.31 349 ILE A CA 1
ATOM 2792 C C . ILE A 1 349 ? 18.803 -21.760 -20.588 1.00 94.31 349 ILE A C 1
ATOM 2794 O O . ILE A 1 349 ? 18.205 -20.846 -21.157 1.00 94.31 349 ILE A O 1
ATOM 2798 N N . LYS A 1 350 ? 19.872 -22.353 -21.125 1.00 93.88 350 LYS A N 1
ATOM 2799 C CA . LYS A 1 350 ? 20.444 -21.989 -22.420 1.00 93.88 350 LYS A CA 1
ATOM 2800 C C . LYS A 1 350 ? 19.434 -22.166 -23.550 1.00 93.88 350 LYS A C 1
ATOM 2802 O O . LYS A 1 350 ? 19.251 -21.252 -24.348 1.00 93.88 350 LYS A O 1
ATOM 2807 N N . HIS A 1 351 ? 18.715 -23.287 -23.581 1.00 94.56 351 HIS A N 1
ATOM 2808 C CA . HIS A 1 351 ? 17.686 -23.514 -24.595 1.00 94.56 351 HIS A CA 1
ATOM 2809 C C . HIS A 1 351 ? 16.535 -22.500 -24.496 1.00 94.56 351 HIS A C 1
ATOM 2811 O O . HIS A 1 351 ? 16.029 -22.022 -25.517 1.00 94.56 351 HIS A O 1
ATOM 2817 N N . ILE A 1 352 ? 16.128 -22.139 -23.275 1.00 93.69 352 ILE A N 1
ATOM 2818 C CA . ILE A 1 352 ? 15.121 -21.095 -23.042 1.00 93.69 352 ILE A CA 1
ATOM 2819 C C . ILE A 1 352 ? 15.626 -19.746 -23.571 1.00 93.69 352 ILE A C 1
ATOM 2821 O O . ILE A 1 352 ? 14.881 -19.046 -24.264 1.00 93.69 352 ILE A O 1
ATOM 2825 N N . HIS A 1 353 ? 16.888 -19.399 -23.303 1.00 93.12 353 HIS A N 1
ATOM 2826 C CA . HIS A 1 353 ? 17.502 -18.166 -23.791 1.00 93.12 353 HIS A CA 1
ATOM 2827 C C . HIS A 1 353 ? 17.562 -18.119 -25.326 1.00 93.12 353 HIS A C 1
ATOM 2829 O O . HIS A 1 353 ? 17.037 -17.184 -25.927 1.00 93.12 353 HIS A O 1
ATOM 2835 N N . GLU A 1 354 ? 18.089 -19.162 -25.970 1.00 92.38 354 GLU A N 1
ATOM 2836 C CA . GLU A 1 354 ? 18.185 -19.278 -27.434 1.00 92.38 354 GLU A CA 1
ATOM 2837 C C . GLU A 1 354 ? 16.816 -19.250 -28.128 1.00 92.38 354 GLU A C 1
ATOM 2839 O O . GLU A 1 354 ? 16.671 -18.777 -29.258 1.00 92.38 354 GLU A O 1
ATOM 2844 N N . THR A 1 355 ? 15.787 -19.790 -27.475 1.00 93.25 355 THR A N 1
ATOM 2845 C CA . THR A 1 355 ? 14.410 -19.730 -27.979 1.00 93.25 355 THR A CA 1
ATOM 2846 C C . THR A 1 355 ? 13.848 -18.320 -27.846 1.00 93.25 355 THR A C 1
ATOM 2848 O O . THR A 1 355 ? 13.288 -17.795 -28.804 1.00 93.25 355 THR A O 1
ATOM 2851 N N . SER A 1 356 ? 14.066 -17.666 -26.705 1.00 92.25 356 SER A N 1
ATOM 2852 C CA . SER A 1 356 ? 13.619 -16.288 -26.466 1.00 92.25 356 SER A CA 1
ATOM 2853 C C . SER A 1 356 ? 14.300 -15.295 -27.416 1.00 92.25 356 SER A C 1
ATOM 2855 O O . SER A 1 356 ? 13.642 -14.418 -27.969 1.00 92.25 356 SER A O 1
ATOM 2857 N N . ALA A 1 357 ? 15.596 -15.484 -27.683 1.00 90.69 357 ALA A N 1
ATOM 2858 C CA . ALA A 1 357 ? 16.398 -14.673 -28.599 1.00 90.69 357 ALA A CA 1
ATOM 2859 C C . ALA A 1 357 ? 15.809 -14.596 -30.019 1.00 90.69 357 ALA A C 1
ATOM 2861 O O . ALA A 1 357 ? 15.885 -13.555 -30.675 1.00 90.69 357 ALA A O 1
ATOM 2862 N N . ARG A 1 358 ? 15.174 -15.681 -30.487 1.00 90.31 358 ARG A N 1
ATOM 2863 C CA . ARG A 1 358 ? 14.534 -15.752 -31.813 1.00 90.31 358 ARG A CA 1
ATOM 2864 C C . ARG A 1 358 ? 13.292 -14.869 -31.940 1.00 90.31 358 ARG A C 1
ATOM 2866 O O . ARG A 1 358 ? 12.910 -14.542 -33.059 1.00 90.31 358 ARG A O 1
ATOM 2873 N N . HIS A 1 359 ? 12.682 -14.478 -30.824 1.00 90.25 359 HIS A N 1
ATOM 2874 C CA . HIS A 1 359 ? 11.494 -13.625 -30.798 1.00 90.25 359 HIS A CA 1
ATOM 2875 C C . HIS A 1 359 ? 11.814 -12.137 -30.605 1.00 90.25 359 HIS A C 1
ATOM 2877 O O . HIS A 1 359 ? 10.893 -11.322 -30.595 1.00 90.25 359 HIS A O 1
ATOM 2883 N N . ILE A 1 360 ? 13.092 -11.763 -30.465 1.00 87.00 360 ILE A N 1
ATOM 2884 C CA . ILE A 1 360 ? 13.484 -10.356 -30.350 1.00 87.00 360 ILE A CA 1
ATOM 2885 C C . ILE A 1 360 ? 13.380 -9.698 -31.738 1.00 87.00 360 ILE A C 1
ATOM 2887 O O . ILE A 1 360 ? 14.042 -10.170 -32.675 1.00 87.00 360 ILE A O 1
ATOM 2891 N N . PRO A 1 361 ? 12.571 -8.630 -31.888 1.00 82.62 361 PRO A N 1
ATOM 2892 C CA . PRO A 1 361 ? 12.405 -7.946 -33.162 1.00 82.62 361 PRO A CA 1
ATOM 2893 C C . PRO A 1 361 ? 13.717 -7.306 -33.616 1.00 82.62 361 PRO A C 1
ATOM 2895 O O . PRO A 1 361 ? 14.520 -6.849 -32.802 1.00 82.62 361 PRO A O 1
ATOM 2898 N N . ASP A 1 362 ? 13.913 -7.271 -34.930 1.00 76.94 362 ASP A N 1
ATOM 2899 C CA . ASP A 1 362 ? 15.018 -6.558 -35.563 1.00 76.94 362 ASP A CA 1
ATOM 2900 C C . ASP A 1 362 ? 14.502 -5.169 -35.957 1.00 76.94 362 ASP A C 1
ATOM 2902 O O . ASP A 1 362 ? 13.875 -4.999 -37.001 1.00 76.94 362 ASP A O 1
ATOM 2906 N N . THR A 1 363 ? 14.627 -4.206 -35.043 1.00 74.81 363 THR A N 1
ATOM 2907 C CA . THR A 1 363 ? 14.234 -2.811 -35.272 1.00 74.81 363 THR A CA 1
ATOM 2908 C C . THR A 1 363 ? 15.427 -1.903 -35.031 1.00 74.81 363 THR A C 1
ATOM 2910 O O . THR A 1 363 ? 16.147 -2.059 -34.045 1.00 74.81 363 THR A O 1
ATOM 2913 N N . GLU A 1 364 ? 15.617 -0.951 -35.937 1.00 73.12 364 GLU A N 1
ATOM 2914 C CA . GLU A 1 364 ? 16.675 0.061 -35.857 1.00 73.12 364 GLU A CA 1
ATOM 2915 C C . GLU A 1 364 ? 16.145 1.418 -35.371 1.00 73.12 364 GLU A C 1
ATOM 2917 O O . GLU A 1 364 ? 16.926 2.333 -35.101 1.00 73.12 364 GLU A O 1
ATOM 2922 N N . VAL A 1 365 ? 14.819 1.552 -35.245 1.00 81.94 365 VAL A N 1
ATOM 2923 C CA . VAL A 1 365 ? 14.175 2.780 -34.776 1.00 81.94 365 VAL A CA 1
ATOM 2924 C C . VAL A 1 365 ? 14.221 2.815 -33.255 1.00 81.94 365 VAL A C 1
ATOM 2926 O O . VAL A 1 365 ? 13.592 1.991 -32.588 1.00 81.94 365 VAL A O 1
ATOM 2929 N N . GLN A 1 366 ? 14.954 3.788 -32.722 1.00 87.56 366 GLN A N 1
ATOM 2930 C CA . GLN A 1 366 ? 14.981 4.100 -31.299 1.00 87.56 366 GLN A CA 1
ATOM 2931 C C . GLN A 1 366 ? 13.953 5.178 -31.008 1.00 87.56 366 GLN A C 1
ATOM 2933 O O . GLN A 1 366 ? 13.888 6.196 -31.694 1.00 87.56 366 GLN A O 1
ATOM 2938 N N . THR A 1 367 ? 13.155 4.955 -29.974 1.00 91.94 367 THR A N 1
ATOM 2939 C CA . THR A 1 367 ? 12.118 5.898 -29.539 1.00 91.94 367 THR A CA 1
ATOM 2940 C C . THR A 1 367 ? 12.281 6.176 -28.059 1.00 91.94 367 THR A C 1
ATOM 2942 O O . THR A 1 367 ? 13.104 5.539 -27.401 1.00 91.94 367 THR A O 1
ATOM 2945 N N . VAL A 1 368 ? 11.538 7.139 -27.515 1.00 94.50 368 VAL A N 1
ATOM 2946 C CA . VAL A 1 368 ? 11.537 7.364 -26.067 1.00 94.50 368 VAL A CA 1
ATOM 2947 C C . VAL A 1 368 ? 11.137 6.070 -25.356 1.00 94.50 368 VAL A C 1
ATOM 2949 O O . VAL A 1 368 ? 10.123 5.459 -25.673 1.00 94.50 368 VAL A O 1
ATOM 2952 N N . VAL A 1 369 ? 11.905 5.651 -24.352 1.00 92.38 369 VAL A N 1
ATOM 2953 C CA . VAL A 1 369 ? 11.598 4.456 -23.558 1.00 92.38 369 VAL A CA 1
ATOM 2954 C C . VAL A 1 369 ? 11.668 4.764 -22.074 1.00 92.38 369 VAL A C 1
ATOM 2956 O O . VAL A 1 369 ? 12.538 5.493 -21.603 1.00 92.38 369 VAL A O 1
ATOM 2959 N N . HIS A 1 370 ? 10.772 4.153 -21.298 1.00 95.38 370 HIS A N 1
ATOM 2960 C CA . HIS A 1 370 ? 10.905 4.147 -19.841 1.00 95.38 370 HIS A CA 1
ATOM 2961 C C . HIS A 1 370 ? 12.105 3.291 -19.401 1.00 95.38 370 HIS A C 1
ATOM 2963 O O . HIS A 1 370 ? 12.808 3.626 -18.457 1.00 95.38 370 HIS A O 1
ATOM 2969 N N . GLY A 1 371 ? 12.351 2.170 -20.088 1.00 88.88 371 GLY A N 1
ATOM 2970 C CA . GLY A 1 371 ? 13.478 1.264 -19.834 1.00 88.88 371 GLY A CA 1
ATOM 2971 C C . GLY A 1 371 ? 13.313 0.292 -18.654 1.00 88.88 371 GLY A C 1
ATOM 2972 O O . GLY A 1 371 ? 14.071 -0.670 -18.574 1.00 88.88 371 GLY A O 1
ATOM 2973 N N . ASP A 1 372 ? 12.316 0.497 -17.788 1.00 91.06 372 ASP A N 1
ATOM 2974 C CA . ASP A 1 372 ? 11.874 -0.461 -16.756 1.00 91.06 372 ASP A CA 1
ATOM 2975 C C . ASP A 1 372 ? 10.348 -0.371 -16.542 1.00 91.06 372 ASP A C 1
ATOM 2977 O O . ASP A 1 372 ? 9.857 0.070 -15.505 1.00 91.06 372 ASP A O 1
ATOM 2981 N N . PHE A 1 373 ? 9.570 -0.628 -17.600 1.00 95.50 373 PHE A N 1
ATOM 2982 C CA . PHE A 1 373 ? 8.110 -0.441 -17.613 1.00 95.50 373 PHE A CA 1
ATOM 2983 C C . PHE A 1 373 ? 7.374 -1.629 -16.971 1.00 95.50 373 PHE A C 1
ATOM 2985 O O . PHE A 1 373 ? 6.655 -2.379 -17.629 1.00 95.50 373 PHE A O 1
ATOM 2992 N N . CYS A 1 374 ? 7.600 -1.829 -15.675 1.00 95.62 374 CYS A N 1
ATOM 2993 C CA . CYS A 1 374 ? 6.973 -2.877 -14.877 1.00 95.62 374 CYS A CA 1
ATOM 2994 C C . CYS A 1 374 ? 5.925 -2.301 -13.911 1.00 95.62 374 CYS A C 1
ATOM 2996 O O . CYS A 1 374 ? 5.917 -1.112 -13.604 1.00 95.62 374 CYS A O 1
ATOM 2998 N N . PHE A 1 375 ? 5.030 -3.147 -13.396 1.00 96.50 375 PHE A N 1
ATOM 2999 C CA . PHE A 1 375 ? 3.902 -2.716 -12.559 1.00 96.50 375 PHE A CA 1
ATOM 3000 C C . PHE A 1 375 ? 4.302 -1.967 -11.276 1.00 96.50 375 PHE A C 1
ATOM 3002 O O . PHE A 1 375 ? 3.508 -1.177 -10.772 1.00 96.50 375 PHE A O 1
ATOM 3009 N N . SER A 1 376 ? 5.511 -2.176 -10.746 1.00 93.06 376 SER A N 1
ATOM 3010 C CA . SER A 1 376 ? 6.007 -1.414 -9.588 1.00 93.06 376 SER A CA 1
ATOM 3011 C C . SER A 1 376 ? 6.390 0.027 -9.918 1.00 93.06 376 SER A C 1
ATOM 3013 O O . SER A 1 376 ? 6.440 0.863 -9.023 1.00 93.06 376 SER A O 1
ATOM 3015 N N . ASN A 1 377 ? 6.631 0.314 -11.195 1.00 96.19 377 ASN A N 1
ATOM 3016 C CA . ASN A 1 377 ? 7.060 1.615 -11.702 1.00 96.19 377 ASN A CA 1
ATOM 3017 C C . ASN A 1 377 ? 5.913 2.375 -12.387 1.00 96.19 377 ASN A C 1
ATOM 3019 O O . ASN A 1 377 ? 6.118 3.449 -12.950 1.00 96.19 377 ASN A O 1
ATOM 3023 N N . ILE A 1 378 ? 4.699 1.816 -12.354 1.00 97.88 378 ILE A N 1
ATOM 3024 C CA . ILE A 1 378 ? 3.500 2.390 -12.961 1.00 97.88 378 ILE A CA 1
ATOM 3025 C C . ILE A 1 378 ? 2.482 2.635 -11.855 1.00 97.88 378 ILE A C 1
ATOM 3027 O O . ILE A 1 378 ? 2.071 1.707 -11.164 1.00 97.88 378 ILE A O 1
ATOM 3031 N N . LEU A 1 379 ? 2.049 3.880 -11.717 1.00 96.88 379 LEU A N 1
ATOM 3032 C CA . LEU A 1 379 ? 0.936 4.292 -10.874 1.00 96.88 379 LEU A CA 1
ATOM 3033 C C . LEU A 1 379 ? -0.301 4.507 -11.742 1.00 96.88 379 LEU A C 1
ATOM 3035 O O . LEU A 1 379 ? -0.177 4.954 -12.885 1.00 96.88 379 LEU A O 1
ATOM 3039 N N . TYR A 1 380 ? -1.487 4.220 -11.212 1.00 96.75 380 TYR A N 1
ATOM 3040 C CA . TYR A 1 380 ? -2.736 4.393 -11.952 1.00 96.75 380 TYR A CA 1
ATOM 3041 C C . TYR A 1 380 ? -3.701 5.320 -11.227 1.00 96.75 380 TYR A C 1
ATOM 3043 O O . TYR A 1 380 ? -4.089 5.077 -10.086 1.00 96.75 380 TYR A O 1
ATOM 3051 N N . ASP A 1 381 ? -4.110 6.376 -11.922 1.00 94.81 381 ASP A N 1
ATOM 3052 C CA . ASP A 1 381 ? -5.104 7.320 -11.439 1.00 94.81 381 ASP A CA 1
ATOM 3053 C C . ASP A 1 381 ? -6.485 6.948 -11.987 1.00 94.81 381 ASP A C 1
ATOM 3055 O O . ASP A 1 381 ? -6.797 7.149 -13.164 1.00 94.81 381 ASP A O 1
ATOM 3059 N N . PHE A 1 382 ? -7.344 6.436 -11.106 1.00 92.88 382 PHE A N 1
ATOM 3060 C CA . PHE A 1 382 ? -8.718 6.063 -11.439 1.00 92.88 382 PHE A CA 1
ATOM 3061 C C . PHE A 1 382 ? -9.588 7.249 -11.866 1.00 92.88 382 PHE A C 1
ATOM 3063 O O . PHE A 1 382 ? -10.564 7.046 -12.594 1.00 92.88 382 PHE A O 1
ATOM 3070 N N . ARG A 1 383 ? -9.256 8.473 -11.436 1.00 92.12 383 ARG A N 1
ATOM 3071 C CA . ARG A 1 383 ? -10.037 9.679 -11.744 1.00 92.12 383 ARG A CA 1
ATOM 3072 C C . ARG A 1 383 ? -9.771 10.144 -13.167 1.00 92.12 383 ARG A C 1
ATOM 3074 O O . ARG A 1 383 ? -10.715 10.361 -13.920 1.00 92.12 383 ARG A O 1
ATOM 3081 N N . SER A 1 384 ? -8.499 10.258 -13.545 1.00 92.69 384 SER A N 1
ATOM 3082 C CA . SER A 1 384 ? -8.108 10.635 -14.910 1.00 92.69 384 SER A CA 1
ATOM 3083 C C . SER A 1 384 ? -8.058 9.456 -15.888 1.00 92.69 384 SER A C 1
ATOM 3085 O O . SER A 1 384 ? -7.920 9.681 -17.090 1.00 92.69 384 SER A O 1
ATOM 3087 N N . GLN A 1 385 ? -8.176 8.216 -15.393 1.00 94.31 385 GLN A N 1
ATOM 3088 C CA . GLN A 1 385 ? -8.009 6.972 -16.159 1.00 94.31 385 GLN A CA 1
ATOM 3089 C C . GLN A 1 385 ? -6.687 6.950 -16.934 1.00 94.31 385 GLN A C 1
ATOM 3091 O O . GLN A 1 385 ? -6.624 6.567 -18.103 1.00 94.31 385 GLN A O 1
ATOM 3096 N N . SER A 1 386 ? -5.622 7.411 -16.281 1.00 95.62 386 SER A N 1
ATOM 3097 C CA . SER A 1 386 ? -4.299 7.531 -16.879 1.00 95.62 386 SER A CA 1
ATOM 3098 C C . SER A 1 386 ? -3.223 6.984 -15.952 1.00 95.62 386 SER A C 1
ATOM 3100 O O . SER A 1 386 ? -3.432 6.838 -14.746 1.00 95.62 386 SER A O 1
ATOM 3102 N N . ILE A 1 387 ? -2.071 6.651 -16.532 1.00 98.12 387 ILE A N 1
ATOM 3103 C CA . ILE A 1 387 ? -0.914 6.204 -15.763 1.00 98.12 387 ILE A CA 1
ATOM 3104 C C . ILE A 1 387 ? 0.059 7.346 -15.489 1.00 98.12 387 ILE A C 1
ATOM 3106 O O . ILE A 1 387 ? 0.204 8.265 -16.305 1.00 98.12 387 ILE A O 1
ATOM 3110 N N . LYS A 1 388 ? 0.784 7.210 -14.379 1.00 98.19 388 LYS A N 1
ATOM 3111 C CA . LYS A 1 388 ? 2.030 7.918 -14.095 1.00 98.19 388 LYS A CA 1
ATOM 3112 C C . LYS A 1 388 ? 3.174 6.907 -14.013 1.00 98.19 388 LYS A C 1
ATOM 3114 O O . LYS A 1 388 ? 2.997 5.854 -13.413 1.00 98.19 388 LYS A O 1
ATOM 3119 N N . VAL A 1 389 ? 4.333 7.213 -14.582 1.00 97.88 389 VAL A N 1
ATOM 3120 C CA . VAL A 1 389 ? 5.527 6.358 -14.538 1.00 97.88 389 VAL A CA 1
ATOM 3121 C C . VAL A 1 389 ? 6.628 6.989 -13.692 1.00 97.88 389 VAL A C 1
ATOM 3123 O O . VAL A 1 389 ? 6.769 8.215 -13.651 1.00 97.88 389 VAL A O 1
ATOM 3126 N N . ILE A 1 390 ? 7.379 6.144 -12.991 1.00 96.00 390 ILE A N 1
ATOM 3127 C CA . ILE A 1 390 ? 8.464 6.511 -12.073 1.00 96.00 390 ILE A CA 1
ATOM 3128 C C . ILE A 1 390 ? 9.633 5.527 -12.210 1.00 96.00 390 ILE A C 1
ATOM 3130 O O . ILE A 1 390 ? 9.437 4.414 -12.671 1.00 96.00 390 ILE A O 1
ATOM 3134 N N . ASP A 1 391 ? 10.827 5.903 -11.739 1.00 93.38 391 ASP A N 1
ATOM 3135 C CA . ASP A 1 391 ? 12.047 5.066 -11.818 1.00 93.38 391 ASP A CA 1
ATOM 3136 C C . ASP A 1 391 ? 12.407 4.655 -13.268 1.00 93.38 391 ASP A C 1
ATOM 3138 O O . ASP A 1 391 ? 12.518 3.463 -13.575 1.00 93.38 391 ASP A O 1
ATOM 3142 N N . PRO A 1 392 ? 12.562 5.625 -14.195 1.00 95.12 392 PRO A N 1
ATOM 3143 C CA . PRO A 1 392 ? 12.987 5.335 -15.562 1.00 95.12 392 PRO A CA 1
ATOM 3144 C C . PRO A 1 392 ? 14.446 4.856 -15.601 1.00 95.12 392 PRO A C 1
ATOM 3146 O O . PRO A 1 392 ? 15.221 5.052 -14.674 1.00 95.12 392 PRO A O 1
ATOM 3149 N N . ARG A 1 393 ? 14.886 4.261 -16.710 1.00 91.38 393 ARG A N 1
ATOM 3150 C CA . ARG A 1 393 ? 16.288 3.841 -16.867 1.00 91.38 393 ARG A CA 1
ATOM 3151 C C . ARG A 1 393 ? 17.222 5.007 -17.193 1.00 91.38 393 ARG A C 1
ATOM 3153 O O . ARG A 1 393 ? 18.336 5.035 -16.680 1.00 91.38 393 ARG A O 1
ATOM 3160 N N . GLY A 1 394 ? 16.795 5.912 -18.080 1.00 91.25 394 GLY A N 1
ATOM 3161 C CA . GLY A 1 394 ? 17.522 7.139 -18.437 1.00 91.25 394 GLY A CA 1
ATOM 3162 C C . GLY A 1 394 ? 18.913 6.970 -19.066 1.00 91.25 394 GLY A C 1
ATOM 3163 O O . GLY A 1 394 ? 19.695 7.921 -19.087 1.00 91.25 394 GLY A O 1
ATOM 3164 N N . MET A 1 395 ? 19.242 5.771 -19.554 1.00 88.88 395 MET A N 1
ATOM 3165 C CA . MET A 1 395 ? 20.508 5.465 -20.223 1.00 88.88 395 MET A CA 1
ATOM 3166 C C . MET A 1 395 ? 20.278 4.596 -21.448 1.00 88.88 395 MET A C 1
ATOM 3168 O O . MET A 1 395 ? 19.444 3.684 -21.406 1.00 88.88 395 MET A O 1
ATOM 3172 N N . ASN A 1 396 ? 21.098 4.817 -22.473 1.00 83.38 396 ASN A N 1
ATOM 3173 C CA . ASN A 1 396 ? 21.188 3.938 -23.630 1.00 83.38 396 ASN A CA 1
ATOM 3174 C C . ASN A 1 396 ? 21.976 2.647 -23.305 1.00 83.38 396 ASN A C 1
ATOM 3176 O O . ASN A 1 396 ? 22.224 2.289 -22.141 1.00 83.38 396 ASN A O 1
ATOM 3180 N N . ASN A 1 397 ? 22.322 1.901 -24.348 1.00 75.94 397 ASN A N 1
ATOM 3181 C CA . ASN A 1 397 ? 22.953 0.589 -24.247 1.00 75.94 397 ASN A CA 1
ATOM 3182 C C . ASN A 1 397 ? 24.440 0.677 -23.871 1.00 75.94 397 ASN A C 1
ATOM 3184 O O . ASN A 1 397 ? 24.954 -0.213 -23.196 1.00 75.94 397 ASN A O 1
ATOM 3188 N N . GLU A 1 398 ? 25.082 1.797 -24.190 1.00 76.62 398 GLU A N 1
ATOM 3189 C CA . GLU A 1 398 ? 26.470 2.134 -23.881 1.00 76.62 398 GLU A CA 1
ATOM 3190 C C . GLU A 1 398 ? 26.636 2.756 -22.480 1.00 76.62 398 GLU A C 1
ATOM 3192 O O . GLU A 1 398 ? 27.754 3.018 -22.037 1.00 76.62 398 GLU A O 1
ATOM 3197 N N . GLY A 1 399 ? 25.532 2.986 -21.759 1.00 80.94 399 GLY A N 1
ATOM 3198 C CA . GLY A 1 399 ? 25.539 3.609 -20.432 1.00 80.94 399 GLY A CA 1
ATOM 3199 C C . GLY A 1 399 ? 25.638 5.137 -20.457 1.00 80.94 399 GLY A C 1
ATOM 3200 O O . GLY A 1 399 ? 25.895 5.746 -19.419 1.00 80.94 399 GLY A O 1
ATOM 3201 N N . LEU A 1 400 ? 25.425 5.758 -21.619 1.00 87.94 400 LEU A N 1
ATOM 3202 C CA . LEU A 1 400 ? 25.311 7.205 -21.770 1.00 87.94 400 LEU A CA 1
ATOM 3203 C C . LEU A 1 400 ? 23.891 7.661 -21.432 1.00 87.94 400 LEU A C 1
ATOM 3205 O O . LEU A 1 400 ? 22.923 6.925 -21.630 1.00 87.94 400 LEU A O 1
ATOM 3209 N N . LEU A 1 401 ? 23.768 8.890 -20.933 1.00 91.81 401 LEU A N 1
ATOM 3210 C CA . LEU A 1 401 ? 22.478 9.495 -20.606 1.00 91.81 401 LEU A CA 1
ATOM 3211 C C . LEU A 1 401 ? 21.627 9.620 -21.874 1.00 91.81 401 LEU A C 1
ATOM 3213 O O . LEU A 1 401 ? 22.056 10.209 -22.862 1.00 91.81 401 LEU A O 1
ATOM 3217 N N . SER A 1 402 ? 20.422 9.057 -21.847 1.00 91.75 402 SER A N 1
ATOM 3218 C CA . SER A 1 402 ? 19.498 9.093 -22.981 1.00 91.75 402 SER A CA 1
ATOM 3219 C C . SER A 1 402 ? 18.068 8.860 -22.516 1.00 91.75 402 SER A C 1
ATOM 3221 O O . SER A 1 402 ? 17.821 8.191 -21.512 1.00 91.75 402 SER A O 1
ATOM 3223 N N . ILE A 1 403 ? 17.112 9.402 -23.265 1.00 93.50 403 ILE A N 1
ATOM 3224 C CA . ILE A 1 403 ? 15.69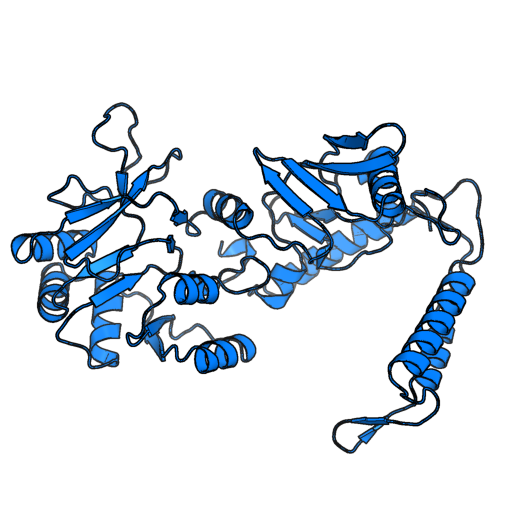0 9.068 -23.114 1.00 93.50 403 ILE A CA 1
ATOM 3225 C C . ILE A 1 403 ? 15.224 8.007 -24.112 1.00 93.50 403 ILE A C 1
ATOM 3227 O O . ILE A 1 403 ? 14.126 7.479 -23.953 1.00 93.50 403 ILE A O 1
ATOM 3231 N N . HIS A 1 404 ? 16.052 7.699 -25.112 1.00 90.88 404 HIS A N 1
ATOM 3232 C CA . HIS A 1 404 ? 15.756 6.761 -26.187 1.00 90.88 404 HIS A CA 1
ATOM 3233 C C . HIS A 1 404 ? 16.436 5.408 -25.958 1.00 90.88 404 HIS A C 1
ATOM 3235 O O . HIS A 1 404 ? 17.490 5.353 -25.312 1.00 90.88 404 HIS A O 1
ATOM 3241 N N . GLY A 1 405 ? 15.861 4.335 -26.507 1.00 82.38 405 GLY A N 1
ATOM 3242 C CA . GLY A 1 405 ? 16.446 2.994 -26.446 1.00 82.38 405 GLY A CA 1
ATOM 3243 C C . GLY A 1 405 ? 15.796 1.973 -27.355 1.00 82.38 405 GLY A C 1
ATOM 3244 O O . GLY A 1 405 ? 14.845 2.338 -28.085 1.00 82.38 405 GLY A O 1
#

pLDDT: mean 89.21, std 10.48, range [38.88, 98.44]

Secondary structure (DSSP, 8-state):
-HHHH-S--GGG-EETTEEHHHHHHHHH---SPPEEEEETT----HHHHHHHHHTT-EEEEE-TT--HHHHHHHHHHHHT--SS-EEEE-TTEEE----TT--SEEEEEE--S--EEEEE-SS-EEEEEE--TT-GGG-EEEEEEEEES-HHHHHHHHHHTTT-HHHHHHHHHTTS--EEEE-S-EEE-SSHHHHHHHHTTS----TTEEEEEETTEEEEEES-HHHHHHHHHHHHHS-TTTGGGSPPEEEEEEETTEEEEEEEEPP-S-BHHHHHHH----HHHHHHHHHHHHHHHHHHTTSB-SS--S-HHHHHHHHHHHHHHHHHHHH---SSS-EEETTEEE--HHHHHHHHHTTS------BB--S---GGGEEEETTTTEEEE-S---B-TTS-B-SB-

Radius of gyration: 26.64 Å; chains: 1; bounding box: 58×62×71 Å

Foldseek 3Di:
DCLAFNDDALQLADFLNGGNVVLQLVQVPDPDAAEDEDAPPDDDDPVNVVVCVVSNYHYDHFHPPAAPLVRVLVVCVVVVNAWFKDKWAGSQKDAHDDDPPDAQEFEKEFDPDFFFFWFDQQQATHGTDTDDPVDPSGRIGRGRIHMHGINNLLNVLCVVVVNPNRSSSNSSCVVPPHGYDYTHDMQGRPDLVSVLVSSQVRDSDDPFWDWHDDPQKTKIFGPPQLQQVLQLLQLVPPDPVLVVQAFAWPAFDDDVPTTGTGMGGHDSFDFQVCSVPRGPDDPVLVVLLVVQVVVSVVVQLVAWDPDFDDWPLVLVLVVVVVVVVVVCVVPVDDQQDWDADPNDTHGGNVVVSVVVSVPDDGDRTKTFDQCPPDRRQWTADPVVSHIHGHSGRQADSVSDGDRID

Sequence (405 aa):
FRSELGKIPPAFLPIGNQRLYRYQYESLNTQDKVVLTIPESFSIPKHDLRQLEQMSIEILEIPEGLSLGDSIVCALNLSGYSEGPLTILHGDTLVYDIPVELHDIIAVSEVEDNYEWATFDGKTVQDFHPYDGATQANKQVVNGYFRFSDARTFIQSMVRARGAFIEGINLYSQQCKLSSYLTKDWHDFGHLHTYFRSKTHVSTARAFNSLKVESGVVTKRSDMPNKMAAESHWFQNIPSELKRHTPNFLGELSAGQRVEGYRIEYQCISSLNELFVFGDLPVFVWDKILKACGHFVSLCSTFEATESTQSFKTFLLEKTDKRLAEFSNDTGIALDEPWTLNGVNMPSIKHIHETSARHIPDTEVQTVVHGDFCFSNILYDFRSQSIKVIDPRGMNNEGLLSIHG